Protein AF-A0AAX1NDR9-F1 (afdb_monomer_lite)

Secondary structure (DSSP, 8-state):
-----------S-----------------TT-----PPPTT--SS-HHHHHHT----TT-EEEPPTT-EEEEEE----TTSSS-SEEEEE-SS-EEEEEEE-S--TTTS-TTEEEEEE-TT-EEEEETTEEEEEEEEEETTEEEEEPEEGGGHHHHEEEEEE-SSPP-EE--HHHHHHTGGGTTTSEEEEEEEEE-SPTT-BSSBTTTTB-EEEEEE-SS-SSPEEEEE-TTSTTTTSBPPPSEEEEEEEEEEETTEEEEE-S-HHHHEEEEE-------TTEEEEE-STTSPSEE---TT-EEEEEESS---EEE-SSS-EEEE--TT---SSEEEEEEPPPB--SSEEEEEEEEEES--TT----EEEEEESS-SS-GGGS--EE-GGGS--PPPS-SSS-SS--EEEEEE-GGG-SSBEEEEEEEE-SSS--EEEEEEEEEEE-STT-STTGGGTT--HHHHHHHHHHHTTTT-----TTTHHHHHHHHTBTTSSSSBB--TTT----SS-TTSPTT-STT----BTTTSB-SS--SSTTS-EEEEESS-GGGTTT-TTGGG-GGGEEEEEHHHHHHHTTPPB--EEEEEEE-TTS-EEEEEPGGGT--SEEEE--GGGHHHHHHHHHHHHHHTHHHHGGGGGSTTGGGTB-S-SSS-B-HHHHHHHHHHHHHSPPPHHHHHHHHHHHHHHS---HHHH-THHHHHHHTTT--

Organism: NCBI:txid367791

Structure (mmCIF, N/CA/C/O backbone):
data_AF-A0AAX1NDR9-F1
#
_entry.id   AF-A0AAX1NDR9-F1
#
loop_
_atom_site.group_PDB
_atom_site.id
_atom_site.type_symbol
_atom_site.label_atom_id
_atom_site.label_alt_id
_atom_site.label_comp_id
_atom_site.label_asym_id
_atom_site.label_entity_id
_atom_site.label_seq_id
_atom_site.pdbx_PDB_ins_code
_atom_site.Cartn_x
_atom_site.Cartn_y
_atom_site.Cartn_z
_atom_site.occupancy
_atom_site.B_iso_or_equiv
_atom_site.auth_seq_id
_atom_site.auth_comp_id
_atom_site.auth_asym_id
_atom_site.auth_atom_id
_atom_site.pdbx_PDB_model_num
ATOM 1 N N . MET A 1 1 ? -51.347 -20.684 -70.972 1.00 34.78 1 MET A N 1
ATOM 2 C CA . MET A 1 1 ? -51.207 -21.618 -72.110 1.00 34.78 1 MET A CA 1
ATOM 3 C C . MET A 1 1 ? -50.048 -22.560 -71.776 1.00 34.78 1 MET A C 1
ATOM 5 O O . MET A 1 1 ? -48.955 -22.047 -71.638 1.00 34.78 1 MET A O 1
ATOM 9 N N . LYS A 1 2 ? -50.337 -23.860 -71.563 1.00 32.19 2 LYS A N 1
ATOM 10 C CA . LYS A 1 2 ? -49.448 -25.059 -71.518 1.00 32.19 2 LYS A CA 1
ATOM 11 C C . LYS A 1 2 ? -48.186 -25.015 -70.618 1.00 32.19 2 LYS A C 1
ATOM 13 O O . LYS A 1 2 ? -47.282 -24.242 -70.865 1.00 32.19 2 LYS A O 1
ATOM 18 N N . GLN A 1 3 ? -48.139 -25.717 -69.481 1.00 36.94 3 GLN A N 1
ATOM 19 C CA . GLN A 1 3 ? -47.973 -27.172 -69.256 1.00 36.94 3 GLN A CA 1
ATOM 20 C C . GLN A 1 3 ? -46.513 -27.707 -69.302 1.00 36.94 3 GLN A C 1
ATOM 22 O O . GLN A 1 3 ? -45.921 -27.795 -70.366 1.00 36.94 3 GLN A O 1
ATOM 27 N N . PHE A 1 4 ? -46.087 -28.206 -68.128 1.00 36.78 4 PHE A N 1
ATOM 28 C CA . PHE A 1 4 ? -45.399 -29.483 -67.828 1.00 36.78 4 PHE A CA 1
ATOM 29 C C . PHE A 1 4 ? -43.860 -29.667 -67.920 1.00 36.78 4 PHE A C 1
ATOM 31 O O . PHE A 1 4 ? -43.278 -29.741 -68.991 1.00 36.78 4 PHE A O 1
ATOM 38 N N . PHE A 1 5 ? -43.290 -29.926 -66.727 1.00 34.31 5 PHE A N 1
ATOM 39 C CA . PHE A 1 5 ? -42.432 -31.061 -66.314 1.00 34.31 5 PHE A CA 1
ATOM 40 C C . PHE A 1 5 ? -41.148 -31.419 -67.085 1.00 34.31 5 PHE A C 1
ATOM 42 O O . PHE A 1 5 ? -41.205 -32.036 -68.143 1.00 34.31 5 PHE A O 1
ATOM 49 N N . THR A 1 6 ? -40.001 -31.292 -66.400 1.00 36.34 6 THR A N 1
ATOM 50 C CA . THR A 1 6 ? -38.973 -32.358 -66.231 1.00 36.34 6 THR A CA 1
ATOM 51 C C . THR A 1 6 ? -37.985 -31.928 -65.124 1.00 36.34 6 THR A C 1
ATOM 53 O O . THR A 1 6 ? -37.325 -30.911 -65.250 1.00 36.34 6 THR A O 1
ATOM 56 N N . ASN A 1 7 ? -38.111 -32.405 -63.882 1.00 34.38 7 ASN A N 1
ATOM 57 C CA . ASN A 1 7 ? -37.522 -33.611 -63.275 1.00 34.38 7 ASN A CA 1
ATOM 58 C C . ASN A 1 7 ? -35.978 -33.604 -63.131 1.00 34.38 7 ASN A C 1
ATOM 60 O O . ASN A 1 7 ? -35.260 -33.929 -64.066 1.00 34.38 7 ASN A O 1
ATOM 64 N N . ARG A 1 8 ? -35.538 -33.287 -61.901 1.00 42.88 8 ARG A N 1
ATOM 65 C CA . ARG A 1 8 ? -34.501 -33.962 -61.094 1.00 42.88 8 ARG A CA 1
ATOM 66 C C . ARG A 1 8 ? -33.219 -34.411 -61.809 1.00 42.88 8 ARG A C 1
ATOM 68 O O . ARG A 1 8 ? -33.201 -35.484 -62.393 1.00 42.88 8 ARG A O 1
ATOM 75 N N . ILE A 1 9 ? -32.144 -33.647 -61.606 1.00 40.09 9 ILE A N 1
ATOM 76 C CA . ILE A 1 9 ? -30.789 -34.029 -61.140 1.00 40.09 9 ILE A CA 1
ATOM 77 C C . ILE A 1 9 ? -30.003 -32.700 -61.025 1.00 40.09 9 ILE A C 1
ATOM 79 O O . ILE A 1 9 ? -30.251 -31.796 -61.813 1.00 40.09 9 ILE A O 1
ATOM 83 N N . LEU A 1 10 ? -29.096 -32.583 -60.045 1.00 35.44 10 LEU A N 1
ATOM 84 C CA . LEU A 1 10 ? -28.314 -31.392 -59.636 1.00 35.44 10 LEU A CA 1
ATOM 85 C C . LEU A 1 10 ? -28.937 -30.480 -58.556 1.00 35.44 10 LEU A C 1
ATOM 87 O O . LEU A 1 10 ? -29.034 -29.268 -58.701 1.00 35.44 10 LEU A O 1
ATOM 91 N N . ILE A 1 11 ? -29.257 -31.072 -57.401 1.00 44.84 11 ILE A N 1
ATOM 92 C CA . ILE A 1 11 ? -29.084 -30.415 -56.093 1.00 44.84 11 ILE A CA 1
ATOM 93 C C . ILE A 1 11 ? -27.940 -31.158 -55.406 1.00 44.84 11 ILE A C 1
ATOM 95 O O . ILE A 1 11 ? -28.186 -32.157 -54.737 1.00 44.84 11 ILE A O 1
ATOM 99 N N . SER A 1 12 ? -26.697 -30.767 -55.703 1.00 41.09 12 SER A N 1
ATOM 100 C CA . SER A 1 12 ? -25.455 -31.056 -54.950 1.00 41.09 12 SER A CA 1
ATOM 101 C C . SER A 1 12 ? -24.238 -30.705 -55.816 1.00 41.09 12 SER A C 1
ATOM 103 O O . SER A 1 12 ? -23.607 -31.597 -56.358 1.00 41.09 12 SER A O 1
ATOM 105 N N . LEU A 1 13 ? -23.967 -29.407 -56.013 1.00 38.69 13 LEU A N 1
ATOM 106 C CA . LEU A 1 13 ? -22.651 -28.820 -56.355 1.00 38.69 13 LEU A CA 1
ATOM 107 C C . LEU A 1 13 ? -22.847 -27.353 -56.765 1.00 38.69 13 LEU A C 1
ATOM 109 O O . LEU A 1 13 ? -22.784 -26.996 -57.935 1.00 38.69 13 LEU A O 1
ATOM 113 N N . LEU A 1 14 ? -23.139 -26.491 -55.790 1.00 36.59 14 LEU A N 1
ATOM 114 C CA . LEU A 1 14 ? -23.007 -25.042 -55.966 1.00 36.59 14 LEU A CA 1
ATOM 115 C C . LEU A 1 14 ? -22.682 -24.398 -54.614 1.00 36.59 14 LEU A C 1
ATOM 117 O O . LEU A 1 14 ? -23.468 -23.658 -54.039 1.00 36.59 14 LEU A O 1
ATOM 121 N N . PHE A 1 15 ? -21.521 -24.765 -54.075 1.00 46.00 15 PHE A N 1
ATOM 122 C CA . PHE A 1 15 ? -20.875 -24.058 -52.971 1.00 46.00 15 PHE A CA 1
ATOM 123 C C . PHE A 1 15 ? -19.365 -24.261 -53.094 1.00 46.00 15 PHE A C 1
ATOM 125 O O . PHE A 1 15 ? -18.805 -25.170 -52.491 1.00 46.00 15 PHE A O 1
ATOM 132 N N . SER A 1 16 ? -18.735 -23.511 -54.002 1.00 42.19 16 SER A N 1
ATOM 133 C CA . SER A 1 16 ? -17.285 -23.234 -54.036 1.00 42.19 16 SER A CA 1
ATOM 134 C C . SER A 1 16 ? -16.921 -22.513 -55.336 1.00 42.19 16 SER A C 1
ATOM 136 O O . SER A 1 16 ? -16.371 -23.084 -56.270 1.00 42.19 16 SER A O 1
ATOM 138 N N . VAL A 1 17 ? -17.220 -21.217 -55.393 1.00 36.81 17 VAL A N 1
ATOM 139 C CA . VAL A 1 17 ? -16.404 -20.280 -56.174 1.00 36.81 17 VAL A CA 1
ATOM 140 C C . VAL A 1 17 ? -16.005 -19.187 -55.196 1.00 36.81 17 VAL A C 1
ATOM 142 O O . VAL A 1 17 ? -16.714 -18.205 -55.008 1.00 36.81 17 VAL A O 1
ATOM 145 N N . VAL A 1 18 ? -14.899 -19.434 -54.494 1.00 39.66 18 VAL A N 1
ATOM 146 C CA . VAL A 1 18 ? -14.188 -18.411 -53.729 1.00 39.66 18 VAL A CA 1
ATOM 147 C C . VAL A 1 18 ? -13.542 -17.499 -54.765 1.00 39.66 18 VAL A C 1
ATOM 149 O O . VAL A 1 18 ? -12.563 -17.868 -55.413 1.00 39.66 18 VAL A O 1
ATOM 152 N N . LEU A 1 19 ? -14.143 -16.331 -54.980 1.00 40.06 19 LEU A N 1
ATOM 153 C CA . LEU A 1 19 ? -13.480 -15.230 -55.661 1.00 40.06 19 LEU A CA 1
ATOM 154 C C . LEU A 1 19 ? -12.413 -14.694 -54.704 1.00 40.06 19 LEU A C 1
ATOM 156 O O . LEU A 1 19 ? -12.731 -14.024 -53.726 1.00 40.06 19 LEU A O 1
ATOM 160 N N . PHE A 1 20 ? -11.149 -15.002 -54.994 1.00 44.84 20 PHE A N 1
ATOM 161 C CA . PHE A 1 20 ? -10.002 -14.250 -54.494 1.00 44.84 20 PHE A CA 1
ATOM 162 C C . PHE A 1 20 ? -10.043 -12.850 -55.117 1.00 44.84 20 PHE A C 1
ATOM 164 O O . PHE A 1 20 ? -9.439 -12.590 -56.156 1.00 44.84 20 PHE A O 1
ATOM 171 N N . GLY A 1 21 ? -10.815 -11.959 -54.503 1.00 32.66 21 GLY A N 1
ATOM 172 C CA . GLY A 1 21 ? -10.586 -10.528 -54.598 1.00 32.66 21 GLY A CA 1
ATOM 173 C C . GLY A 1 21 ? -9.722 -10.134 -53.412 1.00 32.66 21 GLY A C 1
ATOM 174 O O . GLY A 1 21 ? -10.192 -10.203 -52.280 1.00 32.66 21 GLY A O 1
ATOM 175 N N . CYS A 1 22 ? -8.470 -9.747 -53.657 1.00 40.56 22 CYS A N 1
ATOM 176 C CA . CYS A 1 22 ? -7.707 -8.956 -52.698 1.00 40.56 22 CYS A CA 1
ATOM 177 C C . CYS A 1 22 ? -8.477 -7.653 -52.474 1.00 40.56 22 CYS A C 1
ATOM 179 O O . CYS A 1 22 ? -8.361 -6.714 -53.260 1.00 40.56 22 CYS A O 1
ATOM 181 N N . VAL A 1 23 ? -9.314 -7.622 -51.440 1.00 35.16 23 VAL A N 1
ATOM 182 C CA . VAL A 1 23 ? -9.701 -6.362 -50.823 1.00 35.16 23 VAL A CA 1
ATOM 183 C C . VAL A 1 23 ? -8.457 -5.910 -50.082 1.00 35.16 23 VAL A C 1
ATOM 185 O O . VAL A 1 23 ? -8.029 -6.549 -49.127 1.00 35.16 23 VAL A O 1
ATOM 188 N N . ASP A 1 24 ? -7.832 -4.866 -50.608 1.00 32.75 24 ASP A N 1
ATOM 189 C CA . ASP A 1 24 ? -6.830 -4.088 -49.902 1.00 32.75 24 ASP A CA 1
ATOM 190 C C . ASP A 1 24 ? -7.501 -3.542 -48.632 1.00 32.75 24 ASP A C 1
ATOM 192 O O . ASP A 1 24 ? -8.308 -2.616 -48.689 1.00 32.75 24 ASP A O 1
ATOM 196 N N . THR A 1 25 ? -7.278 -4.203 -47.494 1.00 33.03 25 THR A N 1
ATOM 197 C CA . THR A 1 25 ? -7.835 -3.809 -46.192 1.00 33.03 25 THR A CA 1
ATOM 198 C C . THR A 1 25 ? -7.077 -2.639 -45.575 1.00 33.03 25 THR A C 1
ATOM 200 O O . THR A 1 25 ? -7.371 -2.257 -44.446 1.00 33.03 25 THR A O 1
ATOM 203 N N . LYS A 1 26 ? -6.143 -2.018 -46.305 1.00 37.31 26 LYS A N 1
ATOM 204 C CA . LYS A 1 26 ? -5.599 -0.711 -45.940 1.00 37.31 26 LYS A CA 1
ATOM 205 C C . LYS A 1 26 ? -6.579 0.374 -46.365 1.00 37.31 26 LYS A C 1
ATOM 207 O O . LYS A 1 26 ? -6.348 1.153 -47.288 1.00 37.31 26 LYS A O 1
ATOM 212 N N . TYR A 1 27 ? -7.702 0.418 -45.653 1.00 35.88 27 TYR A N 1
ATOM 213 C CA . TYR A 1 27 ? -8.381 1.683 -45.451 1.00 35.88 27 TYR A CA 1
ATOM 214 C C . TYR A 1 27 ? -7.345 2.599 -44.791 1.00 35.88 27 TYR A C 1
ATOM 216 O O . TYR A 1 27 ? -6.865 2.302 -43.700 1.00 35.88 27 TYR A O 1
ATOM 224 N N . ASN A 1 28 ? -6.911 3.631 -45.516 1.00 40.34 28 ASN A N 1
ATOM 225 C CA . ASN A 1 28 ? -6.083 4.699 -44.974 1.00 40.34 28 ASN A CA 1
ATOM 226 C C . ASN A 1 28 ? -6.909 5.413 -43.903 1.00 40.34 28 ASN A C 1
ATOM 228 O O . ASN A 1 28 ? -7.638 6.357 -44.209 1.00 40.34 28 ASN A O 1
ATOM 232 N N . ASP A 1 29 ? -6.820 4.912 -42.678 1.00 39.44 29 ASP A N 1
ATOM 233 C CA . ASP A 1 29 ? -7.210 5.633 -41.486 1.00 39.44 29 ASP A CA 1
ATOM 234 C C . ASP A 1 29 ? -6.097 6.649 -41.172 1.00 39.44 29 ASP A C 1
ATOM 236 O O . ASP A 1 29 ? -4.955 6.243 -40.930 1.00 39.44 29 ASP A O 1
ATOM 240 N N . PRO A 1 30 ? -6.362 7.963 -41.253 1.00 41.16 30 PRO A N 1
ATOM 241 C CA . PRO A 1 30 ? -5.381 8.987 -40.913 1.00 41.16 30 PRO A CA 1
ATOM 242 C C . PRO A 1 30 ? -5.018 9.025 -39.413 1.00 41.16 30 PRO A C 1
ATOM 244 O O . PRO A 1 30 ? -4.167 9.836 -39.048 1.00 41.16 30 PRO A O 1
ATOM 247 N N . GLU A 1 31 ? -5.614 8.177 -38.561 1.00 46.66 31 GLU A N 1
ATOM 248 C CA . GLU A 1 31 ? -5.390 8.152 -37.104 1.00 46.66 31 GLU A CA 1
ATOM 249 C C . GLU A 1 31 ? -4.435 7.061 -36.587 1.00 46.66 31 GLU A C 1
ATOM 251 O O . GLU A 1 31 ? -4.139 7.049 -35.393 1.00 46.66 31 GLU A O 1
ATOM 256 N N . ASN A 1 32 ? -3.849 6.211 -37.441 1.00 42.44 32 ASN A N 1
ATOM 257 C CA . ASN A 1 32 ? -2.750 5.326 -37.017 1.00 42.44 32 ASN A CA 1
ATOM 258 C C . ASN A 1 32 ? -1.442 6.124 -36.841 1.00 42.44 32 ASN A C 1
ATOM 260 O O . ASN A 1 32 ? -0.494 5.980 -37.617 1.00 42.44 32 ASN A O 1
ATOM 264 N N . LYS A 1 33 ? -1.383 6.991 -35.822 1.00 50.78 33 LYS A N 1
ATOM 265 C CA . LYS A 1 33 ? -0.102 7.398 -35.239 1.00 50.78 33 LYS A CA 1
ATOM 266 C C . LYS A 1 33 ? 0.536 6.132 -34.672 1.00 50.78 33 LYS A C 1
ATOM 268 O O . LYS A 1 33 ? -0.071 5.475 -33.832 1.00 50.78 33 LYS A O 1
ATOM 273 N N . GLU A 1 34 ? 1.728 5.780 -35.147 1.00 53.72 34 GLU A N 1
ATOM 274 C CA . GLU A 1 34 ? 2.566 4.813 -34.438 1.00 53.72 34 GLU A CA 1
ATOM 275 C C . GLU A 1 34 ? 2.744 5.332 -33.007 1.00 53.72 34 GLU A C 1
ATOM 277 O O . GLU A 1 34 ? 3.169 6.470 -32.798 1.00 53.72 34 GLU A O 1
ATOM 282 N N . ILE A 1 35 ? 2.285 4.539 -32.042 1.00 65.19 35 ILE A N 1
ATOM 283 C CA . ILE A 1 35 ? 2.409 4.848 -30.625 1.00 65.19 35 ILE A CA 1
ATOM 284 C C . ILE A 1 35 ? 3.824 4.424 -30.228 1.00 65.19 35 ILE A C 1
ATOM 286 O O . ILE A 1 35 ? 4.135 3.237 -30.249 1.00 65.19 35 ILE A O 1
ATOM 290 N N . SER A 1 36 ? 4.667 5.398 -29.906 1.00 74.06 36 SER A N 1
ATOM 291 C CA . SER A 1 36 ? 6.056 5.202 -29.474 1.00 74.06 36 SER A CA 1
ATOM 292 C C . SER A 1 36 ? 6.205 5.664 -28.028 1.00 74.06 36 SER A C 1
ATOM 294 O O . SER A 1 36 ? 5.455 6.558 -27.633 1.00 74.06 36 SER A O 1
ATOM 296 N N . PRO A 1 37 ? 7.146 5.113 -27.244 1.00 82.94 37 PRO A N 1
ATOM 297 C CA . PRO A 1 37 ? 7.370 5.577 -25.878 1.00 82.94 37 PRO A CA 1
ATOM 298 C C . PRO A 1 37 ? 7.799 7.048 -25.881 1.00 82.94 37 PRO A C 1
ATOM 300 O O . PRO A 1 37 ? 8.458 7.516 -26.819 1.00 82.94 37 PRO A O 1
ATOM 303 N N . ILE A 1 38 ? 7.411 7.794 -24.848 1.00 85.00 38 ILE A N 1
ATOM 304 C CA . ILE A 1 38 ? 7.937 9.139 -24.634 1.00 85.00 38 ILE A CA 1
ATOM 305 C C . ILE A 1 38 ? 9.405 8.987 -24.209 1.00 85.00 38 ILE A C 1
ATOM 307 O O . ILE A 1 38 ? 9.689 8.233 -23.283 1.00 85.00 38 ILE A O 1
ATOM 311 N N . PRO A 1 39 ? 10.359 9.679 -24.862 1.00 82.56 39 PRO A N 1
ATOM 312 C CA . PRO A 1 39 ? 11.773 9.519 -24.543 1.00 82.56 39 PRO A CA 1
ATOM 313 C C . PRO A 1 39 ? 12.082 9.792 -23.070 1.00 82.56 39 PRO A C 1
ATOM 315 O O . PRO A 1 39 ? 11.602 10.779 -22.498 1.00 82.56 39 PRO A O 1
ATOM 318 N N . GLU A 1 40 ? 12.944 8.968 -22.484 1.00 77.56 40 GLU A N 1
ATOM 319 C CA . GLU A 1 40 ? 13.434 9.171 -21.125 1.00 77.56 40 GLU A CA 1
ATOM 320 C C . GLU A 1 40 ? 14.077 10.565 -20.975 1.00 77.56 40 GLU A C 1
ATOM 322 O O . GLU A 1 40 ? 14.709 11.096 -21.894 1.00 77.56 40 GLU A O 1
ATOM 327 N N . GLY A 1 41 ? 13.861 11.211 -19.827 1.00 80.94 41 GLY A N 1
ATOM 328 C CA . GLY A 1 41 ? 14.298 12.590 -19.587 1.00 80.94 41 GLY A CA 1
ATOM 329 C C . GLY A 1 41 ? 13.424 13.673 -20.238 1.00 80.94 41 GLY A C 1
ATOM 330 O O . GLY A 1 41 ? 13.756 14.854 -20.136 1.00 80.94 41 GLY A O 1
ATOM 331 N N . THR A 1 42 ? 12.301 13.313 -20.877 1.00 89.44 42 THR A N 1
ATOM 332 C CA . THR A 1 42 ? 11.303 14.296 -21.348 1.00 89.44 42 THR A CA 1
ATOM 333 C C . THR A 1 42 ? 10.646 15.044 -20.186 1.00 89.44 42 THR A C 1
ATOM 335 O O . THR A 1 42 ? 10.388 16.243 -20.297 1.00 89.44 42 THR A O 1
ATOM 338 N N . ALA A 1 43 ? 10.375 14.360 -19.070 1.00 92.75 43 ALA A N 1
ATOM 339 C CA . ALA A 1 43 ? 9.894 15.010 -17.857 1.00 92.75 43 ALA A CA 1
ATOM 340 C C . ALA A 1 43 ? 10.994 15.912 -17.278 1.00 92.75 43 ALA A C 1
ATOM 342 O O . ALA A 1 43 ? 12.116 15.475 -17.036 1.00 92.75 43 ALA A O 1
ATOM 343 N N . THR A 1 44 ? 10.667 17.178 -17.036 1.00 96.25 44 THR A N 1
ATOM 344 C CA . THR A 1 44 ? 11.596 18.163 -16.459 1.00 96.25 44 THR A CA 1
ATOM 345 C C . THR A 1 44 ? 11.321 18.427 -14.980 1.00 96.25 44 THR A C 1
ATOM 347 O O . THR A 1 44 ? 12.081 19.141 -14.329 1.00 96.25 44 THR A O 1
ATOM 350 N N . ILE A 1 45 ? 10.189 17.935 -14.479 1.00 93.75 45 ILE A N 1
ATOM 351 C CA . ILE A 1 45 ? 9.731 18.038 -13.097 1.00 93.75 45 ILE A CA 1
ATOM 352 C C . ILE A 1 45 ? 8.892 16.797 -12.790 1.00 93.75 45 ILE A C 1
ATOM 354 O O . ILE A 1 45 ? 8.135 16.341 -13.649 1.00 93.75 45 ILE A O 1
ATOM 358 N N . SER A 1 46 ? 9.016 16.246 -11.586 1.00 93.12 46 SER A N 1
ATOM 359 C CA . SER A 1 46 ? 8.148 15.146 -11.156 1.00 93.12 46 SER A CA 1
ATOM 360 C C . SER A 1 46 ? 6.742 15.640 -10.800 1.00 93.12 46 SER A C 1
ATOM 362 O O . SER A 1 46 ? 6.528 16.819 -10.495 1.00 93.12 46 SER A O 1
ATOM 364 N N . ILE A 1 47 ? 5.749 14.751 -10.797 1.00 95.50 47 ILE A N 1
ATOM 365 C CA . ILE A 1 47 ? 4.374 15.110 -10.431 1.00 95.50 47 ILE A CA 1
ATOM 366 C C . ILE A 1 47 ? 4.292 15.579 -8.971 1.00 95.50 47 ILE A C 1
ATOM 368 O O . ILE A 1 47 ? 3.551 16.523 -8.675 1.00 95.50 47 ILE A O 1
ATOM 372 N N . ALA A 1 48 ? 5.052 14.972 -8.055 1.00 87.88 48 ALA A N 1
ATOM 373 C CA . ALA A 1 48 ? 5.104 15.414 -6.663 1.00 87.88 48 ALA A CA 1
ATOM 374 C C . ALA A 1 48 ? 5.678 16.832 -6.529 1.00 87.88 48 ALA A C 1
ATOM 376 O O . ALA A 1 48 ? 5.079 17.673 -5.853 1.00 87.88 48 ALA A O 1
ATOM 377 N N . GLU A 1 49 ? 6.793 17.124 -7.207 1.00 92.81 49 GLU A N 1
ATOM 378 C CA . GLU A 1 49 ? 7.395 18.462 -7.215 1.00 92.81 49 GLU A CA 1
ATOM 379 C C . GLU A 1 49 ? 6.464 19.496 -7.848 1.00 92.81 49 GLU A C 1
ATOM 381 O O . GLU A 1 49 ? 6.301 20.585 -7.295 1.00 92.81 49 GLU A O 1
ATOM 386 N N . LEU A 1 50 ? 5.802 19.149 -8.960 1.00 96.19 50 LEU A N 1
ATOM 387 C CA . LEU A 1 50 ? 4.822 20.021 -9.601 1.00 96.19 50 LEU A CA 1
ATOM 388 C C . LEU A 1 50 ? 3.689 20.352 -8.625 1.00 96.19 50 LEU A C 1
ATOM 390 O O . LEU A 1 50 ? 3.397 21.526 -8.405 1.00 96.19 50 LEU A O 1
ATOM 394 N N . LYS A 1 51 ? 3.078 19.344 -7.991 1.00 93.69 51 LYS A N 1
ATOM 395 C CA . LYS A 1 51 ? 2.007 19.556 -7.003 1.00 93.69 51 LYS A CA 1
ATOM 396 C C . LYS A 1 51 ? 2.464 20.417 -5.830 1.00 93.69 51 LYS A C 1
ATOM 398 O O . LYS A 1 51 ? 1.706 21.282 -5.395 1.00 93.69 51 LYS A O 1
ATOM 403 N N . ALA A 1 52 ? 3.694 20.225 -5.356 1.00 91.31 52 ALA A N 1
ATOM 404 C CA . ALA A 1 52 ? 4.257 20.975 -4.236 1.00 91.31 52 ALA A CA 1
ATOM 405 C C . ALA A 1 52 ? 4.422 22.481 -4.518 1.00 91.31 52 ALA A C 1
ATOM 407 O O . ALA A 1 52 ? 4.496 23.270 -3.573 1.00 91.31 52 ALA A O 1
ATOM 408 N N . LEU A 1 53 ? 4.427 22.912 -5.788 1.00 93.00 53 LEU A N 1
ATOM 409 C CA . LEU A 1 53 ? 4.421 24.339 -6.133 1.00 93.00 53 LEU A CA 1
ATOM 410 C C . LEU A 1 53 ? 3.156 25.047 -5.626 1.00 93.00 53 LEU A C 1
ATOM 412 O O . LEU A 1 53 ? 3.203 26.233 -5.286 1.00 93.00 53 LEU A O 1
ATOM 416 N N . HIS A 1 54 ? 2.025 24.339 -5.560 1.00 91.44 54 HIS A N 1
ATOM 417 C CA . HIS A 1 54 ? 0.759 24.903 -5.116 1.00 91.44 54 HIS A CA 1
ATOM 418 C C . HIS A 1 54 ? 0.555 24.692 -3.613 1.00 91.44 54 HIS A C 1
ATOM 420 O O . HIS A 1 54 ? 0.170 23.623 -3.154 1.00 91.44 54 HIS A O 1
ATOM 426 N N . SER A 1 55 ? 0.767 25.759 -2.844 1.00 80.25 55 SER A N 1
ATOM 427 C CA . SER A 1 55 ? 0.427 25.837 -1.412 1.00 80.25 55 SER A CA 1
ATOM 428 C C . SER A 1 55 ? -0.877 26.608 -1.146 1.00 80.25 55 SER A C 1
ATOM 430 O O . SER A 1 55 ? -1.240 26.853 0.009 1.00 80.25 55 SER A O 1
ATOM 432 N N . GLY A 1 56 ? -1.565 27.024 -2.216 1.00 68.50 56 GLY A N 1
ATOM 433 C CA . GLY A 1 56 ? -2.816 27.775 -2.168 1.00 68.50 56 GLY A CA 1
ATOM 434 C C . GLY A 1 56 ? -3.999 26.922 -1.702 1.00 68.50 56 GLY A C 1
ATOM 435 O O . GLY A 1 56 ? -3.974 25.696 -1.754 1.00 68.50 56 GLY A O 1
ATOM 436 N N . ARG A 1 57 ? -5.053 27.586 -1.219 1.00 74.50 57 ARG A N 1
ATOM 437 C CA . ARG A 1 57 ? -6.347 26.948 -0.912 1.00 74.50 57 ARG A CA 1
ATOM 438 C C . ARG A 1 57 ? -7.272 27.062 -2.124 1.00 74.50 57 ARG A C 1
ATOM 440 O O . ARG A 1 57 ? -6.940 27.729 -3.101 1.00 74.50 57 ARG A O 1
ATOM 447 N N . ASP A 1 58 ? -8.455 26.463 -2.040 1.00 78.94 58 ASP A N 1
ATOM 448 C CA . ASP A 1 58 ? -9.531 26.697 -3.004 1.00 78.94 58 ASP A CA 1
ATOM 449 C C . ASP A 1 58 ? -9.663 28.188 -3.347 1.00 78.94 58 ASP A C 1
ATOM 451 O O . ASP A 1 58 ? -9.629 29.051 -2.460 1.00 78.94 58 ASP A O 1
ATOM 455 N N . ASN A 1 59 ? -9.902 28.465 -4.629 1.00 85.19 59 ASN A N 1
ATOM 456 C CA . ASN A 1 59 ? -9.991 29.809 -5.205 1.00 85.19 59 ASN A CA 1
ATOM 457 C C . ASN A 1 59 ? -8.647 30.551 -5.383 1.00 85.19 59 ASN A C 1
ATOM 459 O O . ASN A 1 59 ? -8.632 31.773 -5.543 1.00 85.19 59 ASN A O 1
ATOM 463 N N . ASP A 1 60 ? -7.530 29.825 -5.364 1.00 89.56 60 ASP A N 1
ATOM 464 C CA . ASP A 1 60 ? -6.205 30.327 -5.725 1.00 89.56 60 ASP A CA 1
ATOM 465 C C . ASP A 1 60 ? -5.609 29.516 -6.885 1.00 89.56 60 ASP A C 1
ATOM 467 O O . ASP A 1 60 ? -5.989 28.366 -7.128 1.00 89.56 60 ASP A O 1
ATOM 471 N N . THR A 1 61 ? -4.661 30.119 -7.602 1.00 93.62 61 THR A N 1
ATOM 472 C CA . THR A 1 61 ? -3.911 29.455 -8.669 1.00 93.62 61 THR A CA 1
ATOM 473 C C . THR A 1 61 ? -2.429 29.776 -8.599 1.00 93.62 61 THR A C 1
ATOM 475 O O . THR A 1 61 ? -2.048 30.932 -8.423 1.00 93.62 61 THR A O 1
ATOM 478 N N . THR A 1 62 ? -1.592 28.777 -8.852 1.00 95.81 62 THR A N 1
ATOM 479 C CA . THR A 1 62 ? -0.139 28.928 -8.943 1.00 95.81 62 THR A CA 1
ATOM 480 C C . THR A 1 62 ? 0.317 28.788 -10.390 1.00 95.81 62 THR A C 1
ATOM 482 O O . THR A 1 62 ? -0.024 27.819 -11.069 1.00 95.81 62 THR A O 1
ATOM 485 N N . SER A 1 63 ? 1.097 29.764 -10.857 1.00 94.06 63 SER A N 1
ATOM 486 C CA . SER A 1 63 ? 1.792 29.691 -12.143 1.00 94.06 63 SER A CA 1
ATOM 487 C C . SER A 1 63 ? 2.897 28.642 -12.106 1.00 94.06 63 SER A C 1
ATOM 489 O O . SER A 1 63 ? 3.626 28.538 -11.121 1.00 94.06 63 SER A O 1
ATOM 491 N N . ILE A 1 64 ? 3.032 27.902 -13.199 1.00 96.56 64 ILE A N 1
ATOM 492 C CA . ILE A 1 64 ? 4.027 26.843 -13.352 1.00 96.56 64 ILE A CA 1
ATOM 493 C C . ILE A 1 64 ? 5.256 27.421 -14.081 1.00 96.56 64 ILE A C 1
ATOM 495 O O . ILE A 1 64 ? 5.075 28.268 -14.960 1.00 96.56 64 ILE A O 1
ATOM 499 N N . PRO A 1 65 ? 6.494 27.033 -13.718 1.00 93.75 65 PRO A N 1
ATOM 500 C CA . PRO A 1 65 ? 7.695 27.464 -14.429 1.00 93.75 65 PRO A CA 1
ATOM 501 C C . PRO A 1 65 ? 7.670 27.091 -15.917 1.00 93.75 65 PRO A C 1
ATOM 503 O O . PRO A 1 65 ? 7.227 26.001 -16.275 1.00 93.75 65 PRO A O 1
ATOM 506 N N . ASP A 1 66 ? 8.198 27.971 -16.767 1.00 91.81 66 ASP A N 1
ATOM 507 C CA . ASP A 1 66 ? 8.295 27.727 -18.211 1.00 91.81 66 ASP A CA 1
ATOM 508 C C . ASP A 1 66 ? 9.135 26.477 -18.526 1.00 91.81 66 ASP A C 1
ATOM 510 O O . ASP A 1 66 ? 10.169 26.228 -17.897 1.00 91.81 66 ASP A O 1
ATOM 514 N N . ASN A 1 67 ? 8.746 25.757 -19.578 1.00 92.19 67 ASN A N 1
ATOM 515 C CA . ASN A 1 67 ? 9.296 24.477 -20.029 1.00 92.19 67 ASN A CA 1
ATOM 516 C C . ASN A 1 67 ? 9.111 23.331 -19.026 1.00 92.19 67 ASN A C 1
ATOM 518 O O . ASN A 1 67 ? 9.838 22.342 -19.101 1.00 92.19 67 ASN A O 1
ATOM 522 N N . SER A 1 68 ? 8.164 23.451 -18.090 1.00 97.00 68 SER A N 1
ATOM 523 C CA . SER A 1 68 ? 7.823 22.340 -17.202 1.00 97.00 68 SER A CA 1
ATOM 524 C C . SER A 1 68 ? 7.050 21.279 -17.976 1.00 97.00 68 SER A C 1
ATOM 526 O O . SER A 1 68 ? 5.989 21.564 -18.531 1.00 97.00 68 SER A O 1
ATOM 528 N N . ILE A 1 69 ? 7.557 20.052 -17.978 1.00 98.00 69 ILE A N 1
ATOM 529 C CA . ILE A 1 69 ? 6.897 18.888 -18.563 1.00 98.00 69 ILE A CA 1
ATOM 530 C C . ILE A 1 69 ? 6.816 17.803 -17.495 1.00 98.00 69 ILE A C 1
ATOM 532 O O . ILE A 1 69 ? 7.830 17.471 -16.882 1.00 98.00 69 ILE A O 1
ATOM 536 N N . ILE A 1 70 ? 5.621 17.252 -17.293 1.00 98.19 70 ILE A N 1
ATOM 537 C CA . ILE A 1 70 ? 5.427 16.006 -16.540 1.00 98.19 70 ILE A CA 1
ATOM 538 C C . ILE A 1 70 ? 5.143 14.870 -17.517 1.00 98.19 70 ILE A C 1
ATOM 540 O O . ILE A 1 70 ? 4.539 15.091 -18.566 1.00 98.19 70 ILE A O 1
ATOM 544 N N . VAL A 1 71 ? 5.543 13.657 -17.158 1.00 96.75 71 VAL A N 1
ATOM 545 C CA . VAL A 1 71 ? 5.173 12.429 -17.864 1.00 96.75 71 VAL A CA 1
ATOM 546 C C . VAL A 1 71 ? 4.633 11.461 -16.824 1.00 96.75 71 VAL A C 1
ATOM 548 O O . VAL A 1 71 ? 5.208 11.329 -15.746 1.00 96.75 71 VAL A O 1
ATOM 551 N N . GLY A 1 72 ? 3.501 10.830 -17.109 1.00 94.69 72 GLY A N 1
ATOM 552 C CA . GLY A 1 72 ? 2.884 9.885 -16.190 1.00 94.69 72 GLY A CA 1
ATOM 553 C C . GLY A 1 72 ? 1.970 8.906 -16.905 1.00 94.69 72 GLY A C 1
ATOM 554 O O . GLY A 1 72 ? 1.566 9.121 -18.046 1.00 94.69 72 GLY A O 1
ATOM 555 N N . GLN A 1 73 ? 1.630 7.832 -16.206 1.00 95.06 73 GLN A N 1
ATOM 556 C CA . GLN A 1 73 ? 0.711 6.816 -16.687 1.00 95.06 73 GLN A CA 1
ATOM 557 C C . GLN A 1 73 ? -0.733 7.211 -16.371 1.00 95.06 73 GLN A C 1
ATOM 559 O O . GLN A 1 73 ? -1.031 7.678 -15.270 1.00 95.06 73 GLN A O 1
ATOM 564 N N . VAL A 1 74 ? -1.639 7.003 -17.321 1.00 98.00 74 VAL A N 1
ATOM 565 C CA . VAL A 1 74 ? -3.081 7.179 -17.145 1.00 98.00 74 VAL A CA 1
ATOM 566 C C . VAL A 1 74 ? -3.616 6.106 -16.202 1.00 98.00 74 VAL A C 1
ATOM 568 O O . VAL A 1 74 ? -3.528 4.914 -16.489 1.00 98.00 74 VAL A O 1
ATOM 571 N N . ILE A 1 75 ? -4.214 6.535 -15.091 1.00 97.06 75 ILE A N 1
ATOM 572 C CA . ILE A 1 75 ? -4.803 5.640 -14.077 1.00 97.06 75 ILE A CA 1
ATOM 573 C C . ILE A 1 75 ? -6.336 5.728 -13.999 1.00 97.06 75 ILE A C 1
ATOM 575 O O . ILE A 1 75 ? -6.960 4.963 -13.257 1.00 97.06 75 ILE A O 1
ATOM 579 N N . SER A 1 76 ? -6.938 6.651 -14.754 1.00 97.00 76 SER A N 1
ATOM 580 C CA . SER A 1 76 ? -8.387 6.850 -14.866 1.00 97.00 76 SER A CA 1
ATOM 581 C C . SER A 1 76 ? -8.939 6.363 -16.197 1.00 97.00 76 SER A C 1
ATOM 583 O O . SER A 1 76 ? -8.292 6.542 -17.226 1.00 97.00 76 SER A O 1
ATOM 585 N N . ASP A 1 77 ? -10.176 5.885 -16.180 1.00 95.12 77 ASP A N 1
ATOM 586 C CA . ASP A 1 77 ? -10.954 5.539 -17.365 1.00 95.12 77 ASP A CA 1
ATOM 587 C C . ASP A 1 77 ? -12.365 6.136 -17.245 1.00 95.12 77 ASP A C 1
ATOM 589 O O . ASP A 1 77 ? -13.037 5.970 -16.224 1.00 95.12 77 ASP A O 1
ATOM 593 N N . ASP A 1 78 ? -12.787 6.885 -18.267 1.00 94.62 78 ASP A N 1
ATOM 594 C CA . ASP A 1 78 ? -14.107 7.516 -18.324 1.00 94.62 78 ASP A CA 1
ATOM 595 C C . ASP A 1 78 ? -15.118 6.753 -19.193 1.00 94.62 78 ASP A C 1
ATOM 597 O O . ASP A 1 78 ? -16.250 7.222 -19.335 1.00 94.62 78 ASP A O 1
ATOM 601 N N . GLU A 1 79 ? -14.757 5.579 -19.734 1.00 94.94 79 GLU A N 1
ATOM 602 C CA . GLU A 1 79 ? -15.682 4.705 -20.473 1.00 94.94 79 GLU A CA 1
ATOM 603 C C . GLU A 1 79 ? -16.953 4.375 -19.667 1.00 94.94 79 GLU A C 1
ATOM 605 O O . GLU A 1 79 ? -18.047 4.579 -20.206 1.00 94.94 79 GLU A O 1
ATOM 610 N N . PRO A 1 80 ? -16.866 3.994 -18.375 1.00 95.00 80 PRO A N 1
ATOM 611 C CA . PRO A 1 80 ? -18.045 3.673 -17.562 1.00 95.00 80 PRO A CA 1
ATOM 612 C C . PRO A 1 80 ? -18.813 4.913 -17.078 1.00 95.00 80 PRO A C 1
ATOM 614 O O . PRO A 1 80 ? -19.880 4.800 -16.481 1.00 95.00 80 PRO A O 1
ATOM 617 N N . GLY A 1 81 ? -18.276 6.124 -17.283 1.00 94.38 81 GLY A N 1
ATOM 618 C CA . GLY A 1 81 ? -18.932 7.390 -16.927 1.00 94.38 81 GLY A CA 1
ATOM 619 C C . GLY A 1 81 ? -18.872 7.792 -15.446 1.00 94.38 81 GLY A C 1
ATOM 620 O O . GLY A 1 81 ? -19.539 8.755 -15.049 1.00 94.38 81 GLY A O 1
ATOM 621 N N . ASN A 1 82 ? -18.091 7.091 -14.614 1.00 96.50 82 ASN A N 1
ATOM 622 C CA . ASN A 1 82 ? -17.909 7.468 -13.208 1.00 96.50 82 ASN A CA 1
ATOM 623 C C . ASN A 1 82 ? -17.010 8.703 -13.043 1.00 96.50 82 ASN A C 1
ATOM 625 O O . ASN A 1 82 ? -17.328 9.625 -12.290 1.00 96.50 82 ASN A O 1
ATOM 629 N N . ILE A 1 83 ? -15.915 8.727 -13.802 1.00 95.44 83 ILE A N 1
ATOM 630 C CA . ILE A 1 83 ? -15.004 9.862 -13.951 1.00 95.44 83 ILE A CA 1
ATOM 631 C C . ILE A 1 83 ? -15.438 10.631 -15.200 1.00 95.44 83 ILE A C 1
ATOM 633 O O . ILE A 1 83 ? -15.792 10.028 -16.205 1.00 95.44 83 ILE A O 1
ATOM 637 N N . TYR A 1 84 ? -15.467 11.966 -15.157 1.00 93.00 84 TYR A N 1
ATOM 638 C CA . TYR A 1 84 ? -15.976 12.762 -16.278 1.00 93.00 84 TYR A CA 1
ATOM 639 C C . TYR A 1 84 ? -15.180 14.044 -16.477 1.00 93.00 84 TYR A C 1
ATOM 641 O O . TYR A 1 84 ? -15.173 14.922 -15.608 1.00 93.00 84 TYR A O 1
ATOM 649 N N . LYS A 1 85 ? -14.597 14.211 -17.676 1.00 94.50 85 LYS A N 1
ATOM 650 C CA . LYS A 1 85 ? -13.799 15.401 -18.042 1.00 94.50 85 LYS A CA 1
ATOM 651 C C . LYS A 1 85 ? -12.580 15.616 -17.134 1.00 94.50 85 LYS A C 1
ATOM 653 O O . LYS A 1 85 ? -12.122 16.745 -16.913 1.00 94.50 85 LYS A O 1
ATOM 658 N N . GLU A 1 86 ? -12.084 14.511 -16.604 1.00 95.81 86 GLU A N 1
ATOM 659 C CA . GLU A 1 86 ? -11.023 14.410 -15.618 1.00 95.81 86 GLU A CA 1
ATOM 660 C C . GLU A 1 86 ? -10.101 13.275 -16.051 1.00 95.81 86 GLU A C 1
ATOM 662 O O . GLU A 1 86 ? -10.572 12.187 -16.367 1.00 95.81 86 GLU A O 1
ATOM 667 N N . LEU A 1 87 ? -8.802 13.559 -16.113 1.00 98.00 87 LEU A N 1
ATOM 668 C CA . LEU A 1 87 ? -7.762 12.589 -16.436 1.00 98.00 87 LEU A CA 1
ATOM 669 C C . LEU A 1 87 ? -6.781 12.551 -15.271 1.00 98.00 87 LEU A C 1
ATOM 671 O O . LEU A 1 87 ? -6.186 13.576 -14.941 1.00 98.00 87 LEU A O 1
ATOM 675 N N . TYR A 1 88 ? -6.615 11.391 -14.653 1.00 98.31 88 TYR A N 1
ATOM 676 C CA . TYR A 1 88 ? -5.618 11.191 -13.612 1.00 98.31 88 TYR A CA 1
ATOM 677 C C . TYR A 1 88 ? -4.359 10.574 -14.213 1.00 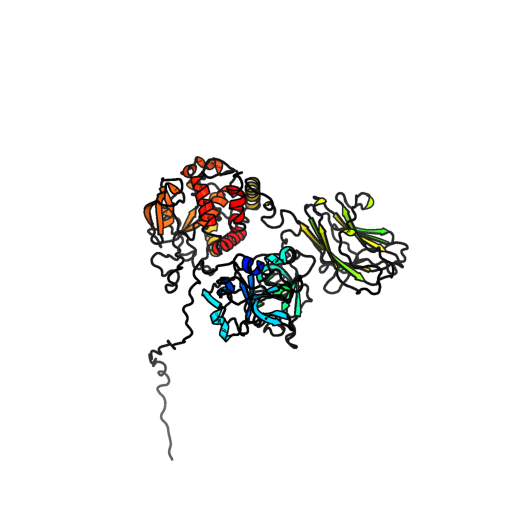98.31 88 TYR A C 1
ATOM 679 O O . TYR A 1 88 ? -4.426 9.521 -14.852 1.00 98.31 88 TYR A O 1
ATOM 687 N N . LEU A 1 89 ? -3.222 11.231 -13.976 1.00 98.00 89 LEU A N 1
ATOM 688 C CA . LEU A 1 89 ? -1.894 10.731 -14.322 1.00 98.00 89 LEU A CA 1
ATOM 689 C C . LEU A 1 89 ? -1.086 10.450 -13.061 1.00 98.00 89 LEU A C 1
ATOM 691 O O . LEU A 1 89 ? -1.174 11.208 -12.092 1.00 98.00 89 LEU A O 1
ATOM 695 N N . GLN A 1 90 ? -0.259 9.410 -13.100 1.00 93.88 90 GLN A N 1
ATOM 696 C CA . GLN A 1 90 ? 0.632 9.039 -12.006 1.00 93.88 90 GLN A CA 1
ATOM 697 C C . GLN A 1 90 ? 2.039 8.686 -12.498 1.00 93.88 90 GLN A C 1
ATOM 699 O O . GLN A 1 90 ? 2.215 7.896 -13.426 1.00 93.88 90 GLN A O 1
ATOM 704 N N . ASP A 1 91 ? 3.043 9.208 -11.800 1.00 87.00 91 ASP A N 1
ATOM 705 C CA . ASP A 1 91 ? 4.440 8.795 -11.895 1.00 87.00 91 ASP A CA 1
ATOM 706 C C . ASP A 1 91 ? 4.875 8.065 -10.600 1.00 87.00 91 ASP A C 1
ATOM 708 O O . ASP A 1 91 ? 4.061 7.719 -9.726 1.00 87.00 91 ASP A O 1
ATOM 712 N N . GLU A 1 92 ? 6.168 7.787 -10.472 1.00 79.62 92 GLU A N 1
ATOM 713 C CA . GLU A 1 92 ? 6.749 7.139 -9.287 1.00 79.62 92 GLU A CA 1
ATOM 714 C C . GLU A 1 92 ? 6.649 8.007 -8.026 1.00 79.62 92 GLU A C 1
ATOM 716 O O . GLU A 1 92 ? 6.569 7.493 -6.909 1.00 79.62 92 GLU A O 1
ATOM 721 N N . THR A 1 93 ? 6.562 9.324 -8.191 1.00 78.56 93 THR A N 1
ATOM 722 C CA . THR A 1 93 ? 6.600 10.307 -7.106 1.00 78.56 93 THR A CA 1
ATOM 723 C C . THR A 1 93 ? 5.208 10.695 -6.608 1.00 78.56 93 THR A C 1
ATOM 725 O O . THR A 1 93 ? 5.020 10.945 -5.418 1.00 78.56 93 THR A O 1
ATOM 728 N N . GLY A 1 94 ? 4.204 10.733 -7.487 1.00 82.00 94 GLY A N 1
ATOM 729 C CA . GLY A 1 94 ? 2.881 11.249 -7.163 1.00 82.00 94 GLY A CA 1
ATOM 730 C C . GLY A 1 94 ? 1.876 11.109 -8.300 1.00 82.00 94 GLY A C 1
ATOM 731 O O . GLY A 1 94 ? 2.169 10.586 -9.369 1.00 82.00 94 GLY A O 1
ATOM 732 N N . GLY A 1 95 ? 0.655 11.582 -8.061 1.00 94.81 95 GLY A N 1
ATOM 733 C CA . GLY A 1 95 ? -0.398 11.600 -9.072 1.00 94.81 95 GLY A CA 1
ATOM 734 C C . GLY A 1 95 ? -1.191 12.898 -9.055 1.00 94.81 95 GLY A C 1
ATOM 735 O O . GLY A 1 95 ? -1.307 13.549 -8.010 1.00 94.81 95 GLY A O 1
ATOM 736 N N . ILE A 1 96 ? -1.690 13.306 -10.220 1.00 97.69 96 ILE A N 1
ATOM 737 C CA . ILE A 1 96 ? -2.312 14.612 -10.455 1.00 97.69 96 ILE A CA 1
ATOM 738 C C . ILE A 1 96 ? -3.560 14.488 -11.325 1.00 97.69 96 ILE A C 1
ATOM 740 O O . ILE A 1 96 ? -3.603 13.724 -12.288 1.00 97.69 96 ILE A O 1
ATOM 744 N N . LEU A 1 97 ? -4.573 15.283 -10.983 1.00 97.81 97 LEU A N 1
ATOM 745 C CA . LEU A 1 97 ? -5.786 15.440 -11.772 1.00 97.81 97 LEU A CA 1
ATOM 746 C C . LEU A 1 97 ? -5.594 16.522 -12.841 1.00 97.81 97 LEU A C 1
ATOM 748 O O . LEU A 1 97 ? -5.231 17.655 -12.525 1.00 97.81 97 LEU A O 1
ATOM 752 N N . ILE A 1 98 ? -5.933 16.209 -14.087 1.00 98.06 98 ILE A N 1
ATOM 753 C CA . ILE A 1 98 ? -5.950 17.137 -15.217 1.00 98.06 98 ILE A CA 1
ATOM 754 C C . ILE A 1 98 ? -7.390 17.364 -15.667 1.00 98.06 98 ILE A C 1
ATOM 756 O O . ILE A 1 98 ? -8.171 16.433 -15.870 1.00 98.06 98 ILE A O 1
ATOM 760 N N . ARG A 1 99 ? -7.750 18.634 -15.839 1.00 96.75 99 ARG A N 1
ATOM 761 C CA . ARG A 1 99 ? -9.108 19.065 -16.181 1.00 96.75 99 ARG A CA 1
ATOM 762 C C . ARG A 1 99 ? -9.219 19.268 -17.692 1.00 96.75 99 ARG A C 1
ATOM 764 O O . ARG A 1 99 ? -8.583 20.170 -18.232 1.00 96.75 99 ARG A O 1
ATOM 771 N N . LEU A 1 100 ? -10.068 18.497 -18.374 1.00 96.62 100 LEU A N 1
ATOM 772 C CA . LEU A 1 100 ? -10.173 18.489 -19.844 1.00 96.62 100 LEU A CA 1
ATOM 773 C C . LEU A 1 100 ? -11.627 18.687 -20.297 1.00 96.62 100 LEU A C 1
ATOM 775 O O . LEU A 1 100 ? -12.533 18.043 -19.787 1.00 96.62 100 LEU A O 1
ATOM 779 N N . ASP A 1 101 ? -11.898 19.568 -21.261 1.00 95.25 101 ASP A N 1
ATOM 780 C CA . ASP A 1 101 ? -13.258 19.816 -21.771 1.00 95.25 101 ASP A CA 1
ATOM 781 C C . ASP A 1 101 ? -13.569 18.942 -22.994 1.00 95.25 101 ASP A C 1
ATOM 783 O O . ASP A 1 101 ? -13.978 19.424 -24.052 1.00 95.25 101 ASP A O 1
ATOM 787 N N . LYS A 1 102 ? -13.346 17.634 -22.842 1.00 92.25 102 LYS A N 1
ATOM 788 C CA . LYS A 1 102 ? -13.615 16.593 -23.840 1.00 92.25 102 LYS A CA 1
ATOM 789 C C . LYS A 1 102 ? -14.195 15.366 -23.136 1.00 92.25 102 LYS A C 1
ATOM 791 O O . LYS A 1 102 ? -13.793 15.062 -22.022 1.00 92.25 102 LYS A O 1
ATOM 796 N N . ALA A 1 103 ? -15.161 14.713 -23.773 1.00 89.06 103 ALA A N 1
ATOM 797 C CA . ALA A 1 103 ? -15.705 13.429 -23.345 1.00 89.06 103 ALA A CA 1
ATOM 798 C C . ALA A 1 103 ? -16.206 12.659 -24.587 1.00 89.06 103 ALA A C 1
ATOM 800 O O . ALA A 1 103 ? -16.836 13.291 -25.446 1.00 89.06 103 ALA A O 1
ATOM 801 N N . PRO A 1 104 ? -15.952 11.343 -24.697 1.00 91.44 104 PRO A N 1
ATOM 802 C CA . PRO A 1 104 ? -15.113 10.547 -23.795 1.00 91.44 104 PRO A CA 1
ATOM 803 C C . PRO A 1 104 ? -13.606 10.802 -23.990 1.00 91.44 104 PRO A C 1
ATOM 805 O O . PRO A 1 104 ? -13.156 11.132 -25.093 1.00 91.44 104 PRO A O 1
ATOM 808 N N . LEU A 1 105 ? -12.829 10.642 -22.923 1.00 94.69 105 LEU A N 1
ATOM 809 C CA . LEU A 1 105 ? -11.371 10.746 -22.888 1.00 94.69 105 LEU A CA 1
ATOM 810 C C . LEU A 1 105 ? -10.683 9.410 -23.180 1.00 94.69 105 LEU A C 1
ATOM 812 O O . LEU A 1 105 ? -9.636 9.443 -23.826 1.00 94.69 105 LEU A O 1
ATOM 816 N N . TYR A 1 106 ? -11.278 8.267 -22.816 1.00 92.75 106 TYR A N 1
ATOM 817 C CA . TYR A 1 106 ? -10.700 6.923 -22.998 1.00 92.75 106 TYR A CA 1
ATOM 818 C C . TYR A 1 106 ? -10.350 6.607 -24.462 1.00 92.75 106 TYR A C 1
ATOM 820 O O . TYR A 1 106 ? -9.437 5.844 -24.768 1.00 92.75 106 TYR A O 1
ATOM 828 N N . THR A 1 107 ? -11.047 7.256 -25.399 1.00 90.94 107 THR A N 1
ATOM 829 C CA . THR A 1 107 ? -10.774 7.153 -26.842 1.00 90.94 107 THR A CA 1
ATOM 830 C C . THR A 1 107 ? -9.448 7.792 -27.260 1.00 90.94 107 THR A C 1
ATOM 832 O O . THR A 1 107 ? -8.933 7.487 -28.329 1.00 90.94 107 THR A O 1
ATOM 835 N N . SER A 1 108 ? -8.919 8.714 -26.454 1.00 90.69 108 SER A N 1
ATOM 836 C CA . SER A 1 108 ? -7.675 9.454 -26.712 1.00 90.69 108 SER A CA 1
ATOM 837 C C . SER A 1 108 ? -6.562 9.114 -25.724 1.00 90.69 108 SER A C 1
ATOM 839 O O . SER A 1 108 ? -5.397 9.215 -26.092 1.00 90.69 108 SER A O 1
ATOM 841 N N . TYR A 1 109 ? -6.920 8.729 -24.498 1.00 94.06 109 TYR A N 1
ATOM 842 C CA . TYR A 1 109 ? -5.998 8.355 -23.431 1.00 94.06 109 TYR A CA 1
ATOM 843 C C . TYR A 1 109 ? -6.512 7.078 -22.781 1.00 94.06 109 TYR A C 1
ATOM 845 O O . TYR A 1 109 ? -7.487 7.116 -22.033 1.00 94.06 109 TYR A O 1
ATOM 853 N N . LYS A 1 110 ? -5.894 5.947 -23.105 1.00 92.50 110 LYS A N 1
ATOM 854 C CA . LYS A 1 110 ? -6.306 4.651 -22.562 1.00 92.50 110 LYS A CA 1
ATOM 855 C C . LYS A 1 110 ? -5.756 4.464 -21.156 1.00 92.50 110 LYS A C 1
ATOM 857 O O . LYS A 1 110 ? -4.696 4.991 -20.831 1.00 92.50 110 LYS A O 1
ATOM 862 N N . LEU A 1 111 ? -6.448 3.677 -20.339 1.00 92.44 111 LEU A N 1
ATOM 863 C CA . LEU A 1 111 ? -5.911 3.218 -19.063 1.00 92.44 111 LEU A CA 1
ATOM 864 C C . LEU A 1 111 ? -4.547 2.533 -19.286 1.00 92.44 111 LEU A C 1
ATOM 866 O O . LEU A 1 111 ? -4.398 1.781 -20.247 1.00 92.44 111 LEU A O 1
ATOM 870 N N . GLY A 1 112 ? -3.550 2.854 -18.457 1.00 87.06 112 GLY A N 1
ATOM 871 C CA . GLY A 1 112 ? -2.177 2.359 -18.607 1.00 87.06 112 GLY A CA 1
ATOM 872 C C . GLY A 1 112 ? -1.329 3.098 -19.654 1.00 87.06 112 GLY A C 1
ATOM 873 O O . GLY A 1 112 ? -0.133 2.834 -19.772 1.00 87.06 112 GLY A O 1
ATOM 874 N N . GLN A 1 113 ? -1.902 4.055 -20.394 1.00 93.75 113 GLN A N 1
ATOM 875 C CA . GLN A 1 113 ? -1.177 4.823 -21.405 1.00 93.75 113 GLN A CA 1
ATOM 876 C C . GLN A 1 113 ? -0.255 5.871 -20.790 1.00 93.75 113 GLN A C 1
ATOM 878 O O . GLN A 1 113 ? -0.646 6.618 -19.897 1.00 93.75 113 GLN A O 1
ATOM 883 N N . GLU A 1 114 ? 0.955 5.982 -21.312 1.00 93.88 114 GLU A N 1
ATOM 884 C CA . GLU A 1 114 ? 1.868 7.063 -20.990 1.00 93.88 114 GLU A CA 1
ATOM 885 C C . GLU A 1 114 ? 1.395 8.375 -21.634 1.00 93.88 114 GLU A C 1
ATOM 887 O O . GLU A 1 114 ? 1.028 8.430 -22.812 1.00 93.88 114 GLU A O 1
ATOM 892 N N . VAL A 1 115 ? 1.389 9.459 -20.863 1.00 96.88 115 VAL A N 1
ATOM 893 C CA . VAL A 1 115 ? 0.997 10.788 -21.329 1.00 96.88 115 VAL A CA 1
ATOM 894 C C . VAL A 1 115 ? 1.973 11.824 -20.794 1.00 96.88 115 VAL A C 1
ATOM 896 O O . VAL A 1 115 ? 2.182 11.954 -19.588 1.00 96.88 115 VAL A O 1
ATOM 899 N N . GLY A 1 116 ? 2.542 12.595 -21.715 1.00 97.25 116 GLY A N 1
ATOM 900 C CA . GLY A 1 116 ? 3.324 13.782 -21.424 1.00 97.25 116 GLY A CA 1
ATOM 901 C C . GLY A 1 116 ? 2.442 15.021 -21.445 1.00 97.25 116 GLY A C 1
ATOM 902 O O . GLY A 1 116 ? 1.574 15.166 -22.311 1.00 97.25 116 GLY A O 1
ATOM 903 N N . VAL A 1 117 ? 2.668 15.923 -20.492 1.00 98.31 117 VAL A N 1
ATOM 904 C CA . VAL A 1 117 ? 1.929 17.179 -20.358 1.00 98.31 117 VAL A CA 1
ATOM 90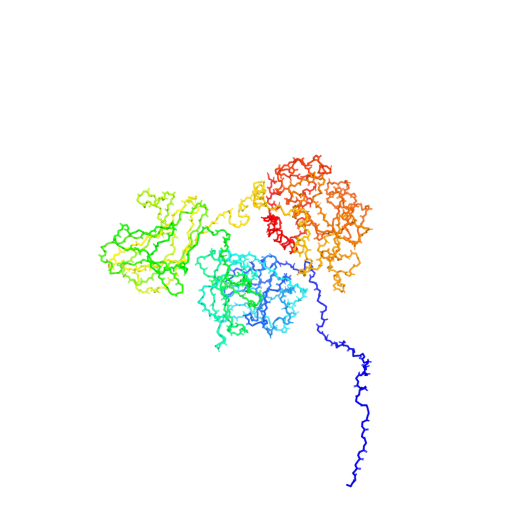5 C C . VAL A 1 117 ? 2.906 18.340 -20.338 1.00 98.31 117 VAL A C 1
ATOM 907 O O . VAL A 1 117 ? 3.705 18.481 -19.416 1.00 98.31 117 VAL A O 1
ATOM 910 N N . ILE A 1 118 ? 2.810 19.193 -21.351 1.00 97.81 118 ILE A N 1
ATOM 911 C CA . ILE A 1 118 ? 3.476 20.488 -21.409 1.00 97.81 118 ILE A CA 1
ATOM 912 C C . ILE A 1 118 ? 2.691 21.431 -20.500 1.00 97.81 118 ILE A C 1
ATOM 914 O O . ILE A 1 118 ? 1.546 21.779 -20.787 1.00 97.81 118 ILE A O 1
ATOM 918 N N . CYS A 1 119 ? 3.293 21.839 -19.388 1.00 97.44 119 CYS A N 1
ATOM 919 C CA . CYS A 1 119 ? 2.619 22.635 -18.366 1.00 97.44 119 CYS A CA 1
ATOM 920 C C . CYS A 1 119 ? 2.676 24.148 -18.624 1.00 97.44 119 CYS A C 1
ATOM 922 O O . CYS A 1 119 ? 2.123 24.926 -17.844 1.00 97.44 119 CYS A O 1
ATOM 924 N N . ASP A 1 120 ? 3.321 24.582 -19.708 1.00 92.44 120 ASP A N 1
ATOM 925 C CA . ASP A 1 120 ? 3.426 25.990 -20.085 1.00 92.44 120 ASP A CA 1
ATOM 926 C C . ASP A 1 120 ? 2.048 26.643 -20.172 1.00 92.44 120 ASP A C 1
ATOM 928 O O . ASP A 1 120 ? 1.146 26.133 -20.822 1.00 92.44 120 ASP A O 1
ATOM 932 N N . GLN A 1 121 ? 1.874 27.807 -19.545 1.00 91.50 121 GLN A N 1
ATOM 933 C CA . GLN A 1 121 ? 0.597 28.542 -19.502 1.00 91.50 121 GLN A CA 1
ATOM 934 C C . GLN A 1 121 ? -0.564 27.810 -18.804 1.00 91.50 121 GLN A C 1
ATOM 936 O O . GLN A 1 121 ? -1.646 28.392 -18.683 1.00 91.50 121 GLN A O 1
ATOM 941 N N . LEU A 1 122 ? -0.360 26.586 -18.315 1.00 97.19 122 LEU A N 1
ATOM 942 C CA . LEU A 1 122 ? -1.264 25.953 -17.368 1.00 97.19 122 LEU A CA 1
ATOM 943 C C . LEU A 1 122 ? -1.009 26.511 -15.962 1.00 97.19 122 LEU A C 1
ATOM 945 O O . LEU A 1 122 ? 0.010 27.143 -15.668 1.00 97.19 122 LEU A O 1
ATOM 949 N N . VAL A 1 123 ? -1.979 26.300 -15.084 1.00 97.31 123 VAL A N 1
ATOM 950 C CA . VAL A 1 123 ? -1.904 26.659 -13.671 1.00 97.31 123 VAL A CA 1
ATOM 951 C C . VAL A 1 123 ? -2.330 25.484 -12.817 1.00 97.31 123 VAL A C 1
ATOM 953 O O . VAL A 1 123 ? -3.186 24.683 -13.202 1.00 97.31 123 VAL A O 1
ATOM 956 N N . LEU A 1 124 ? -1.757 25.428 -11.624 1.00 97.31 124 LEU A N 1
ATOM 957 C CA . LEU A 1 124 ? -2.258 24.586 -10.552 1.00 97.31 124 LEU A CA 1
ATOM 958 C C . LEU A 1 124 ? -3.330 25.351 -9.791 1.00 97.31 124 LEU A C 1
ATOM 960 O O . LEU A 1 124 ? -3.170 26.541 -9.527 1.00 97.31 124 LEU A O 1
ATOM 964 N N . GLY A 1 125 ? -4.403 24.673 -9.417 1.00 95.19 125 GLY A N 1
ATOM 965 C CA . GLY A 1 125 ? -5.390 25.172 -8.467 1.00 95.19 125 GLY A CA 1
ATOM 966 C C . GLY A 1 125 ? -5.903 24.032 -7.599 1.00 95.19 125 GLY A C 1
ATOM 967 O O . GLY A 1 125 ? -5.516 22.884 -7.798 1.00 95.19 125 GLY A O 1
ATOM 968 N N . SER A 1 126 ? -6.813 24.338 -6.680 1.00 92.19 126 SER A N 1
ATOM 969 C CA . SER A 1 126 ? -7.420 23.337 -5.796 1.00 92.19 126 SER A CA 1
ATOM 970 C C . SER A 1 126 ? -8.943 23.395 -5.823 1.00 92.19 126 SER A C 1
ATOM 972 O O . SER A 1 126 ? -9.532 24.467 -6.000 1.00 92.19 126 SER A O 1
ATOM 974 N N . TYR A 1 127 ? -9.578 22.237 -5.648 1.00 89.94 127 TYR A N 1
ATOM 975 C CA . TYR A 1 127 ? -11.004 22.126 -5.349 1.00 89.94 127 TYR A CA 1
ATOM 976 C C . TYR A 1 127 ? -11.212 21.126 -4.214 1.00 89.94 127 TYR A C 1
ATOM 978 O O . TYR A 1 127 ? -10.839 19.961 -4.343 1.00 89.94 127 TYR A O 1
ATOM 986 N N . GLY A 1 128 ? -11.774 21.577 -3.091 1.00 87.12 128 GLY A N 1
ATOM 987 C CA . GLY A 1 128 ? -11.874 20.769 -1.880 1.00 87.12 128 GLY A CA 1
ATOM 988 C C . GLY A 1 128 ? -10.509 20.293 -1.373 1.00 87.12 128 GLY A C 1
ATOM 989 O O . GLY A 1 128 ? -10.438 19.239 -0.752 1.00 87.12 128 GLY A O 1
ATOM 990 N N . GLY A 1 129 ? -9.427 21.024 -1.663 1.00 86.94 129 GLY A N 1
ATOM 991 C CA . GLY A 1 129 ? -8.052 20.602 -1.360 1.00 86.94 129 GLY A CA 1
ATOM 992 C C . GLY A 1 129 ? -7.420 19.615 -2.353 1.00 86.94 129 GLY A C 1
ATOM 993 O O . GLY A 1 129 ? -6.240 19.305 -2.208 1.00 86.94 129 GLY A O 1
ATOM 994 N N . ASN A 1 130 ? -8.144 19.142 -3.376 1.00 91.75 130 ASN A N 1
ATOM 995 C CA . ASN A 1 130 ? -7.557 18.315 -4.431 1.00 91.75 130 ASN A CA 1
ATOM 996 C C . ASN A 1 130 ? -6.845 19.202 -5.465 1.00 91.75 130 ASN A C 1
ATOM 998 O O . ASN A 1 130 ? -7.496 19.987 -6.162 1.00 91.75 130 ASN A O 1
ATOM 1002 N N . VAL A 1 131 ? -5.517 19.080 -5.550 1.00 94.19 131 VAL A N 1
ATOM 1003 C CA . VAL A 1 131 ? -4.683 19.840 -6.492 1.00 94.19 131 VAL A CA 1
ATOM 1004 C C . VAL A 1 131 ? -4.909 19.334 -7.914 1.00 94.19 131 VAL A C 1
ATOM 1006 O O . VAL A 1 131 ? -4.801 18.141 -8.195 1.00 94.19 131 VAL A O 1
ATOM 1009 N N . GLN A 1 132 ? -5.192 20.263 -8.820 1.00 95.12 132 GLN A N 1
ATOM 1010 C CA . GLN A 1 132 ? -5.570 19.988 -10.199 1.00 95.12 132 GLN A CA 1
ATOM 1011 C C . GLN A 1 132 ? -4.850 20.921 -11.176 1.00 95.12 132 GLN A C 1
ATOM 1013 O O . GLN A 1 132 ? -4.637 22.104 -10.896 1.00 95.12 132 GLN A O 1
ATOM 1018 N N . LEU A 1 133 ? -4.512 20.376 -12.341 1.00 97.62 133 LEU A N 1
ATOM 1019 C CA . LEU A 1 133 ? -3.859 21.058 -13.450 1.00 97.62 133 LEU A CA 1
ATOM 1020 C C . LEU A 1 133 ? -4.887 21.454 -14.515 1.00 97.62 133 LEU A C 1
ATOM 1022 O O . LEU A 1 133 ? -5.757 20.664 -14.898 1.00 97.62 133 LEU A O 1
ATOM 1026 N N . GLY A 1 134 ? -4.783 22.683 -15.016 1.00 97.12 134 GLY A N 1
ATOM 1027 C CA . GLY A 1 134 ? -5.692 23.186 -16.038 1.00 97.12 134 GLY A CA 1
ATOM 1028 C C . GLY A 1 134 ? -5.312 24.562 -16.568 1.00 97.12 134 GLY A C 1
ATOM 1029 O O . GLY A 1 134 ? -4.274 25.115 -16.218 1.00 97.12 134 GLY A O 1
ATOM 1030 N N . ILE A 1 135 ? -6.161 25.141 -17.416 1.00 96.50 135 ILE A N 1
ATOM 1031 C CA . ILE A 1 135 ? -5.945 26.505 -17.921 1.00 96.50 135 ILE A CA 1
ATOM 1032 C C . ILE A 1 135 ? -6.338 27.554 -16.870 1.00 96.50 135 ILE A C 1
ATOM 1034 O O . ILE A 1 135 ? -7.262 27.315 -16.090 1.00 96.50 135 ILE A O 1
ATOM 1038 N N . PRO A 1 136 ? -5.733 28.752 -16.869 1.00 95.75 136 PRO A N 1
ATOM 1039 C CA . PRO A 1 136 ? -6.212 29.865 -16.059 1.00 95.75 136 PRO A CA 1
ATOM 1040 C C . PRO A 1 136 ? -7.695 30.147 -16.321 1.00 95.75 136 PRO A C 1
ATOM 1042 O O . PRO A 1 136 ? -8.110 30.391 -17.457 1.00 95.75 136 PRO A O 1
ATOM 1045 N N . SER A 1 137 ? -8.511 30.117 -15.272 1.00 94.06 137 SER A N 1
ATOM 1046 C CA . SER A 1 137 ? -9.948 30.357 -15.364 1.00 94.06 137 SER A CA 1
ATOM 1047 C C . SER A 1 137 ? -10.485 31.042 -14.109 1.00 94.06 137 SER A C 1
ATOM 1049 O O . SER A 1 137 ? -9.747 31.337 -13.169 1.00 94.06 137 SER A O 1
ATOM 1051 N N . LEU A 1 138 ? -11.790 31.314 -14.109 1.00 91.25 138 LEU A N 1
ATOM 1052 C CA . LEU A 1 138 ? -12.517 31.818 -12.953 1.00 91.25 138 LEU A CA 1
ATOM 1053 C C . LEU A 1 138 ? -13.658 30.860 -12.616 1.00 91.25 138 LEU A C 1
ATOM 1055 O O . LEU A 1 138 ? -14.521 30.597 -13.454 1.00 91.25 138 LEU A O 1
ATOM 1059 N N . TYR A 1 139 ? -13.705 30.403 -11.370 1.00 85.06 139 TYR A N 1
ATOM 1060 C CA . TYR A 1 139 ? -14.845 29.689 -10.809 1.00 85.06 139 TYR A CA 1
ATOM 1061 C C . TYR A 1 139 ? -15.573 30.614 -9.835 1.00 85.06 139 TYR A C 1
ATOM 1063 O O . TYR A 1 139 ? -14.977 31.136 -8.895 1.00 85.06 139 TYR A O 1
ATOM 1071 N N . ASN A 1 140 ? -16.854 30.893 -10.094 1.00 87.19 140 ASN A N 1
ATOM 1072 C CA . ASN A 1 140 ? -17.657 31.847 -9.315 1.00 87.19 140 ASN A CA 1
ATOM 1073 C C . ASN A 1 140 ? -16.984 33.222 -9.097 1.00 87.19 140 ASN A C 1
ATOM 1075 O O . ASN A 1 140 ? -17.188 33.870 -8.075 1.00 87.19 140 ASN A O 1
ATOM 1079 N N . GLY A 1 141 ? -16.200 33.681 -10.078 1.00 88.69 141 GLY A N 1
ATOM 1080 C CA . GLY A 1 141 ? -15.513 34.976 -10.040 1.00 88.69 141 GLY A CA 1
ATOM 1081 C C . GLY A 1 141 ? -14.132 34.967 -9.380 1.00 88.69 141 GLY A C 1
ATOM 1082 O O . GLY A 1 141 ? -13.509 36.025 -9.322 1.00 88.69 141 GLY A O 1
ATOM 1083 N N . THR A 1 142 ? -13.631 33.810 -8.945 1.00 91.06 142 THR A N 1
ATOM 1084 C CA . THR A 1 142 ? -12.330 33.682 -8.270 1.00 91.06 142 THR A CA 1
ATOM 1085 C C . THR A 1 142 ? -11.390 32.766 -9.066 1.00 91.06 142 THR A C 1
ATOM 1087 O O . THR A 1 142 ? -11.899 31.880 -9.758 1.00 91.06 142 THR A O 1
ATOM 1090 N N . PRO A 1 143 ? -10.055 32.968 -9.039 1.00 92.50 143 PRO A N 1
ATOM 1091 C CA . PRO A 1 143 ? -9.112 32.138 -9.792 1.00 92.50 143 PRO A CA 1
ATOM 1092 C C . PRO A 1 143 ? -9.285 30.637 -9.558 1.00 92.50 143 PRO A C 1
ATOM 1094 O O . PRO A 1 143 ? -9.477 30.190 -8.431 1.00 92.50 143 PRO A O 1
ATOM 1097 N N . ALA A 1 144 ? -9.224 29.862 -10.640 1.00 93.38 144 ALA A N 1
ATOM 1098 C CA . ALA A 1 144 ? -9.270 28.406 -10.600 1.00 93.38 144 ALA A CA 1
ATOM 1099 C C . ALA A 1 144 ? -8.548 27.794 -11.808 1.00 93.38 144 ALA A C 1
ATOM 1101 O O . ALA A 1 144 ? -8.484 28.403 -12.880 1.00 93.38 144 ALA A O 1
ATOM 1102 N N . ALA A 1 145 ? -8.076 26.557 -11.654 1.00 95.00 145 ALA A N 1
ATOM 1103 C CA . ALA A 1 145 ? -7.665 25.724 -12.779 1.00 95.00 145 ALA A CA 1
ATOM 1104 C C . ALA A 1 145 ? -8.913 25.247 -13.546 1.00 95.00 145 ALA A C 1
ATOM 1106 O O . ALA A 1 145 ? -9.719 24.450 -13.061 1.00 95.00 145 ALA A O 1
ATOM 1107 N N . GLY A 1 146 ? -9.111 25.801 -14.739 1.00 94.94 146 GLY A N 1
ATOM 1108 C CA . GLY A 1 146 ? -10.195 25.468 -15.654 1.00 94.94 146 GLY A CA 1
ATOM 1109 C C . GLY A 1 146 ? -9.865 24.291 -16.564 1.00 94.94 146 GLY A C 1
ATOM 1110 O O . GLY A 1 146 ? -8.734 23.822 -16.639 1.00 94.94 146 GLY A O 1
ATOM 1111 N N . ARG A 1 147 ? -10.871 23.821 -17.299 1.00 96.19 147 ARG A N 1
ATOM 1112 C CA . ARG A 1 147 ? -10.708 22.703 -18.232 1.00 96.19 147 ARG A CA 1
ATOM 1113 C C . ARG A 1 147 ? -10.003 23.143 -19.512 1.00 96.19 147 ARG A C 1
ATOM 1115 O O . ARG A 1 147 ? -10.425 24.125 -20.120 1.00 96.19 147 ARG A O 1
ATOM 1122 N N . VAL A 1 148 ? -8.993 22.391 -19.943 1.00 96.88 148 VAL A N 1
ATOM 1123 C CA . VAL A 1 148 ? -8.344 22.563 -21.249 1.00 96.88 148 VAL A CA 1
ATOM 1124 C C . VAL A 1 148 ? -9.370 22.248 -22.350 1.00 96.88 148 VAL A C 1
ATOM 1126 O O . VAL A 1 148 ? -9.880 21.128 -22.390 1.00 96.88 148 VAL A O 1
ATOM 1129 N N . PRO A 1 149 ? -9.711 23.195 -23.241 1.00 95.06 149 PRO A N 1
ATOM 1130 C CA . PRO A 1 149 ? -10.650 22.955 -24.332 1.00 95.06 149 PRO A CA 1
ATOM 1131 C C . PRO A 1 149 ? -10.178 21.835 -25.261 1.00 95.06 149 PRO A C 1
ATOM 1133 O O . PRO A 1 149 ? -9.008 21.818 -25.632 1.00 95.06 149 PRO A O 1
ATOM 1136 N N . GLY A 1 150 ? -11.096 20.975 -25.718 1.00 91.88 150 GLY A N 1
ATOM 1137 C CA . GLY A 1 150 ? -10.800 19.864 -26.637 1.00 91.88 150 GLY A CA 1
ATOM 1138 C C . GLY A 1 150 ? -9.831 20.201 -27.786 1.00 91.88 150 GLY A C 1
ATOM 1139 O O . GLY A 1 150 ? -8.825 19.515 -27.938 1.00 91.88 150 GLY A O 1
ATOM 1140 N N . PRO A 1 151 ? -10.058 21.287 -28.553 1.00 91.31 151 PRO A N 1
ATOM 1141 C CA . PRO A 1 151 ? -9.170 21.685 -29.652 1.00 91.31 151 PRO A CA 1
ATOM 1142 C C . PRO A 1 151 ? -7.756 22.129 -29.245 1.00 91.31 151 PRO A C 1
ATOM 1144 O O . PRO A 1 151 ? -6.904 22.291 -30.115 1.00 91.31 151 PRO A O 1
ATOM 1147 N N . LEU A 1 152 ? -7.519 22.402 -27.959 1.00 92.19 152 LEU A N 1
ATOM 1148 C CA . LEU A 1 152 ? -6.217 22.812 -27.427 1.00 92.19 152 LEU A CA 1
ATOM 1149 C C . LEU A 1 152 ? -5.464 21.655 -26.767 1.00 92.19 152 LEU A C 1
ATOM 1151 O O . LEU A 1 152 ? -4.296 21.819 -26.445 1.00 92.19 152 LEU A O 1
ATOM 1155 N N . MET A 1 153 ? -6.097 20.496 -26.571 1.00 93.25 153 MET A N 1
ATOM 1156 C CA . MET A 1 153 ? -5.480 19.377 -25.856 1.00 93.25 153 MET A CA 1
ATOM 1157 C C . MET A 1 153 ? -4.192 18.903 -26.528 1.00 93.25 153 MET A C 1
ATOM 1159 O O . MET A 1 153 ? -3.196 18.761 -25.839 1.00 93.25 153 MET A O 1
ATOM 1163 N N . ASP A 1 154 ? -4.156 18.800 -27.857 1.00 89.81 154 ASP A N 1
ATOM 1164 C CA . ASP A 1 154 ? -2.951 18.385 -28.599 1.00 89.81 154 ASP A CA 1
ATOM 1165 C C . ASP A 1 154 ? -1.780 19.387 -28.501 1.00 89.81 154 ASP A C 1
ATOM 1167 O O . ASP A 1 154 ? -0.672 19.090 -28.941 1.00 89.81 154 ASP A O 1
ATOM 1171 N N . GLN A 1 155 ? -2.010 20.593 -27.963 1.00 93.19 155 GLN A N 1
ATOM 1172 C CA . GLN A 1 155 ? -0.943 21.564 -27.678 1.00 93.19 155 GLN A CA 1
ATOM 1173 C C . GLN A 1 155 ? -0.273 21.304 -26.329 1.00 93.19 155 GLN A C 1
ATOM 1175 O O . GLN A 1 155 ? 0.863 21.723 -26.128 1.00 93.19 155 GLN A O 1
ATOM 1180 N N . TYR A 1 156 ? -0.989 20.652 -25.413 1.00 96.00 156 TYR A N 1
ATOM 1181 C CA . TYR A 1 156 ? -0.550 20.422 -24.042 1.00 96.00 156 TYR A CA 1
ATOM 1182 C C . TYR A 1 156 ? -0.255 18.953 -23.764 1.00 96.00 156 TYR A C 1
ATOM 1184 O O . TYR A 1 156 ? 0.601 18.674 -22.941 1.00 96.00 156 TYR A O 1
ATOM 1192 N N . LEU A 1 157 ? -0.941 18.018 -24.418 1.00 96.31 157 LEU A N 1
ATOM 1193 C CA . LEU A 1 157 ? -0.843 16.591 -24.151 1.00 96.31 157 LEU A CA 1
ATOM 1194 C C . LEU A 1 157 ? -0.338 15.850 -25.384 1.00 96.31 157 LEU A C 1
ATOM 1196 O O . LEU A 1 157 ? -0.823 16.057 -26.498 1.00 96.31 157 LEU A O 1
ATOM 1200 N N . PHE A 1 158 ? 0.590 14.933 -25.156 1.00 94.12 158 PHE A N 1
ATOM 1201 C CA . PHE A 1 158 ? 1.065 13.979 -26.147 1.00 94.12 158 PHE A CA 1
ATOM 1202 C C . PHE A 1 158 ? 1.154 12.594 -25.510 1.00 94.12 158 PHE A C 1
ATOM 1204 O O . PHE A 1 158 ? 1.360 12.461 -24.308 1.00 94.12 158 PHE A O 1
ATOM 1211 N N . THR A 1 159 ? 0.930 11.563 -26.313 1.00 93.19 159 THR A N 1
ATOM 1212 C CA . THR A 1 159 ? 0.789 10.184 -25.841 1.00 93.19 159 THR A CA 1
ATOM 1213 C C . THR A 1 159 ? 2.033 9.371 -26.154 1.00 93.19 159 THR A C 1
ATOM 1215 O O . THR A 1 159 ? 2.563 9.485 -27.262 1.00 93.19 159 THR A O 1
ATOM 1218 N N . GLY A 1 160 ? 2.424 8.527 -25.208 1.00 89.75 160 GLY A N 1
ATOM 1219 C CA . GLY A 1 160 ? 3.402 7.464 -25.365 1.00 89.75 160 GLY A CA 1
ATOM 1220 C C . GLY A 1 160 ? 2.751 6.086 -25.469 1.00 89.75 160 GLY A C 1
ATOM 1221 O O . GLY A 1 160 ? 1.568 5.971 -25.823 1.00 89.75 160 GLY A O 1
ATOM 1222 N N . THR A 1 161 ? 3.531 5.054 -25.144 1.00 85.88 161 THR A N 1
ATOM 1223 C CA . THR A 1 161 ? 3.133 3.637 -25.129 1.00 85.88 161 THR A CA 1
ATOM 1224 C C . THR A 1 161 ? 1.962 3.361 -24.196 1.00 85.88 161 THR A C 1
ATOM 1226 O O . THR A 1 161 ? 1.616 4.156 -23.326 1.00 85.88 161 THR A O 1
ATOM 1229 N N . ILE A 1 162 ? 1.314 2.219 -24.408 1.00 84.56 162 ILE A N 1
ATOM 1230 C CA . ILE A 1 162 ? 0.266 1.709 -23.528 1.00 84.56 162 ILE A CA 1
ATOM 1231 C C . ILE A 1 162 ? 0.823 0.474 -22.838 1.00 84.56 162 ILE A C 1
ATOM 1233 O O . ILE A 1 162 ? 1.266 -0.446 -23.524 1.00 84.56 162 ILE A O 1
ATOM 1237 N N . ASP A 1 163 ? 0.791 0.480 -21.512 1.00 75.44 163 ASP A N 1
ATOM 1238 C CA . ASP A 1 163 ? 1.086 -0.678 -20.676 1.00 75.44 163 ASP A CA 1
ATOM 1239 C C . ASP A 1 163 ? -0.239 -1.323 -20.247 1.00 75.44 163 ASP A C 1
ATOM 1241 O O . ASP A 1 163 ? -1.158 -0.628 -19.807 1.00 75.44 163 ASP A O 1
ATOM 1245 N N . ASP A 1 164 ? -0.352 -2.643 -20.399 1.00 67.50 164 ASP A N 1
ATOM 1246 C CA . ASP A 1 164 ? -1.525 -3.396 -19.937 1.00 67.50 164 ASP A CA 1
ATOM 1247 C C . ASP A 1 164 ? -1.607 -3.400 -18.392 1.00 67.50 164 ASP A C 1
ATOM 1249 O O . ASP A 1 164 ? -2.686 -3.590 -17.821 1.00 67.50 164 ASP A O 1
ATOM 1253 N N . SER A 1 165 ? -0.483 -3.163 -17.705 1.00 67.44 165 SER A N 1
ATOM 1254 C CA . SER A 1 165 ? -0.394 -3.043 -16.254 1.00 67.44 165 SER A CA 1
ATOM 1255 C C . SER A 1 165 ? -0.503 -1.582 -15.801 1.00 67.44 165 SER A C 1
ATOM 1257 O O . SER A 1 165 ? 0.206 -0.686 -16.259 1.00 67.44 165 SER A O 1
ATOM 1259 N N . VAL A 1 166 ? -1.423 -1.318 -14.872 1.00 77.56 166 VAL A N 1
ATOM 1260 C CA . VAL A 1 166 ? -1.633 0.022 -14.308 1.00 77.56 166 VAL A CA 1
ATOM 1261 C C . VAL A 1 166 ? -0.915 0.116 -12.969 1.00 77.56 166 VAL A C 1
ATOM 1263 O O . VAL A 1 166 ? -1.151 -0.704 -12.082 1.00 77.56 166 VAL A O 1
ATOM 1266 N N . ARG A 1 167 ? -0.087 1.147 -12.790 1.00 75.62 167 ARG A N 1
ATOM 1267 C CA . ARG A 1 167 ? 0.634 1.434 -11.546 1.00 75.62 167 ARG A CA 1
ATOM 1268 C C . ARG A 1 167 ? -0.336 1.529 -10.372 1.00 75.62 167 ARG A C 1
ATOM 1270 O O . ARG A 1 167 ? -1.282 2.314 -10.411 1.00 75.62 167 ARG A O 1
ATOM 1277 N N . THR A 1 168 ? -0.064 0.788 -9.300 1.00 78.19 168 THR A N 1
ATOM 1278 C CA . THR A 1 168 ? -0.858 0.801 -8.061 1.00 78.19 168 THR A CA 1
ATOM 1279 C C . THR A 1 168 ? 0.037 0.780 -6.831 1.00 78.19 168 THR A C 1
ATOM 1281 O O . THR A 1 168 ? 1.099 0.166 -6.859 1.00 78.19 168 THR A O 1
ATOM 1284 N N . ILE A 1 169 ? -0.419 1.393 -5.741 1.00 76.00 169 ILE A N 1
ATOM 1285 C CA . ILE A 1 169 ? 0.245 1.355 -4.431 1.00 76.00 169 ILE A CA 1
ATOM 1286 C C . ILE A 1 169 ? -0.609 0.535 -3.475 1.00 76.00 169 ILE A C 1
ATOM 1288 O O . ILE A 1 169 ? -1.772 0.871 -3.257 1.00 76.00 169 ILE A O 1
ATOM 1292 N N . THR A 1 170 ? -0.057 -0.526 -2.897 1.00 75.25 170 THR A N 1
ATOM 1293 C CA . THR A 1 170 ? -0.763 -1.260 -1.842 1.00 75.25 170 THR A CA 1
ATOM 1294 C C . THR A 1 170 ? -0.816 -0.401 -0.583 1.00 75.25 170 THR A C 1
ATOM 1296 O O . THR A 1 170 ? 0.224 0.075 -0.137 1.00 75.25 170 THR A O 1
ATOM 1299 N N . ALA A 1 171 ? -2.012 -0.180 -0.040 1.00 75.38 171 ALA A N 1
ATOM 1300 C CA . ALA A 1 171 ? -2.213 0.606 1.174 1.00 75.38 171 ALA A CA 1
ATOM 1301 C C . ALA A 1 171 ? -3.478 0.161 1.912 1.00 75.38 171 ALA A C 1
ATOM 1303 O O . ALA A 1 171 ? -4.438 -0.309 1.298 1.00 75.38 171 ALA A O 1
ATOM 1304 N N . THR A 1 172 ? -3.477 0.359 3.223 1.00 80.19 172 THR A N 1
ATOM 1305 C CA . THR A 1 172 ? -4.645 0.212 4.096 1.00 80.19 172 THR A CA 1
ATOM 1306 C C . THR A 1 172 ? -5.448 1.511 4.168 1.00 80.19 172 THR A C 1
ATOM 1308 O O . THR A 1 172 ? -4.946 2.603 3.872 1.00 80.19 172 THR A O 1
ATOM 1311 N N . ILE A 1 173 ? -6.705 1.435 4.600 1.00 84.62 173 ILE A N 1
ATOM 1312 C CA . ILE A 1 173 ? -7.556 2.616 4.784 1.00 84.62 173 ILE A CA 1
ATOM 1313 C C . ILE A 1 173 ? -6.975 3.554 5.841 1.00 84.62 173 ILE A C 1
ATOM 1315 O O . ILE A 1 173 ? -6.951 4.769 5.624 1.00 84.62 173 ILE A O 1
ATOM 1319 N N . ASN A 1 174 ? -6.441 3.019 6.940 1.00 79.12 174 ASN A N 1
ATOM 1320 C CA . ASN A 1 174 ? -5.795 3.826 7.969 1.00 79.12 174 ASN A CA 1
ATOM 1321 C C . ASN A 1 174 ? -4.566 4.570 7.430 1.00 79.12 174 ASN A C 1
ATOM 1323 O O . ASN A 1 174 ? -4.405 5.758 7.710 1.00 79.12 174 ASN A O 1
ATOM 1327 N N . GLU A 1 175 ? -3.720 3.936 6.612 1.00 76.44 175 GLU A N 1
ATOM 1328 C CA . GLU A 1 175 ? -2.581 4.615 5.975 1.00 76.44 175 GLU A CA 1
ATOM 1329 C C . GLU A 1 175 ? -3.032 5.729 5.030 1.00 76.44 175 GLU A C 1
ATOM 1331 O O . GLU A 1 175 ? -2.463 6.823 5.057 1.00 76.44 175 GLU A O 1
ATOM 1336 N N . ILE A 1 176 ? -4.074 5.484 4.229 1.00 84.50 176 ILE A N 1
ATOM 1337 C CA . ILE A 1 176 ? -4.636 6.492 3.322 1.00 84.50 176 ILE A CA 1
ATOM 1338 C C . ILE A 1 176 ? -5.193 7.678 4.114 1.00 84.50 176 ILE A C 1
ATOM 1340 O O . ILE A 1 176 ? -4.960 8.827 3.747 1.00 84.50 176 ILE A O 1
ATOM 1344 N N . GLN A 1 177 ? -5.914 7.434 5.207 1.00 84.50 177 GLN A N 1
ATOM 1345 C CA . GLN A 1 177 ? -6.517 8.496 6.016 1.00 84.50 177 GLN A CA 1
ATOM 1346 C C . GLN A 1 177 ? -5.472 9.279 6.829 1.00 84.50 177 GLN A C 1
ATOM 1348 O O . GLN A 1 177 ? -5.560 10.504 6.921 1.00 84.50 177 GLN A O 1
ATOM 1353 N N . THR A 1 178 ? -4.459 8.603 7.378 1.00 77.81 178 THR A N 1
ATOM 1354 C CA . THR A 1 178 ? -3.406 9.227 8.204 1.00 77.81 178 THR A CA 1
ATOM 1355 C C . THR A 1 178 ? -2.343 9.950 7.374 1.00 77.81 178 THR A C 1
ATOM 1357 O O . THR A 1 178 ? -1.827 10.979 7.809 1.00 77.81 178 THR A O 1
ATOM 1360 N N . ASN A 1 179 ? -2.057 9.468 6.159 1.00 79.00 179 ASN A N 1
ATOM 1361 C CA . ASN A 1 179 ? -1.021 10.001 5.267 1.00 79.00 179 ASN A CA 1
ATOM 1362 C C . ASN A 1 179 ? -1.584 10.460 3.909 1.00 79.00 179 ASN A C 1
ATOM 1364 O O . ASN A 1 179 ? -0.919 10.347 2.878 1.00 79.00 179 ASN A O 1
ATOM 1368 N N . LEU A 1 180 ? -2.801 11.013 3.901 1.00 83.94 180 LEU A N 1
ATOM 1369 C CA . LEU A 1 180 ? -3.586 11.323 2.696 1.00 83.94 180 LEU A CA 1
ATOM 1370 C C . LEU A 1 180 ? -2.812 12.043 1.582 1.00 83.94 180 LEU A C 1
ATOM 1372 O O . LEU A 1 180 ? -2.952 11.701 0.407 1.00 83.94 180 LEU A O 1
ATOM 1376 N N . ASN A 1 181 ? -1.953 13.003 1.926 1.00 82.12 181 ASN A N 1
ATOM 1377 C CA . ASN A 1 181 ? -1.178 13.771 0.944 1.00 82.12 181 ASN A CA 1
ATOM 1378 C C . ASN A 1 181 ? -0.271 12.905 0.052 1.00 82.12 181 ASN A C 1
ATOM 1380 O O . ASN A 1 181 ? -0.028 13.282 -1.094 1.00 82.12 181 ASN A O 1
ATOM 1384 N N . ASN A 1 182 ? 0.180 11.746 0.542 1.00 82.25 182 ASN A N 1
ATOM 1385 C CA . ASN A 1 182 ? 1.020 10.815 -0.215 1.00 82.25 182 ASN A CA 1
ATOM 1386 C C . ASN A 1 182 ? 0.224 10.035 -1.272 1.00 82.25 182 ASN A C 1
ATOM 1388 O O . ASN A 1 182 ? 0.805 9.528 -2.233 1.00 82.25 182 ASN A O 1
ATOM 1392 N N . TYR A 1 183 ? -1.100 9.961 -1.110 1.00 90.69 183 TYR A N 1
ATOM 1393 C CA . TYR A 1 183 ? -1.985 9.141 -1.930 1.00 90.69 183 TYR A CA 1
ATOM 1394 C C . TYR A 1 183 ? -2.862 9.953 -2.887 1.00 90.69 183 TYR A C 1
ATOM 1396 O O . TYR A 1 183 ? -3.221 9.431 -3.937 1.00 90.69 183 TYR A O 1
ATOM 1404 N N . ILE A 1 184 ? -3.188 11.221 -2.588 1.00 92.88 184 ILE A N 1
ATOM 1405 C CA . ILE A 1 184 ? -4.053 12.049 -3.455 1.00 92.88 184 ILE A CA 1
ATOM 1406 C C . ILE A 1 184 ? -3.565 12.018 -4.912 1.00 92.88 184 ILE A C 1
ATOM 1408 O O . ILE A 1 184 ? -2.430 12.390 -5.213 1.00 92.88 184 ILE A O 1
ATOM 1412 N N . GLY A 1 185 ? -4.467 11.650 -5.819 1.00 94.81 185 GLY A N 1
ATOM 1413 C CA . GLY A 1 185 ? -4.251 11.556 -7.257 1.00 94.81 185 GLY A CA 1
ATOM 1414 C C . GLY A 1 185 ? -3.571 10.268 -7.715 1.00 94.81 185 GLY A C 1
ATOM 1415 O O . GLY A 1 185 ? -3.311 10.150 -8.906 1.00 94.81 185 GLY A O 1
ATOM 1416 N N . ARG A 1 186 ? -3.272 9.330 -6.810 1.00 94.44 186 ARG A N 1
ATOM 1417 C CA . ARG A 1 186 ? -2.629 8.042 -7.105 1.00 94.44 186 ARG A CA 1
ATOM 1418 C C . ARG A 1 186 ? -3.644 6.906 -7.059 1.00 94.44 186 ARG A C 1
ATOM 1420 O O . ARG A 1 186 ? -4.667 7.005 -6.379 1.00 94.44 186 ARG A O 1
ATOM 1427 N N . ARG A 1 187 ? -3.338 5.817 -7.759 1.00 96.25 187 ARG A N 1
ATOM 1428 C CA . ARG A 1 187 ? -4.107 4.574 -7.723 1.00 96.25 187 ARG A CA 1
ATOM 1429 C C . ARG A 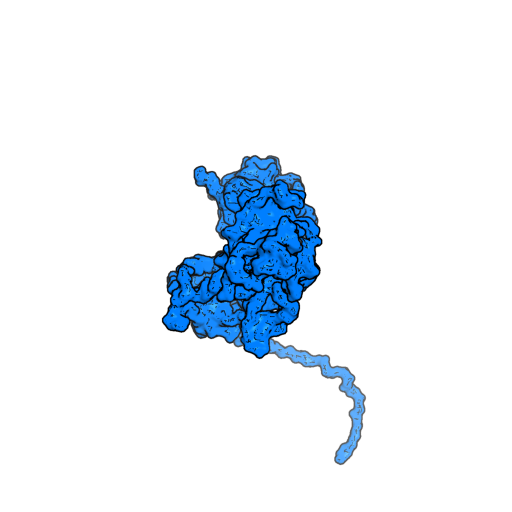1 187 ? -3.583 3.669 -6.610 1.00 96.25 187 ARG A C 1
ATOM 1431 O O . ARG A 1 187 ? -2.379 3.425 -6.519 1.00 96.25 187 ARG A O 1
ATOM 1438 N N . VAL A 1 188 ? -4.482 3.168 -5.775 1.00 89.62 188 VAL A N 1
ATOM 1439 C CA . VAL A 1 188 ? -4.186 2.265 -4.659 1.00 89.62 188 VAL A CA 1
ATOM 1440 C C . VAL A 1 188 ? -4.803 0.890 -4.873 1.00 89.62 188 VAL A C 1
ATOM 1442 O O . VAL A 1 188 ? -5.792 0.769 -5.593 1.00 89.62 188 VAL A O 1
ATOM 1445 N N . LYS A 1 189 ? -4.217 -0.120 -4.229 1.00 86.12 189 LYS A N 1
ATOM 1446 C CA . LYS A 1 189 ? -4.757 -1.468 -4.045 1.00 86.12 189 LYS A CA 1
ATOM 1447 C C . LYS A 1 189 ? -5.001 -1.679 -2.548 1.00 86.12 189 LYS A C 1
ATOM 1449 O O . LYS A 1 189 ? -4.047 -1.706 -1.776 1.00 86.12 189 LYS A O 1
ATOM 1454 N N . ILE A 1 190 ? -6.256 -1.828 -2.147 1.00 84.12 190 ILE A N 1
ATOM 1455 C CA . ILE A 1 190 ? -6.666 -2.072 -0.759 1.00 84.12 190 ILE A CA 1
ATOM 1456 C C . ILE A 1 190 ? -7.122 -3.525 -0.671 1.00 84.12 190 ILE A C 1
ATOM 1458 O O . ILE A 1 190 ? -8.028 -3.933 -1.397 1.00 84.12 190 ILE A O 1
ATOM 1462 N N . ASN A 1 191 ? -6.476 -4.321 0.176 1.00 73.81 191 ASN A N 1
ATOM 1463 C CA . ASN A 1 191 ? -6.831 -5.727 0.367 1.00 73.81 191 ASN A CA 1
ATOM 1464 C C . ASN A 1 191 ? -7.813 -5.879 1.528 1.00 73.81 191 ASN A C 1
ATOM 1466 O O . ASN A 1 191 ? -7.753 -5.109 2.479 1.00 73.81 191 ASN A O 1
ATOM 1470 N N . TYR A 1 192 ? -8.655 -6.910 1.466 1.00 71.62 192 TYR A N 1
ATOM 1471 C CA . TYR A 1 192 ? -9.602 -7.269 2.528 1.00 71.62 192 TYR A CA 1
ATOM 1472 C C . TYR A 1 192 ? -10.515 -6.118 2.942 1.00 71.62 192 TYR A C 1
ATOM 1474 O O . TYR A 1 192 ? -10.807 -5.922 4.117 1.00 71.62 192 TYR A O 1
ATOM 1482 N N . VAL A 1 193 ? -10.980 -5.362 1.956 1.00 84.38 193 VAL A N 1
ATOM 1483 C CA . VAL A 1 193 ? -11.959 -4.303 2.165 1.00 84.38 193 VAL A CA 1
ATOM 1484 C C . VAL A 1 193 ? -13.365 -4.864 1.989 1.00 84.38 193 VAL A C 1
ATOM 1486 O O . VAL A 1 193 ? -13.610 -5.673 1.093 1.00 84.38 193 VAL A O 1
ATOM 1489 N N . ALA A 1 194 ? -14.286 -4.427 2.838 1.00 83.06 194 ALA A N 1
ATOM 1490 C CA . ALA A 1 194 ? -15.703 -4.757 2.788 1.00 83.06 194 ALA A CA 1
ATOM 1491 C C . ALA A 1 194 ? -16.542 -3.479 2.821 1.00 83.06 194 ALA A C 1
ATOM 1493 O O . ALA A 1 194 ? -16.100 -2.440 3.319 1.00 83.06 194 ALA A O 1
ATOM 1494 N N . SER A 1 195 ? -17.754 -3.540 2.271 1.00 87.12 195 SER A N 1
ATOM 1495 C CA . SER A 1 195 ? -18.705 -2.438 2.405 1.00 87.12 195 SER A CA 1
ATOM 1496 C C . SER A 1 195 ? -19.375 -2.468 3.776 1.00 87.12 195 SER A C 1
ATOM 1498 O O . SER A 1 195 ? -19.772 -3.529 4.249 1.00 87.12 195 SER A O 1
ATOM 1500 N N . THR A 1 196 ? -19.538 -1.295 4.383 1.00 82.56 196 THR A N 1
ATOM 1501 C CA . THR A 1 196 ? -20.317 -1.096 5.618 1.00 82.56 196 THR A CA 1
ATOM 1502 C C . THR A 1 196 ? -21.738 -0.600 5.333 1.00 82.56 196 THR A C 1
ATOM 1504 O O . THR A 1 196 ? -22.548 -0.414 6.244 1.00 82.56 196 THR A O 1
ATOM 1507 N N . ASP A 1 197 ? -22.075 -0.391 4.057 1.00 80.06 197 ASP A N 1
ATOM 1508 C CA . ASP A 1 197 ? -23.440 -0.105 3.640 1.00 80.06 197 ASP A CA 1
ATOM 1509 C C . ASP A 1 197 ? -24.343 -1.334 3.824 1.00 80.06 197 ASP A C 1
ATOM 1511 O O . ASP A 1 197 ? -23.912 -2.485 3.880 1.00 80.06 197 ASP A O 1
ATOM 1515 N N . ARG A 1 198 ? -25.657 -1.096 3.880 1.00 76.44 198 ARG A N 1
ATOM 1516 C CA . ARG A 1 198 ? -26.634 -2.184 3.975 1.00 76.44 198 ARG A CA 1
ATOM 1517 C C . ARG A 1 198 ? -26.525 -3.113 2.747 1.00 76.44 198 ARG A C 1
ATOM 1519 O O . ARG A 1 198 ? -26.531 -2.594 1.628 1.00 76.44 198 ARG A O 1
ATOM 1526 N N . PRO A 1 199 ? -26.588 -4.448 2.921 1.00 77.19 199 PRO A N 1
ATOM 1527 C CA . PRO A 1 199 ? -26.710 -5.403 1.818 1.00 77.19 199 PRO A CA 1
ATOM 1528 C C . PRO A 1 199 ? -27.783 -5.017 0.787 1.00 77.19 199 PRO A C 1
ATOM 1530 O O . PRO A 1 199 ? -28.886 -4.586 1.155 1.00 77.19 199 PRO A O 1
ATOM 1533 N N . GLY A 1 200 ? -27.451 -5.160 -0.499 1.00 79.31 200 GLY A N 1
ATOM 1534 C CA . GLY A 1 200 ? -28.285 -4.739 -1.634 1.00 79.31 200 GLY A CA 1
ATOM 1535 C C . GLY A 1 200 ? -28.251 -3.234 -1.950 1.00 79.31 200 GLY A C 1
ATOM 1536 O O . GLY A 1 200 ? -29.082 -2.745 -2.717 1.00 79.31 200 GLY A O 1
ATOM 1537 N N . THR A 1 201 ? -27.331 -2.468 -1.353 1.00 90.69 201 THR A N 1
ATOM 1538 C CA . THR A 1 201 ? -27.105 -1.062 -1.732 1.00 90.69 201 THR A CA 1
ATOM 1539 C C . THR A 1 201 ? -26.398 -0.993 -3.089 1.00 90.69 201 THR A C 1
ATOM 1541 O O . THR A 1 201 ? -25.406 -1.678 -3.313 1.00 90.69 201 THR A O 1
ATOM 1544 N N . THR A 1 202 ? -26.895 -0.154 -4.002 1.00 96.44 202 THR A N 1
ATOM 1545 C CA . THR A 1 202 ? -26.317 0.029 -5.347 1.00 96.44 202 THR A CA 1
ATOM 1546 C C . THR A 1 202 ? -25.174 1.036 -5.360 1.00 96.44 202 THR A C 1
ATOM 1548 O O . THR A 1 202 ? -25.144 1.893 -4.487 1.00 96.44 202 THR A O 1
ATOM 1551 N N . TYR A 1 203 ? -24.271 1.041 -6.343 1.00 97.50 203 TYR A N 1
ATOM 1552 C CA . TYR A 1 203 ? -23.140 1.990 -6.392 1.00 97.50 203 TYR A CA 1
ATOM 1553 C C . TYR A 1 203 ? -23.552 3.472 -6.378 1.00 97.50 203 TYR A C 1
ATOM 1555 O O . TYR A 1 203 ? -22.907 4.287 -5.715 1.00 97.50 203 TYR A O 1
ATOM 1563 N N . ALA A 1 204 ? -24.642 3.825 -7.059 1.00 97.62 204 ALA A N 1
ATOM 1564 C CA . ALA A 1 204 ? -25.234 5.160 -7.063 1.00 97.62 204 ALA A CA 1
ATOM 1565 C C . ALA A 1 204 ? -26.755 5.098 -7.312 1.00 97.62 204 ALA A C 1
ATOM 1567 O O . ALA A 1 204 ? -27.373 4.039 -7.217 1.00 97.62 204 ALA A O 1
ATOM 1568 N N . ASP A 1 205 ? -27.395 6.241 -7.571 1.00 95.75 205 ASP A N 1
ATOM 1569 C CA . ASP A 1 205 ? -28.804 6.283 -7.973 1.00 95.75 205 ASP A CA 1
ATOM 1570 C C . ASP A 1 205 ? -28.897 6.463 -9.491 1.00 95.75 205 ASP A C 1
ATOM 1572 O O . ASP A 1 205 ? -28.865 7.587 -9.999 1.00 95.75 205 ASP A O 1
ATOM 1576 N N . ALA A 1 206 ? -29.021 5.341 -10.200 1.00 95.81 206 ALA A N 1
ATOM 1577 C CA . ALA A 1 206 ? -29.162 5.310 -11.655 1.00 95.81 206 ALA A CA 1
ATOM 1578 C C . ALA A 1 206 ? -30.506 5.866 -12.158 1.00 95.81 206 ALA A C 1
ATOM 1580 O O . ALA A 1 206 ? -30.625 6.233 -13.322 1.00 95.81 206 ALA A O 1
ATOM 1581 N N . VAL A 1 207 ? -31.544 5.913 -11.313 1.00 95.31 207 VAL A N 1
ATOM 1582 C CA . VAL A 1 207 ? -32.889 6.348 -11.731 1.00 95.31 207 VAL A CA 1
ATOM 1583 C C . VAL A 1 207 ? -32.971 7.865 -11.780 1.00 95.31 207 VAL A C 1
ATOM 1585 O O . VAL A 1 207 ? -33.549 8.426 -12.710 1.00 95.31 207 VAL A O 1
ATOM 1588 N N . ASN A 1 208 ? -32.415 8.525 -10.765 1.00 95.75 208 ASN A N 1
ATOM 1589 C CA . ASN A 1 208 ? -32.394 9.984 -10.680 1.00 95.75 208 ASN A CA 1
ATOM 1590 C C . ASN A 1 208 ? -31.063 10.586 -11.154 1.00 95.75 208 ASN A C 1
ATOM 1592 O O . ASN A 1 208 ? -30.894 11.802 -11.066 1.00 95.75 208 ASN A O 1
ATOM 1596 N N . GLU A 1 209 ? -30.128 9.748 -11.613 1.00 95.62 209 GLU A N 1
ATOM 1597 C CA . GLU A 1 209 ? -28.781 10.125 -12.059 1.00 95.62 209 GLU A CA 1
ATOM 1598 C C . GLU A 1 209 ? -28.033 10.946 -10.991 1.00 95.62 209 GLU A C 1
ATOM 1600 O O . GLU A 1 209 ? -27.351 11.936 -11.276 1.00 95.62 209 GLU A O 1
ATOM 1605 N N . THR A 1 210 ? -28.182 10.555 -9.718 1.00 96.69 210 THR A N 1
ATOM 1606 C CA . THR A 1 210 ? -27.553 11.265 -8.595 1.00 96.69 210 THR A CA 1
ATOM 1607 C C . THR A 1 210 ? -26.311 10.547 -8.092 1.00 96.69 210 THR A C 1
ATOM 1609 O O . THR A 1 210 ? -26.316 9.344 -7.837 1.00 96.69 210 THR A O 1
ATOM 1612 N N . THR A 1 211 ? -25.228 11.312 -7.938 1.00 97.12 211 THR A N 1
ATOM 1613 C CA . THR A 1 211 ? -23.992 10.849 -7.304 1.00 97.12 211 THR A CA 1
ATOM 1614 C C . THR A 1 211 ? -24.251 10.482 -5.850 1.00 97.12 211 THR A C 1
ATOM 1616 O O . THR A 1 211 ? -24.863 11.260 -5.115 1.00 97.12 211 THR A O 1
ATOM 1619 N N . GLN A 1 212 ? -23.722 9.341 -5.425 1.00 97.25 212 GLN A N 1
ATOM 1620 C CA . GLN A 1 212 ? -23.850 8.851 -4.060 1.00 97.25 212 GLN A CA 1
ATOM 1621 C C . GLN A 1 212 ? -22.483 8.539 -3.449 1.00 97.25 212 GLN A C 1
ATOM 1623 O O . GLN A 1 212 ? -21.500 8.308 -4.154 1.00 97.25 212 GLN A O 1
ATOM 1628 N N . ASN A 1 213 ? -22.441 8.554 -2.119 1.00 97.44 213 ASN A N 1
ATOM 1629 C CA . ASN A 1 213 ? -21.301 8.086 -1.342 1.00 97.44 213 ASN A CA 1
ATOM 1630 C C . ASN A 1 213 ? -21.582 6.661 -0.860 1.00 97.44 213 ASN A C 1
ATOM 1632 O O . ASN A 1 213 ? -22.716 6.361 -0.477 1.00 97.44 213 ASN A O 1
ATOM 1636 N N . ARG A 1 214 ? -20.547 5.829 -0.867 1.00 96.62 214 ARG A N 1
ATOM 1637 C CA . ARG A 1 214 ? -20.526 4.468 -0.338 1.00 96.62 214 ARG A CA 1
ATOM 1638 C C . ARG A 1 214 ? -19.395 4.305 0.643 1.00 96.62 214 ARG A C 1
ATOM 1640 O O . ARG A 1 214 ? -18.398 5.020 0.544 1.00 96.62 214 ARG A O 1
ATOM 1647 N N . TYR A 1 215 ? -19.583 3.401 1.582 1.00 94.25 215 TYR A N 1
ATOM 1648 C CA . TYR A 1 215 ? -18.736 3.294 2.755 1.00 94.25 215 TYR A CA 1
ATOM 1649 C C . TYR A 1 215 ? -18.073 1.924 2.783 1.00 94.25 215 TYR A C 1
ATOM 1651 O O . TYR A 1 215 ? -18.712 0.894 2.548 1.00 94.25 215 TYR A O 1
ATOM 1659 N N . PHE A 1 216 ? -16.759 1.949 2.985 1.00 93.00 216 PHE A N 1
ATOM 1660 C CA . PHE A 1 216 ? -15.905 0.776 2.958 1.00 93.00 216 PHE A CA 1
ATOM 1661 C C . PHE A 1 216 ? -14.898 0.817 4.099 1.00 93.00 216 PHE A C 1
ATOM 1663 O O . PHE A 1 216 ? -14.404 1.889 4.458 1.00 93.00 216 PHE A O 1
ATOM 1670 N N . ASN A 1 217 ? -14.564 -0.357 4.621 1.00 85.88 217 ASN A N 1
ATOM 1671 C CA . ASN A 1 217 ? -13.587 -0.531 5.682 1.00 85.88 217 ASN A CA 1
ATOM 1672 C C . ASN A 1 217 ? -12.788 -1.822 5.466 1.00 85.88 217 ASN A C 1
ATOM 1674 O O . ASN A 1 217 ? -13.322 -2.814 4.977 1.00 85.88 217 ASN A O 1
ATOM 1678 N N . ASP A 1 218 ? -11.510 -1.801 5.818 1.00 81.00 218 ASP A N 1
ATOM 1679 C CA . ASP A 1 218 ? -10.584 -2.933 5.747 1.00 81.00 218 ASP A CA 1
ATOM 1680 C C . ASP A 1 218 ? -10.170 -3.402 7.148 1.00 81.00 218 ASP A C 1
ATOM 1682 O O . ASP A 1 218 ? -9.211 -4.147 7.287 1.00 81.00 218 ASP A O 1
ATOM 1686 N N . GLY A 1 219 ? -10.855 -2.914 8.188 1.00 73.38 219 GLY A N 1
ATOM 1687 C CA . GLY A 1 219 ? -10.597 -3.185 9.600 1.00 73.38 219 GLY A CA 1
ATOM 1688 C C . GLY A 1 219 ? -9.410 -2.426 10.198 1.00 73.38 219 GLY A C 1
ATOM 1689 O O . GLY A 1 219 ? -9.200 -2.500 11.407 1.00 73.38 219 GLY A O 1
ATOM 1690 N N . THR A 1 220 ? -8.642 -1.659 9.412 1.00 70.12 220 THR A N 1
ATOM 1691 C CA . THR A 1 220 ? -7.493 -0.894 9.941 1.00 70.12 220 THR A CA 1
ATOM 1692 C C . THR A 1 220 ? -7.866 0.436 10.577 1.00 70.12 220 THR A C 1
ATOM 1694 O O . THR A 1 220 ? -7.062 1.006 11.320 1.00 70.12 220 THR A O 1
ATOM 1697 N N . SER A 1 221 ? -9.064 0.943 10.289 1.00 75.94 221 SER A N 1
ATOM 1698 C CA . SER A 1 221 ? -9.554 2.238 10.752 1.00 75.94 221 SER A CA 1
ATOM 1699 C C . SER A 1 221 ? -10.908 2.093 11.427 1.00 75.94 221 SER A C 1
ATOM 1701 O O . SER A 1 221 ? -11.769 1.344 10.967 1.00 75.94 221 SER A O 1
ATOM 1703 N N . SER A 1 222 ? -11.147 2.872 12.484 1.00 72.06 222 SER A N 1
ATOM 1704 C CA . SER A 1 222 ? -12.488 2.957 13.080 1.00 72.06 222 SER A CA 1
ATOM 1705 C C . SER A 1 222 ? -13.504 3.653 12.165 1.00 72.06 222 SER A C 1
ATOM 1707 O O . SER A 1 222 ? -14.711 3.551 12.399 1.00 72.06 222 SER A O 1
ATOM 1709 N N . SER A 1 223 ? -13.027 4.358 11.133 1.00 81.75 223 SER A N 1
ATOM 1710 C CA . SER A 1 223 ? -13.826 5.162 10.211 1.00 81.75 223 SER A CA 1
ATOM 1711 C C . SER A 1 223 ? -13.803 4.605 8.795 1.00 81.75 223 SER A C 1
ATOM 1713 O O . SER A 1 223 ? -12.757 4.215 8.274 1.00 81.75 223 SER A O 1
ATOM 1715 N N . ASP A 1 224 ? -14.958 4.637 8.144 1.00 87.38 224 ASP A N 1
ATOM 1716 C CA . ASP A 1 224 ? -15.069 4.184 6.765 1.00 87.38 224 ASP A CA 1
ATOM 1717 C C . ASP A 1 224 ? -14.432 5.187 5.809 1.00 87.38 224 ASP A C 1
ATOM 1719 O O . ASP A 1 224 ? -14.566 6.409 5.956 1.00 87.38 224 ASP A O 1
ATOM 1723 N N . ILE A 1 225 ? -13.797 4.671 4.762 1.00 95.12 225 ILE A N 1
ATOM 1724 C CA . ILE A 1 225 ? -13.418 5.494 3.624 1.00 95.12 225 ILE A CA 1
ATOM 1725 C C . ILE A 1 225 ? -14.605 5.642 2.675 1.00 95.12 225 ILE A C 1
ATOM 1727 O O . ILE A 1 225 ? -15.337 4.694 2.385 1.00 95.12 225 ILE A O 1
ATOM 1731 N N . VAL A 1 226 ? -14.800 6.862 2.176 1.00 97.50 226 VAL A N 1
ATOM 1732 C CA . VAL A 1 226 ? -15.879 7.158 1.234 1.00 97.50 226 VAL A CA 1
ATOM 1733 C C . VAL A 1 226 ? -15.437 6.815 -0.181 1.00 97.50 226 VAL A C 1
ATOM 1735 O O . VAL A 1 226 ? -14.509 7.429 -0.700 1.00 97.50 226 VAL A O 1
ATOM 1738 N N . MET A 1 227 ? -16.167 5.932 -0.852 1.00 98.06 227 MET A N 1
ATOM 1739 C CA . MET A 1 227 ? -16.156 5.807 -2.307 1.00 98.06 227 MET A CA 1
ATOM 1740 C C . MET A 1 227 ? -17.271 6.666 -2.905 1.00 98.06 227 MET A C 1
ATOM 1742 O O . MET A 1 227 ? -18.427 6.579 -2.490 1.00 98.06 227 MET A O 1
ATOM 1746 N N . ARG A 1 228 ? -16.947 7.512 -3.882 1.00 97.38 228 ARG A N 1
ATOM 1747 C CA . ARG A 1 228 ? -17.911 8.424 -4.503 1.00 97.38 228 ARG A CA 1
ATOM 1748 C C . ARG A 1 228 ? -18.187 8.006 -5.940 1.00 97.38 228 ARG A C 1
ATOM 1750 O O . ARG A 1 228 ? -17.289 8.056 -6.770 1.00 97.38 228 ARG A O 1
ATOM 1757 N N . ASN A 1 229 ? -19.443 7.670 -6.239 1.00 97.50 229 ASN A N 1
ATOM 1758 C CA . ASN A 1 229 ? -19.839 7.180 -7.560 1.00 97.50 229 ASN A CA 1
ATOM 1759 C C . ASN A 1 229 ? -20.942 8.027 -8.195 1.00 97.50 229 ASN A C 1
ATOM 1761 O O . ASN A 1 229 ? -21.920 8.409 -7.546 1.00 97.50 229 ASN A O 1
ATOM 1765 N N . SER A 1 230 ? -20.778 8.330 -9.478 1.00 97.19 230 SER A N 1
ATOM 1766 C CA . SER A 1 230 ? -21.706 9.081 -10.315 1.00 97.19 230 SER A CA 1
ATOM 1767 C C . SER A 1 230 ? -22.973 8.280 -10.597 1.00 97.19 230 SER A C 1
ATOM 1769 O O . SER A 1 230 ? -22.903 7.129 -11.018 1.00 97.19 230 SER A O 1
ATOM 1771 N N . GLY A 1 231 ? -24.140 8.919 -10.470 1.00 96.88 231 GLY A N 1
ATOM 1772 C CA . GLY A 1 231 ? -25.406 8.326 -10.915 1.00 96.88 231 GLY A CA 1
ATOM 1773 C C . GLY A 1 231 ? -25.539 8.220 -12.439 1.00 96.88 231 GLY A C 1
ATOM 1774 O O . GLY A 1 231 ? -26.466 7.575 -12.909 1.00 96.88 231 GLY A O 1
ATOM 1775 N N . TYR A 1 232 ? -24.623 8.836 -13.198 1.00 95.81 232 TYR A N 1
ATOM 1776 C CA . TYR A 1 232 ? -24.533 8.707 -14.657 1.00 95.81 232 TYR A CA 1
ATOM 1777 C C . TYR A 1 232 ? -23.645 7.539 -15.109 1.00 95.81 232 TYR A C 1
ATOM 1779 O O . TYR A 1 232 ? -23.534 7.319 -16.314 1.00 95.81 232 TYR A O 1
ATOM 1787 N N . SER A 1 233 ? -22.984 6.837 -14.181 1.00 97.06 233 SER A N 1
ATOM 1788 C CA . SER A 1 233 ? -22.177 5.669 -14.539 1.00 97.06 233 SER A CA 1
ATOM 1789 C C . SER A 1 233 ? -23.060 4.516 -15.017 1.00 97.06 233 SER A C 1
ATOM 1791 O O . SER A 1 233 ? -24.192 4.359 -14.551 1.00 97.06 233 SER A O 1
ATOM 1793 N N . ASP A 1 234 ? -22.560 3.705 -15.944 1.00 97.00 234 ASP A N 1
ATOM 1794 C CA . ASP A 1 234 ? -23.293 2.544 -16.464 1.00 97.00 234 ASP A CA 1
ATOM 1795 C C . ASP A 1 234 ? -23.551 1.471 -15.389 1.00 97.00 234 ASP A C 1
ATOM 1797 O O . ASP A 1 234 ? -24.586 0.803 -15.427 1.00 97.00 234 ASP A O 1
ATOM 1801 N N . PHE A 1 235 ? -22.682 1.401 -14.380 1.00 97.44 235 PHE A N 1
ATOM 1802 C CA . PHE A 1 235 ? -22.800 0.532 -13.210 1.00 97.44 235 PHE A CA 1
ATOM 1803 C C . PHE A 1 235 ? -23.544 1.166 -12.021 1.00 97.44 235 PHE A C 1
ATOM 1805 O O . PHE A 1 235 ? -23.663 0.546 -10.964 1.00 97.44 235 PHE A O 1
ATOM 1812 N N . ALA A 1 236 ? -24.082 2.388 -12.144 1.00 97.88 236 ALA A N 1
ATOM 1813 C CA . ALA A 1 236 ? -24.724 3.096 -11.029 1.00 97.88 236 ALA A CA 1
ATOM 1814 C C . ALA A 1 236 ? -25.816 2.266 -10.324 1.00 97.88 236 ALA A C 1
ATOM 1816 O O . ALA A 1 236 ? -25.996 2.376 -9.112 1.00 97.88 236 ALA A O 1
ATOM 1817 N N . GLY A 1 237 ? -26.557 1.452 -11.080 1.00 96.88 237 GLY A N 1
ATOM 1818 C CA . GLY A 1 237 ? -27.650 0.619 -10.575 1.00 96.88 237 GLY A CA 1
ATOM 1819 C C . GLY A 1 237 ? -27.235 -0.779 -10.116 1.00 96.88 237 GLY A C 1
ATOM 1820 O O . GLY A 1 237 ? -28.106 -1.536 -9.693 1.00 96.88 237 GLY A O 1
ATOM 1821 N N . GLU A 1 238 ? -25.956 -1.137 -10.225 1.00 97.44 238 GLU A N 1
ATOM 1822 C CA . GLU A 1 238 ? -25.435 -2.432 -9.784 1.00 97.44 238 GLU A CA 1
ATOM 1823 C C . GLU A 1 238 ? -25.273 -2.456 -8.264 1.00 97.44 238 GLU A C 1
ATOM 1825 O O . GLU A 1 238 ? -24.957 -1.432 -7.655 1.00 97.44 238 GLU A O 1
ATOM 1830 N N . GLU A 1 239 ? -25.519 -3.613 -7.650 1.00 94.44 239 GLU A N 1
ATOM 1831 C CA . GLU A 1 239 ? -25.329 -3.826 -6.213 1.00 94.44 239 GLU A CA 1
ATOM 1832 C C . GLU A 1 239 ? -23.837 -3.896 -5.872 1.00 94.44 239 GLU A C 1
ATOM 1834 O O . GLU A 1 239 ? -23.039 -4.462 -6.620 1.00 94.44 239 GLU A O 1
ATOM 1839 N N . ILE A 1 240 ? -23.465 -3.313 -4.734 1.00 93.94 240 ILE A N 1
ATOM 1840 C CA . ILE A 1 240 ? -22.107 -3.405 -4.199 1.00 93.94 240 ILE A CA 1
ATOM 1841 C C . ILE A 1 240 ? -21.854 -4.854 -3.771 1.00 93.94 240 ILE A C 1
ATOM 1843 O O . ILE A 1 240 ? -22.725 -5.446 -3.127 1.00 93.94 240 ILE A O 1
ATOM 1847 N N . PRO A 1 241 ? -20.690 -5.435 -4.110 1.00 84.69 241 PRO A N 1
ATOM 1848 C CA . PRO A 1 241 ? -20.374 -6.798 -3.725 1.00 84.69 241 PRO A CA 1
ATOM 1849 C C . PRO A 1 241 ? -20.300 -6.944 -2.200 1.00 84.69 241 PRO A C 1
ATOM 1851 O O . PRO A 1 241 ? -19.777 -6.078 -1.498 1.00 84.69 241 PRO A O 1
ATOM 1854 N N . GLU A 1 242 ? -20.831 -8.058 -1.701 1.00 78.88 242 GLU A N 1
ATOM 1855 C CA . GLU A 1 242 ? -20.817 -8.416 -0.281 1.00 78.88 242 GLU A CA 1
ATOM 1856 C C . GLU A 1 242 ? -19.523 -9.159 0.097 1.00 78.88 242 GLU A C 1
ATOM 1858 O O . GLU A 1 242 ? -18.851 -9.749 -0.753 1.00 78.88 242 GLU A O 1
ATOM 1863 N N . GLY A 1 243 ? -19.196 -9.158 1.391 1.00 69.38 243 GLY A N 1
ATOM 1864 C CA . GLY A 1 243 ? -18.001 -9.811 1.923 1.00 69.38 243 GLY A CA 1
ATOM 1865 C C . GLY A 1 243 ? -16.722 -8.993 1.737 1.00 69.38 243 GLY A C 1
ATOM 1866 O O . GLY A 1 243 ? -16.760 -7.783 1.503 1.00 69.38 243 GLY A O 1
ATOM 1867 N N . TYR A 1 244 ? -15.582 -9.667 1.872 1.00 73.31 244 TYR A N 1
ATOM 1868 C CA . TYR A 1 244 ? -14.257 -9.060 1.761 1.00 73.31 244 TYR A CA 1
ATOM 1869 C C . TYR A 1 244 ? -13.672 -9.304 0.376 1.00 73.31 244 TYR A C 1
ATOM 1871 O O . TYR A 1 244 ? -13.788 -10.411 -0.147 1.00 73.31 244 TYR A O 1
ATOM 1879 N N . GLY A 1 245 ? -12.990 -8.304 -0.178 1.00 71.81 245 GLY A N 1
ATOM 1880 C CA . GLY A 1 245 ? -12.275 -8.420 -1.447 1.00 71.81 245 GLY A CA 1
ATOM 1881 C C . GLY A 1 245 ? -11.116 -7.436 -1.574 1.00 71.81 245 GLY A C 1
ATOM 1882 O O . GLY A 1 245 ? -10.685 -6.816 -0.599 1.00 71.81 245 GLY A O 1
ATOM 1883 N N . THR A 1 246 ? -10.597 -7.297 -2.789 1.00 79.69 246 THR A N 1
ATOM 1884 C CA . THR A 1 246 ? -9.559 -6.327 -3.140 1.00 79.69 246 THR A CA 1
ATOM 1885 C C . THR A 1 246 ? -10.166 -5.194 -3.957 1.00 79.69 246 THR A C 1
ATOM 1887 O O . THR A 1 246 ? -10.833 -5.422 -4.966 1.00 79.69 246 THR A O 1
ATOM 1890 N N . MET A 1 247 ? -9.885 -3.959 -3.549 1.00 93.00 247 MET A N 1
ATOM 1891 C CA . MET A 1 247 ? -10.305 -2.751 -4.250 1.00 93.00 247 MET A CA 1
ATOM 1892 C C . MET A 1 247 ? -9.119 -2.053 -4.907 1.00 93.00 247 MET A C 1
ATOM 1894 O O . MET A 1 247 ? -8.107 -1.792 -4.257 1.00 93.00 247 MET A O 1
ATOM 1898 N N . TYR A 1 248 ? -9.280 -1.667 -6.168 1.00 93.94 248 TYR A N 1
ATOM 1899 C CA . TYR A 1 248 ? -8.405 -0.729 -6.856 1.00 93.94 248 TYR A CA 1
ATOM 1900 C C . TYR A 1 248 ? -9.115 0.610 -6.998 1.00 93.94 248 TYR A C 1
ATOM 1902 O O . TYR A 1 248 ? -10.200 0.680 -7.558 1.00 93.94 248 TYR A O 1
ATOM 1910 N N . ALA A 1 249 ? -8.526 1.694 -6.508 1.00 98.12 249 ALA A N 1
ATOM 1911 C CA . ALA A 1 249 ? -9.192 2.992 -6.544 1.00 98.12 249 ALA A CA 1
ATOM 1912 C C . ALA A 1 249 ? -8.208 4.139 -6.728 1.00 98.12 249 ALA A C 1
ATOM 1914 O O . ALA A 1 249 ? -7.049 4.052 -6.337 1.00 98.12 249 ALA A O 1
ATOM 1915 N N . ILE A 1 250 ? -8.675 5.242 -7.298 1.00 98.44 250 ILE A N 1
ATOM 1916 C CA . ILE A 1 250 ? -7.953 6.510 -7.334 1.00 98.44 250 ILE A CA 1
ATOM 1917 C C . ILE A 1 250 ? -8.303 7.286 -6.070 1.00 98.44 250 ILE A C 1
ATOM 1919 O O . ILE A 1 250 ? -9.477 7.556 -5.801 1.00 98.44 250 ILE A O 1
ATOM 1923 N N . VAL A 1 251 ? -7.287 7.673 -5.303 1.00 98.06 251 VAL A N 1
ATOM 1924 C CA . VAL A 1 251 ? -7.476 8.467 -4.088 1.00 98.06 251 VAL A CA 1
ATOM 1925 C C . VAL A 1 251 ? -7.637 9.941 -4.450 1.00 98.06 251 VAL A C 1
ATOM 1927 O O . VAL A 1 251 ? -6.907 10.504 -5.263 1.00 98.06 251 VAL A O 1
ATOM 1930 N N . SER A 1 252 ? -8.586 10.606 -3.812 1.00 95.88 252 SER A N 1
ATOM 1931 C CA . SER A 1 252 ? -8.845 12.038 -3.901 1.00 95.88 252 SER A CA 1
ATOM 1932 C C . SER A 1 252 ? -9.113 12.603 -2.504 1.00 95.88 252 SER A C 1
ATOM 1934 O O . SER A 1 252 ? -9.062 11.894 -1.498 1.00 95.88 252 SER A O 1
ATOM 1936 N N . THR A 1 253 ? -9.392 13.900 -2.428 1.00 94.00 253 THR A N 1
ATOM 1937 C CA . THR A 1 253 ? -9.781 14.563 -1.188 1.00 94.00 253 THR A CA 1
ATOM 1938 C C . THR A 1 253 ? -10.905 15.558 -1.430 1.00 94.00 253 THR A C 1
ATOM 1940 O O . THR A 1 253 ? -10.985 16.181 -2.491 1.00 94.00 253 THR A O 1
ATOM 1943 N N . PHE A 1 254 ? -11.763 15.722 -0.427 1.00 91.75 254 PHE A N 1
ATOM 1944 C CA . PHE A 1 254 ? -12.747 16.792 -0.388 1.00 91.75 254 PHE A CA 1
ATOM 1945 C C . PHE A 1 254 ? -12.803 17.401 1.010 1.00 91.75 254 PHE A C 1
ATOM 1947 O O . PHE A 1 254 ? -13.199 16.755 1.977 1.00 91.75 254 PHE A O 1
ATOM 1954 N N . ASN A 1 255 ? -12.394 18.665 1.110 1.00 89.25 255 ASN A N 1
ATOM 1955 C CA . ASN A 1 255 ? -12.263 19.425 2.353 1.00 89.25 255 ASN A CA 1
ATOM 1956 C C . ASN A 1 255 ? -11.406 18.717 3.419 1.00 89.25 255 ASN A C 1
ATOM 1958 O O . ASN A 1 255 ? -11.673 18.848 4.611 1.00 89.25 255 ASN A O 1
ATOM 1962 N N . GLY A 1 256 ? -10.371 17.989 2.987 1.00 85.50 256 GLY A N 1
ATOM 1963 C CA . GLY A 1 256 ? -9.437 17.277 3.864 1.00 85.50 256 GLY A CA 1
ATOM 1964 C C . GLY A 1 256 ? -9.827 15.834 4.189 1.00 85.50 256 GLY A C 1
ATOM 1965 O O . GLY A 1 256 ? -9.006 15.113 4.743 1.00 85.50 256 GLY A O 1
ATOM 1966 N N . SER A 1 257 ? -11.025 15.380 3.814 1.00 90.06 257 SER A N 1
ATOM 1967 C CA . SER A 1 257 ? -11.423 13.974 3.953 1.00 90.06 257 SER A CA 1
ATOM 1968 C C . SER A 1 257 ? -11.003 13.168 2.727 1.00 90.06 257 SER A C 1
ATOM 1970 O O . SER A 1 257 ? -11.144 13.648 1.599 1.00 90.06 257 SER A O 1
ATOM 1972 N N . ALA A 1 258 ? -10.497 11.952 2.937 1.00 94.25 258 ALA A N 1
ATOM 1973 C CA . ALA A 1 258 ? -10.151 11.027 1.861 1.00 94.25 258 ALA A CA 1
ATOM 1974 C C . ALA A 1 258 ? -11.406 10.572 1.099 1.00 94.25 258 ALA A C 1
ATOM 1976 O O . ALA A 1 258 ? -12.457 10.336 1.699 1.00 94.25 258 ALA A O 1
ATOM 1977 N N . GLN A 1 259 ? -11.292 10.450 -0.223 1.00 96.25 259 GLN A N 1
ATOM 1978 C CA . GLN A 1 259 ? -12.329 9.883 -1.085 1.00 96.25 259 GLN A CA 1
ATOM 1979 C C . GLN A 1 259 ? -11.709 8.946 -2.116 1.00 96.25 259 GLN A C 1
ATOM 1981 O O . GLN A 1 259 ? -10.602 9.195 -2.586 1.00 96.25 259 GLN A O 1
ATOM 1986 N N . LEU A 1 260 ? -12.439 7.904 -2.495 1.00 98.25 260 LEU A N 1
ATOM 1987 C CA . LEU A 1 260 ? -12.054 6.940 -3.516 1.00 98.25 260 LEU A CA 1
ATOM 1988 C C . LEU A 1 260 ? -12.949 7.073 -4.749 1.00 98.25 260 LEU A C 1
ATOM 1990 O O . LEU A 1 260 ? -14.165 7.244 -4.628 1.00 98.25 260 LEU A O 1
ATOM 1994 N N . TYR A 1 261 ? -12.341 6.936 -5.923 1.00 97.75 261 TYR A N 1
ATOM 1995 C CA . TYR A 1 261 ? -13.028 6.769 -7.200 1.00 97.75 261 TYR A CA 1
ATOM 1996 C C . TYR A 1 261 ? -12.580 5.463 -7.845 1.00 97.75 261 TYR A C 1
ATOM 1998 O O . TYR A 1 261 ? -11.383 5.213 -7.965 1.00 97.75 261 TYR A O 1
ATOM 2006 N N . ILE A 1 262 ? -13.537 4.657 -8.288 1.00 97.94 262 ILE A N 1
ATOM 2007 C CA . ILE A 1 262 ? -13.270 3.517 -9.167 1.00 97.94 262 ILE A CA 1
ATOM 2008 C C . ILE A 1 262 ? -13.513 3.929 -10.618 1.00 97.94 262 ILE A C 1
ATOM 2010 O O . ILE A 1 262 ? -14.361 4.779 -10.898 1.00 97.94 262 ILE A O 1
ATOM 2014 N N . ASN A 1 263 ? -12.786 3.316 -11.537 1.00 97.00 263 ASN A N 1
ATOM 2015 C CA . ASN A 1 263 ? -13.082 3.368 -12.959 1.00 97.00 263 ASN A CA 1
ATOM 2016 C C . ASN A 1 263 ? -14.286 2.472 -13.255 1.00 97.00 263 ASN A C 1
ATOM 2018 O O . ASN A 1 263 ? -15.303 2.956 -13.743 1.00 97.00 263 ASN A O 1
ATOM 2022 N N . ASN A 1 264 ? -14.174 1.183 -12.913 1.00 93.38 264 ASN A N 1
ATOM 2023 C CA . ASN A 1 264 ? -15.147 0.146 -13.255 1.00 93.38 264 ASN A CA 1
ATOM 2024 C C . ASN A 1 264 ? -15.173 -0.961 -12.182 1.00 93.38 264 ASN A C 1
ATOM 2026 O O . ASN A 1 264 ? -14.126 -1.562 -11.940 1.00 93.38 264 ASN A O 1
ATOM 2030 N N . PRO A 1 265 ? -16.330 -1.312 -11.590 1.00 93.94 265 PRO A N 1
ATOM 2031 C CA . PRO A 1 265 ? -16.436 -2.413 -10.631 1.00 93.94 265 PRO A CA 1
ATOM 2032 C C . PRO A 1 265 ? -15.832 -3.737 -11.115 1.00 93.94 265 PRO A C 1
ATOM 2034 O O . PRO A 1 265 ? -15.217 -4.442 -10.325 1.00 93.94 265 PRO A O 1
ATOM 2037 N N . VAL A 1 266 ? -15.943 -4.060 -12.408 1.00 88.56 266 VAL A N 1
ATOM 2038 C CA . VAL A 1 266 ? -15.454 -5.331 -12.973 1.00 88.56 266 VAL A CA 1
ATOM 2039 C C . VAL A 1 266 ? -13.942 -5.494 -12.814 1.00 88.56 266 VAL A C 1
ATOM 2041 O O . VAL A 1 266 ? -13.467 -6.605 -12.586 1.00 88.56 266 VAL A O 1
ATOM 2044 N N . THR A 1 267 ? -13.180 -4.409 -12.947 1.00 85.56 267 THR A N 1
ATOM 2045 C CA . THR A 1 267 ? -11.714 -4.428 -12.821 1.00 85.56 267 THR A CA 1
ATOM 2046 C C . THR A 1 267 ? -11.239 -3.985 -11.447 1.00 85.56 267 THR A C 1
ATOM 2048 O O . THR A 1 267 ? -10.139 -4.341 -11.031 1.00 85.56 267 THR A O 1
ATOM 2051 N N . ASP A 1 268 ? -12.054 -3.192 -10.755 1.00 95.19 268 ASP A N 1
ATOM 2052 C CA . ASP A 1 268 ? -11.632 -2.469 -9.565 1.00 95.19 268 ASP A CA 1
ATOM 2053 C C . ASP A 1 268 ? -12.151 -3.086 -8.268 1.00 95.19 268 ASP A C 1
ATOM 2055 O O . ASP A 1 268 ? -11.643 -2.743 -7.208 1.00 95.19 268 ASP A O 1
ATOM 2059 N N . MET A 1 269 ? -13.128 -3.993 -8.328 1.00 90.38 269 MET A N 1
ATOM 2060 C CA . MET A 1 269 ? -13.739 -4.639 -7.163 1.00 90.38 269 MET A CA 1
ATOM 2061 C C . MET A 1 269 ? -13.643 -6.158 -7.315 1.00 90.38 269 MET A C 1
ATOM 2063 O O . MET A 1 269 ? -14.575 -6.826 -7.760 1.00 90.38 269 MET A O 1
ATOM 2067 N N . VAL A 1 270 ? -12.477 -6.704 -6.979 1.00 82.00 270 VAL A N 1
ATOM 2068 C CA . VAL A 1 270 ? -12.072 -8.074 -7.322 1.00 82.00 270 VAL A CA 1
ATOM 2069 C C . VAL A 1 270 ? -12.103 -8.991 -6.105 1.00 82.00 270 VAL A C 1
ATOM 2071 O O . VAL A 1 270 ? -11.855 -8.562 -4.982 1.00 82.00 270 VAL A O 1
ATOM 2074 N N . ASP A 1 271 ? -12.394 -10.271 -6.340 1.00 75.31 271 ASP A N 1
ATOM 2075 C CA . ASP A 1 271 ? -12.327 -11.345 -5.339 1.00 75.31 271 ASP A CA 1
ATOM 2076 C C . ASP A 1 271 ? -13.201 -11.146 -4.085 1.00 75.31 271 ASP A C 1
ATOM 2078 O O . ASP A 1 271 ? -12.882 -11.658 -3.016 1.00 75.31 271 ASP A O 1
ATOM 2082 N N . PHE A 1 272 ? -14.328 -10.439 -4.214 1.00 77.38 272 PHE A N 1
ATOM 2083 C CA . PHE A 1 272 ? -15.286 -10.280 -3.120 1.00 77.38 272 PHE A CA 1
ATOM 2084 C C . PHE A 1 272 ? -16.049 -11.575 -2.818 1.00 77.38 272 PHE A C 1
ATOM 2086 O O . PHE A 1 272 ? -16.626 -12.201 -3.716 1.00 77.38 272 PHE A O 1
ATOM 2093 N N . GLY A 1 273 ? -16.089 -11.953 -1.542 1.00 66.69 273 GLY A N 1
ATOM 2094 C CA . GLY A 1 273 ? -16.929 -13.038 -1.048 1.00 66.69 273 GLY A CA 1
ATOM 2095 C C . GLY A 1 273 ? -16.747 -13.326 0.441 1.00 66.69 273 GLY A C 1
ATOM 2096 O O . GLY A 1 273 ? -16.064 -12.601 1.166 1.00 66.69 273 GLY A O 1
ATOM 2097 N N . ASP A 1 274 ? -17.360 -14.422 0.889 1.00 54.34 274 ASP A N 1
ATOM 2098 C CA . ASP A 1 274 ? -17.242 -14.921 2.261 1.00 54.34 274 ASP A CA 1
ATOM 2099 C C . ASP A 1 274 ? -15.849 -15.534 2.478 1.00 54.34 274 ASP A C 1
ATOM 2101 O O . ASP A 1 274 ? -15.624 -16.728 2.258 1.00 54.34 274 ASP A O 1
ATOM 2105 N N . VAL A 1 275 ? -14.891 -14.706 2.885 1.00 47.38 275 VAL A N 1
ATOM 2106 C CA . VAL A 1 275 ? -13.557 -15.141 3.312 1.00 47.38 275 VAL A CA 1
ATOM 2107 C C . VAL A 1 275 ? -13.465 -14.965 4.827 1.00 47.38 275 VAL A C 1
ATOM 2109 O O . VAL A 1 275 ? -13.908 -13.946 5.352 1.00 47.38 275 VAL A O 1
ATOM 2112 N N . GLU A 1 276 ? -12.898 -15.944 5.547 1.00 44.75 276 GLU A N 1
ATOM 2113 C CA . GLU A 1 276 ? -12.470 -15.720 6.937 1.00 44.75 276 GLU A CA 1
ATOM 2114 C C . GLU A 1 276 ? -11.540 -14.505 6.946 1.00 44.75 276 GLU A C 1
ATOM 2116 O O . GLU A 1 276 ? -10.549 -14.524 6.216 1.00 44.75 276 GLU A O 1
ATOM 2121 N N . THR A 1 277 ? -11.856 -13.471 7.737 1.00 45.62 277 THR A N 1
ATOM 2122 C CA . THR A 1 277 ? -11.015 -12.277 7.912 1.00 45.62 277 THR A CA 1
ATOM 2123 C C . THR A 1 277 ? -9.574 -12.714 8.169 1.00 45.62 277 THR A C 1
ATOM 2125 O O . THR A 1 277 ? -9.285 -13.225 9.259 1.00 45.62 277 THR A O 1
ATOM 2128 N N . PRO A 1 278 ? -8.657 -12.571 7.201 1.00 43.28 278 PRO A N 1
ATOM 2129 C CA . PRO A 1 278 ? -7.263 -12.832 7.481 1.00 43.28 278 PRO A CA 1
ATOM 2130 C C . PRO A 1 278 ? -6.759 -11.738 8.428 1.00 43.28 278 PRO A C 1
ATOM 2132 O O . PRO A 1 278 ? -7.321 -10.641 8.444 1.00 43.28 278 PRO A O 1
ATOM 2135 N N . PRO A 1 279 ? -5.722 -12.010 9.235 1.00 47.19 279 PRO A N 1
ATOM 2136 C CA . PRO A 1 279 ? -5.132 -10.995 10.094 1.00 47.19 279 PRO A CA 1
ATOM 2137 C C . PRO A 1 279 ? -4.723 -9.799 9.235 1.00 47.19 279 PRO A C 1
ATOM 2139 O O . PRO A 1 279 ? -3.859 -9.924 8.364 1.00 47.19 279 PRO A O 1
ATOM 2142 N N . ILE A 1 280 ? -5.377 -8.662 9.451 1.00 52.56 280 ILE A N 1
ATOM 2143 C CA . ILE A 1 280 ? -4.992 -7.412 8.815 1.00 52.56 280 ILE A CA 1
ATOM 2144 C C . ILE A 1 280 ? -3.712 -6.961 9.515 1.00 52.56 280 ILE A C 1
ATOM 2146 O O . ILE A 1 280 ? -3.675 -6.828 10.739 1.00 52.56 280 ILE A O 1
ATOM 2150 N N . GLU A 1 281 ? -2.636 -6.814 8.748 1.00 49.50 281 GLU A N 1
ATOM 2151 C CA . GLU A 1 281 ? -1.304 -6.541 9.280 1.00 49.50 281 GLU A CA 1
ATOM 2152 C C . GLU A 1 281 ? -1.317 -5.280 10.162 1.00 49.50 281 GLU A C 1
ATOM 2154 O O . GLU A 1 281 ? -1.718 -4.202 9.731 1.00 49.50 281 GLU A O 1
ATOM 2159 N N . GLY A 1 282 ? -0.919 -5.425 11.430 1.00 62.56 282 GLY A N 1
ATOM 2160 C CA . GLY A 1 282 ? -0.920 -4.336 12.411 1.00 62.56 282 GLY A CA 1
ATOM 2161 C C . GLY A 1 282 ? -2.222 -4.142 13.199 1.00 62.56 282 GLY A C 1
ATOM 2162 O O . GLY A 1 282 ? -2.197 -3.381 14.164 1.00 62.56 282 GLY A O 1
ATOM 2163 N N . VAL A 1 283 ? -3.326 -4.830 12.882 1.00 72.94 283 VAL A N 1
ATOM 2164 C CA . VAL A 1 283 ? -4.542 -4.854 13.720 1.00 72.94 283 VAL A CA 1
ATOM 2165 C C . VAL A 1 283 ? -4.430 -5.990 14.734 1.00 72.94 283 VAL A C 1
ATOM 2167 O O . VAL A 1 283 ? -4.427 -7.165 14.377 1.00 72.94 283 VAL A O 1
ATOM 2170 N N . VAL A 1 284 ? -4.343 -5.643 16.017 1.00 80.75 284 VAL A N 1
ATOM 2171 C CA . VAL A 1 284 ? -4.129 -6.613 17.109 1.00 80.75 284 VAL A CA 1
ATOM 2172 C C . VAL A 1 284 ? -5.420 -6.967 17.840 1.00 80.75 284 VAL A C 1
ATOM 2174 O O . VAL A 1 284 ? -5.491 -7.963 18.559 1.00 80.75 284 VAL A O 1
ATOM 2177 N N . PHE A 1 285 ? -6.450 -6.141 17.667 1.00 85.69 285 PHE A N 1
ATOM 2178 C CA . PHE A 1 285 ? -7.793 -6.372 18.175 1.00 85.69 285 PHE A CA 1
ATOM 2179 C C . PHE A 1 285 ? -8.797 -5.560 17.354 1.00 85.69 285 PHE A C 1
ATOM 2181 O O . PHE A 1 285 ? -8.550 -4.387 17.082 1.00 85.69 285 PHE A O 1
ATOM 2188 N N . GLN A 1 286 ? -9.940 -6.155 17.013 1.00 84.06 286 GLN A N 1
ATOM 2189 C CA . GLN A 1 286 ? -11.050 -5.446 16.381 1.00 84.06 286 GLN A CA 1
ATOM 2190 C C . GLN A 1 286 ? -12.405 -5.976 16.863 1.00 84.06 286 GLN A C 1
ATOM 2192 O O . GLN A 1 286 ? -12.554 -7.177 17.093 1.00 84.06 286 GLN A O 1
ATOM 2197 N N . GLU A 1 287 ? -13.385 -5.087 17.002 1.00 85.62 287 GLU A N 1
ATOM 2198 C CA . GLU A 1 287 ? -14.782 -5.415 17.290 1.00 85.62 287 GLU A CA 1
ATOM 2199 C C . GLU A 1 287 ? -15.713 -4.320 16.744 1.00 85.62 287 GLU A C 1
ATOM 2201 O O . GLU A 1 287 ? -15.631 -3.164 17.164 1.00 85.62 287 GLU A O 1
ATOM 2206 N N . ASN A 1 288 ? -16.626 -4.705 15.851 1.00 80.50 288 ASN A N 1
ATOM 2207 C CA . ASN A 1 288 ? -17.693 -3.869 15.283 1.00 80.50 288 ASN A CA 1
ATOM 2208 C C . ASN A 1 288 ? -19.104 -4.346 15.685 1.00 80.50 288 ASN A C 1
ATOM 2210 O O . ASN A 1 288 ? -20.095 -3.830 15.196 1.00 80.50 288 ASN A O 1
ATOM 2214 N N . PHE A 1 289 ? -19.222 -5.371 16.537 1.00 84.56 289 PHE A N 1
ATOM 2215 C CA . PHE A 1 289 ? -20.474 -5.912 17.076 1.00 84.56 289 PHE A CA 1
ATOM 2216 C C . PHE A 1 289 ? -21.484 -6.505 16.076 1.00 84.56 289 PHE A C 1
ATOM 2218 O O . PHE A 1 289 ? -22.451 -7.131 16.520 1.00 84.56 289 PHE A O 1
ATOM 2225 N N . ASP A 1 290 ? -21.282 -6.389 14.766 1.00 75.75 290 ASP A N 1
ATOM 2226 C CA . ASP A 1 290 ? -22.242 -6.815 13.736 1.00 75.75 290 ASP A CA 1
ATOM 2227 C C . ASP A 1 290 ? -22.565 -8.315 13.793 1.00 75.75 290 ASP A C 1
ATOM 2229 O O . ASP A 1 290 ? -23.735 -8.721 13.707 1.00 75.75 290 ASP A O 1
ATOM 2233 N N . ASP A 1 291 ? -21.551 -9.131 14.078 1.00 76.12 291 ASP A N 1
ATOM 2234 C CA . ASP A 1 291 ? -21.663 -10.587 14.219 1.00 76.12 291 ASP A CA 1
ATOM 2235 C C . ASP A 1 291 ? -22.132 -11.039 15.615 1.00 76.12 291 ASP A C 1
ATOM 2237 O O . ASP A 1 291 ? -22.232 -12.236 15.898 1.00 76.12 291 ASP A O 1
ATOM 2241 N N . ARG A 1 292 ? -22.431 -10.099 16.522 1.00 84.06 292 ARG A N 1
ATOM 2242 C CA . ARG A 1 292 ? -22.842 -10.396 17.903 1.00 84.06 292 ARG A CA 1
ATOM 2243 C C . ARG A 1 292 ? -24.360 -10.449 18.039 1.00 84.06 292 ARG A C 1
ATOM 2245 O O . ARG A 1 292 ? -25.087 -9.675 17.418 1.00 84.06 292 ARG A O 1
ATOM 2252 N N . ASP A 1 293 ? -24.865 -11.346 18.878 1.00 89.25 293 ASP A N 1
ATOM 2253 C CA . ASP A 1 293 ? -26.290 -11.371 19.221 1.00 89.25 293 ASP A CA 1
ATOM 2254 C C . ASP A 1 293 ? -26.672 -10.145 20.068 1.00 89.25 293 ASP A C 1
ATOM 2256 O O . ASP A 1 293 ? -25.894 -9.689 20.906 1.00 89.25 293 ASP A O 1
ATOM 2260 N N . GLU A 1 294 ? -27.888 -9.619 19.878 1.00 93.75 294 GLU A N 1
ATOM 2261 C CA . GLU A 1 294 ? -28.421 -8.559 20.742 1.00 93.75 294 GLU A CA 1
ATOM 2262 C C . GLU A 1 294 ? -28.584 -9.063 22.187 1.00 93.75 294 GLU A C 1
ATOM 2264 O O . GLU A 1 294 ? -29.110 -10.154 22.426 1.00 93.75 294 GLU A O 1
ATOM 2269 N N . GLY A 1 295 ? -28.203 -8.243 23.170 1.00 96.00 295 GLY A N 1
ATOM 2270 C CA . GLY A 1 295 ? -28.290 -8.606 24.589 1.00 96.00 295 GLY A CA 1
ATOM 2271 C C . GLY A 1 295 ? -27.090 -8.156 25.417 1.00 96.00 295 GLY A C 1
ATOM 2272 O O . GLY A 1 295 ? -26.224 -7.439 24.928 1.00 96.00 295 GLY A O 1
ATOM 2273 N N . GLU A 1 296 ? -27.057 -8.537 26.699 1.00 97.25 296 GLU A N 1
ATOM 2274 C CA . GLU A 1 296 ? -25.910 -8.253 27.578 1.00 97.25 296 GLU A CA 1
ATOM 2275 C C . GLU A 1 296 ? -24.609 -8.784 26.956 1.00 97.25 296 GLU A C 1
ATOM 2277 O O . GLU A 1 296 ? -24.565 -9.924 26.499 1.00 97.25 296 GLU A O 1
ATOM 2282 N N . ILE A 1 297 ? -23.549 -7.969 26.964 1.00 97.00 297 ILE A N 1
ATOM 2283 C CA . ILE A 1 297 ? -22.230 -8.402 26.485 1.00 97.00 297 ILE A CA 1
ATOM 2284 C C . ILE A 1 297 ? -21.684 -9.467 27.443 1.00 97.00 297 ILE A C 1
ATOM 2286 O O . ILE A 1 297 ? -21.452 -9.178 28.619 1.00 97.00 297 ILE A O 1
ATOM 2290 N N . ASP A 1 298 ? -21.477 -10.674 26.919 1.00 95.06 298 ASP A N 1
ATOM 2291 C CA . ASP A 1 298 ? -20.899 -11.838 27.606 1.00 95.06 298 ASP A CA 1
ATOM 2292 C C . ASP A 1 298 ? -19.942 -12.573 26.652 1.00 95.06 298 ASP A C 1
ATOM 2294 O O . ASP A 1 298 ? -20.124 -13.738 26.297 1.00 95.06 298 ASP A O 1
ATOM 2298 N N . PHE A 1 299 ? -18.967 -11.831 26.122 1.00 92.00 299 PHE A N 1
ATOM 2299 C CA . PHE A 1 299 ? -17.988 -12.360 25.175 1.00 92.00 299 PHE A CA 1
ATOM 2300 C C . PHE A 1 299 ? -16.816 -13.004 25.908 1.00 92.00 299 PHE A C 1
ATOM 2302 O O . PHE A 1 299 ? -16.419 -12.577 26.995 1.00 92.00 299 PHE A O 1
ATOM 2309 N N . GLU A 1 300 ? -16.218 -14.018 25.286 1.00 88.88 300 GLU A N 1
ATOM 2310 C CA . GLU A 1 300 ? -15.043 -14.678 25.844 1.00 88.88 300 GLU A CA 1
ATOM 2311 C C . GLU A 1 300 ? -13.905 -13.666 26.057 1.00 88.88 300 GLU A C 1
ATOM 2313 O O . GLU A 1 300 ? -13.558 -12.907 25.155 1.00 88.88 300 GLU A O 1
ATOM 2318 N N . ASN A 1 301 ? -13.315 -13.668 27.256 1.00 89.06 301 ASN A N 1
ATOM 2319 C CA . ASN A 1 301 ? -12.226 -12.776 27.680 1.00 89.06 301 ASN A CA 1
ATOM 2320 C C . ASN A 1 301 ? -12.573 -11.279 27.789 1.00 89.06 301 ASN A C 1
ATOM 2322 O O . ASN A 1 301 ? -11.670 -10.474 28.013 1.00 89.06 301 ASN A O 1
ATOM 2326 N N . TRP A 1 302 ? -13.849 -10.901 27.701 1.00 96.25 302 TRP A N 1
ATOM 2327 C CA . TRP A 1 302 ? -14.309 -9.548 28.022 1.00 96.25 302 TRP A CA 1
ATOM 2328 C C . TRP A 1 302 ? -14.800 -9.454 29.472 1.00 96.25 302 TRP A C 1
ATOM 2330 O O . TRP A 1 302 ? -15.225 -10.438 30.079 1.00 96.25 302 TRP A O 1
ATOM 2340 N N . GLY A 1 303 ? -14.775 -8.246 30.034 1.00 96.06 303 GLY A N 1
ATOM 2341 C CA . GLY A 1 303 ? -15.441 -7.915 31.294 1.00 96.06 303 GLY A CA 1
ATOM 2342 C C . GLY A 1 303 ? -16.679 -7.048 31.064 1.00 96.06 303 GLY A C 1
ATOM 2343 O O . GLY A 1 303 ? -16.646 -6.125 30.258 1.00 96.06 303 GLY A O 1
ATOM 2344 N N . ASN A 1 304 ? -17.759 -7.309 31.802 1.00 97.44 304 ASN A N 1
ATOM 2345 C CA . ASN A 1 304 ? -18.969 -6.480 31.812 1.00 97.44 304 ASN A CA 1
ATOM 2346 C C . ASN A 1 304 ? -19.541 -6.405 33.241 1.00 97.44 304 ASN A C 1
ATOM 2348 O O . ASN A 1 304 ? -20.275 -7.301 33.672 1.00 97.44 304 ASN A O 1
ATOM 2352 N N . SER A 1 305 ? -19.149 -5.379 34.007 1.00 96.38 305 SER A N 1
ATOM 2353 C CA . SER A 1 305 ? -19.412 -5.294 35.456 1.00 96.38 305 SER A CA 1
ATOM 2354 C C . SER A 1 305 ? -20.150 -4.011 35.866 1.00 96.38 305 SER A C 1
ATOM 2356 O O . SER A 1 305 ? -19.653 -2.918 35.591 1.00 96.38 305 SER A O 1
ATOM 2358 N N . PRO A 1 306 ? -21.293 -4.105 36.575 1.00 96.06 306 PRO A N 1
ATOM 2359 C CA . PRO A 1 306 ? -21.932 -2.973 37.241 1.00 96.06 306 PRO A CA 1
ATOM 2360 C C . PRO A 1 306 ? -21.289 -2.728 38.621 1.00 96.06 306 PRO A C 1
ATOM 2362 O O . PRO A 1 306 ? -21.770 -3.235 39.635 1.00 96.06 306 PRO A O 1
ATOM 2365 N N . GLU A 1 307 ? -20.207 -1.949 38.688 1.00 96.06 307 GLU A N 1
ATOM 2366 C CA . GLU A 1 307 ? -19.530 -1.621 39.959 1.00 96.06 307 GLU A CA 1
ATOM 2367 C C . GLU A 1 307 ? -20.422 -0.793 40.901 1.00 96.06 307 GLU A C 1
ATOM 2369 O O . GLU A 1 307 ? -20.315 -0.892 42.128 1.00 96.06 307 GLU A O 1
ATOM 2374 N N . GLN A 1 308 ? -21.347 -0.010 40.337 1.00 95.75 308 GLN A N 1
ATOM 2375 C CA . GLN A 1 308 ? -22.441 0.629 41.068 1.00 95.75 308 GLN A CA 1
ATOM 2376 C C . GLN A 1 308 ? -23.750 0.505 40.287 1.00 95.75 308 GLN A C 1
ATOM 2378 O O . GLN A 1 308 ? -23.773 0.674 39.068 1.00 95.75 308 GLN A O 1
ATOM 2383 N N . GLY A 1 309 ? -24.853 0.266 40.998 1.00 95.94 309 GLY A N 1
ATOM 2384 C CA . GLY A 1 309 ? -26.170 0.102 40.386 1.00 95.94 309 GLY A CA 1
ATOM 2385 C C . GLY A 1 309 ? -26.352 -1.275 39.744 1.00 95.94 309 GLY A C 1
ATOM 2386 O O . GLY A 1 309 ? -25.859 -2.280 40.257 1.00 95.94 309 GLY A O 1
ATOM 2387 N N . THR A 1 310 ? -27.114 -1.324 38.654 1.00 96.44 310 THR A N 1
ATOM 2388 C CA . THR A 1 310 ? -27.520 -2.568 37.980 1.00 96.44 310 THR A CA 1
ATOM 2389 C C . THR A 1 310 ? -27.269 -2.567 36.470 1.00 96.44 310 THR A C 1
ATOM 2391 O O . THR A 1 310 ? -27.392 -3.610 35.831 1.00 96.44 310 THR A O 1
ATOM 2394 N N . VAL A 1 311 ? -26.899 -1.420 35.894 1.00 97.56 311 VAL A N 1
ATOM 2395 C CA . VAL A 1 311 ? -26.697 -1.239 34.448 1.00 97.56 311 VAL A CA 1
ATOM 2396 C C . VAL A 1 311 ? -25.467 -1.998 33.952 1.00 97.56 311 VAL A C 1
ATOM 2398 O O . VAL A 1 311 ? -24.372 -1.837 34.486 1.00 97.56 311 VAL A O 1
ATOM 2401 N N . LYS A 1 312 ? -25.630 -2.752 32.867 1.00 97.44 312 LYS A N 1
ATOM 2402 C CA . LYS A 1 312 ? -24.552 -3.401 32.111 1.00 97.44 312 LYS A CA 1
ATOM 2403 C C . LYS A 1 312 ? -24.544 -2.946 30.660 1.00 97.44 312 LYS A C 1
ATOM 2405 O O . LYS A 1 312 ? -25.569 -2.492 30.147 1.00 97.44 312 LYS A O 1
ATOM 2410 N N . TRP A 1 313 ? -23.403 -3.121 30.005 1.00 98.44 313 TRP A N 1
ATOM 2411 C CA . TRP A 1 313 ? -23.286 -2.915 28.569 1.00 98.44 313 TRP A CA 1
ATOM 2412 C C . TRP A 1 313 ? -23.983 -4.038 27.799 1.00 98.44 313 TRP A C 1
ATOM 2414 O O . TRP A 1 313 ? -23.970 -5.202 28.215 1.00 98.44 313 TRP A O 1
ATOM 2424 N N . LYS A 1 314 ? -24.600 -3.684 26.676 1.00 97.88 314 LYS A N 1
ATOM 2425 C CA . LYS A 1 314 ? -25.326 -4.613 25.808 1.00 97.88 314 LYS A CA 1
ATOM 2426 C C . LYS A 1 314 ? -25.092 -4.286 24.336 1.00 97.88 314 LYS A C 1
ATOM 2428 O O . LYS A 1 314 ? -24.857 -3.125 24.014 1.00 97.88 314 LYS A O 1
ATOM 2433 N N . VAL A 1 315 ? -25.201 -5.288 23.474 1.00 96.88 315 VAL A N 1
ATOM 2434 C CA . VAL A 1 315 ? -25.281 -5.117 22.021 1.00 96.88 315 VAL A CA 1
ATOM 2435 C C . VAL A 1 315 ? -26.713 -4.758 21.635 1.00 96.88 315 VAL A C 1
ATOM 2437 O O . VAL A 1 315 ? -27.662 -5.395 22.105 1.00 96.88 315 VAL A O 1
ATOM 2440 N N . GLU A 1 316 ? -26.873 -3.748 20.786 1.00 94.06 316 GLU A N 1
ATOM 2441 C CA . GLU A 1 316 ? -28.158 -3.315 20.227 1.00 94.06 316 GLU A CA 1
ATOM 2442 C C . GLU A 1 316 ? -27.975 -2.914 18.753 1.00 94.06 316 GLU A C 1
ATOM 2444 O O . GLU A 1 316 ? -26.945 -2.338 18.407 1.00 94.06 316 GLU A O 1
ATOM 2449 N N . GLY A 1 317 ? -28.956 -3.198 17.885 1.00 84.12 317 GLY A N 1
ATOM 2450 C CA . GLY A 1 317 ? -28.973 -2.696 16.505 1.00 84.12 317 GLY A CA 1
ATOM 2451 C C . GLY A 1 317 ? -29.514 -3.691 15.472 1.00 84.12 317 GLY A C 1
ATOM 2452 O O . GLY A 1 317 ? -29.488 -4.905 15.654 1.00 84.12 317 GLY A O 1
ATOM 2453 N N . THR A 1 318 ? -29.992 -3.173 14.335 1.00 69.88 318 THR A N 1
ATOM 2454 C CA . THR A 1 318 ? -30.470 -3.984 13.199 1.00 69.88 318 THR A CA 1
ATOM 2455 C C . THR A 1 318 ? -29.618 -3.723 11.958 1.00 69.88 318 THR A C 1
ATOM 2457 O O . THR A 1 318 ? -29.732 -2.650 11.363 1.00 69.88 318 THR A O 1
ATOM 2460 N N . GLY A 1 319 ? -28.811 -4.698 11.536 1.00 66.00 319 GLY A N 1
ATOM 2461 C CA . GLY A 1 319 ? -27.752 -4.476 10.545 1.00 66.00 319 GLY A CA 1
ATOM 2462 C C . GLY A 1 319 ? -26.470 -4.093 11.274 1.00 66.00 319 GLY A C 1
ATOM 2463 O O . GLY A 1 319 ? -25.905 -4.972 11.910 1.00 66.00 319 GLY A O 1
ATOM 2464 N N . ASN A 1 320 ? -26.112 -2.803 11.249 1.00 69.25 320 ASN A N 1
ATOM 2465 C CA . ASN A 1 320 ? -24.985 -2.242 12.005 1.00 69.25 320 ASN A CA 1
ATOM 2466 C C . ASN A 1 320 ? -25.299 -2.217 13.511 1.00 69.25 320 ASN A C 1
ATOM 2468 O O . ASN A 1 320 ? -26.167 -1.443 13.945 1.00 69.25 320 ASN A O 1
ATOM 2472 N N . LYS A 1 321 ? -24.643 -3.071 14.292 1.00 85.06 321 LYS A N 1
ATOM 2473 C CA . LYS A 1 321 ? -24.822 -3.178 15.749 1.00 85.06 321 LYS A CA 1
ATOM 2474 C C . LYS A 1 321 ? -23.732 -2.408 16.481 1.00 85.06 321 LYS A C 1
ATOM 2476 O O . LYS A 1 321 ? -22.729 -2.038 15.909 1.00 85.06 321 LYS A O 1
ATOM 2481 N N . TYR A 1 322 ? -23.955 -2.145 17.763 1.00 91.75 322 TYR A N 1
ATOM 2482 C CA . TYR A 1 322 ? -23.007 -1.419 18.608 1.00 91.75 322 TYR A CA 1
ATOM 2483 C C . TYR A 1 322 ? -23.168 -1.822 20.076 1.00 91.75 322 TYR A C 1
ATOM 2485 O O . TYR A 1 322 ? -24.228 -2.302 20.498 1.00 91.75 322 TYR A O 1
ATOM 2493 N N . ALA A 1 323 ? -22.138 -1.582 20.887 1.00 97.31 323 ALA A N 1
ATOM 2494 C CA . ALA A 1 323 ? -22.236 -1.673 22.339 1.00 97.31 323 ALA A CA 1
ATOM 2495 C C . ALA A 1 323 ? -22.877 -0.407 22.913 1.00 97.31 323 ALA A C 1
ATOM 2497 O O . ALA A 1 323 ? -22.557 0.705 22.505 1.00 97.31 323 ALA A O 1
ATOM 2498 N N . MET A 1 324 ? -23.753 -0.537 23.907 1.00 97.06 324 MET A N 1
ATOM 2499 C CA . MET A 1 324 ? -24.385 0.619 24.540 1.00 97.06 324 MET A CA 1
ATOM 2500 C C . MET A 1 324 ? -24.608 0.451 26.044 1.00 97.06 324 MET A C 1
ATOM 2502 O O . MET A 1 324 ? -24.829 -0.660 26.536 1.00 97.06 324 MET A O 1
ATOM 2506 N N . ALA A 1 325 ? -24.634 1.578 26.763 1.00 97.62 325 ALA A N 1
ATOM 2507 C CA . ALA A 1 325 ? -25.059 1.668 28.163 1.00 97.62 325 ALA A CA 1
ATOM 2508 C C . ALA A 1 325 ? -26.053 2.827 28.394 1.00 97.62 325 ALA A C 1
ATOM 2510 O O . ALA A 1 325 ? -25.952 3.898 27.791 1.00 97.62 325 ALA A O 1
ATOM 2511 N N . ASN A 1 326 ? -27.071 2.586 29.232 1.00 95.19 326 ASN A N 1
ATOM 2512 C CA . ASN A 1 326 ? -28.123 3.551 29.570 1.00 95.19 326 ASN A CA 1
ATOM 2513 C C . ASN A 1 326 ? -28.774 3.186 30.922 1.00 95.19 326 ASN A C 1
ATOM 2515 O O . ASN A 1 326 ? -29.224 2.055 31.100 1.00 95.19 326 ASN A O 1
ATOM 2519 N N . ALA A 1 327 ? -28.863 4.145 31.850 1.00 96.44 327 ALA A N 1
ATOM 2520 C CA . ALA A 1 327 ? -29.502 3.984 33.164 1.00 96.44 327 ALA A CA 1
ATOM 2521 C C . ALA A 1 327 ? -31.000 4.356 33.223 1.00 96.44 327 ALA A C 1
ATOM 2523 O O . ALA A 1 327 ? -31.596 4.404 34.299 1.00 96.44 327 ALA A O 1
ATOM 2524 N N . TYR A 1 328 ? -31.641 4.636 32.093 1.00 94.69 328 TYR A N 1
ATOM 2525 C CA . TYR A 1 328 ? -33.042 5.033 32.027 1.00 94.69 328 TYR A CA 1
ATOM 2526 C C . TYR A 1 328 ? -33.933 3.944 32.622 1.00 94.69 328 TYR A C 1
ATOM 2528 O O . TYR A 1 328 ? -33.896 2.792 32.199 1.00 94.69 328 TYR A O 1
ATOM 2536 N N . GLN A 1 329 ? -34.751 4.327 33.606 1.00 93.12 329 GLN A N 1
ATOM 2537 C CA . GLN A 1 329 ? -35.646 3.422 34.336 1.00 93.12 329 GLN A CA 1
ATOM 2538 C C . GLN A 1 329 ? -34.945 2.274 35.086 1.00 93.12 329 GLN A C 1
ATOM 2540 O O . GLN A 1 329 ? -35.621 1.333 35.502 1.00 93.12 329 GLN A O 1
ATOM 2545 N N . SER A 1 330 ? -33.632 2.349 35.328 1.00 94.56 330 SER A N 1
ATOM 2546 C CA . SER A 1 330 ? -32.930 1.336 36.130 1.00 94.56 330 SER A CA 1
ATOM 2547 C C . SER A 1 330 ? -33.365 1.342 37.601 1.00 94.56 330 SER A C 1
ATOM 2549 O O . SER A 1 330 ? -33.257 0.336 38.295 1.00 94.56 330 SER A O 1
ATOM 2551 N N . GLY A 1 331 ? -33.866 2.480 38.097 1.00 95.44 331 GLY A N 1
ATOM 2552 C CA . GLY A 1 331 ? -34.087 2.704 39.527 1.00 95.44 331 GLY A CA 1
ATOM 2553 C C . GLY A 1 331 ? -32.798 2.951 40.321 1.00 95.44 331 GLY A C 1
ATOM 2554 O O . GLY A 1 331 ? -32.870 3.171 41.532 1.00 95.44 331 GLY A O 1
ATOM 2555 N N . ASP A 1 332 ? -31.638 2.966 39.659 1.00 96.06 332 ASP A N 1
ATOM 2556 C CA . ASP A 1 332 ? -30.345 3.192 40.294 1.00 96.06 332 ASP A CA 1
ATOM 2557 C C . ASP A 1 332 ? -30.205 4.646 40.768 1.00 96.06 332 ASP A C 1
ATOM 2559 O O . ASP A 1 332 ? -30.483 5.600 40.033 1.00 96.06 332 ASP A O 1
ATOM 2563 N N . ALA A 1 333 ? -29.713 4.824 41.996 1.00 95.88 333 ALA A N 1
ATOM 2564 C CA . ALA A 1 333 ? -29.323 6.142 42.497 1.00 95.88 333 ALA A CA 1
ATOM 2565 C C . ALA A 1 333 ? -28.052 6.657 41.799 1.00 95.88 333 ALA A C 1
ATOM 2567 O O . ALA A 1 333 ? -27.952 7.845 41.498 1.00 95.88 333 ALA A O 1
ATOM 2568 N N . THR A 1 334 ? -27.116 5.747 41.528 1.00 96.81 334 THR A N 1
ATOM 2569 C CA . THR A 1 334 ? -25.902 5.933 40.729 1.00 96.81 334 THR A CA 1
ATOM 2570 C C . THR A 1 334 ? -25.627 4.642 39.964 1.00 96.81 334 THR A C 1
ATOM 2572 O O . THR A 1 334 ? -25.875 3.551 40.483 1.00 96.81 334 THR A O 1
ATOM 2575 N N . SER A 1 335 ? -25.116 4.770 38.746 1.00 97.38 335 SER A N 1
ATOM 2576 C CA . SER A 1 335 ? -24.714 3.663 37.885 1.00 97.38 335 SER A CA 1
ATOM 2577 C C . SER A 1 335 ? -23.269 3.880 37.447 1.00 97.38 335 SER A C 1
ATOM 2579 O O . SER A 1 335 ? -22.936 4.947 36.934 1.00 97.38 335 SER A O 1
ATOM 2581 N N . GLU A 1 336 ? -22.430 2.868 37.648 1.00 98.00 336 GLU A N 1
ATOM 2582 C CA . GLU A 1 336 ? -21.055 2.800 37.152 1.00 98.00 336 GLU A CA 1
ATOM 2583 C C . GLU A 1 336 ? -20.870 1.425 36.512 1.00 98.00 336 GLU A C 1
ATOM 2585 O O . GLU A 1 336 ? -20.897 0.412 37.210 1.00 98.00 336 GLU A O 1
ATOM 2590 N N . SER A 1 337 ? -20.736 1.386 35.187 1.00 98.00 337 SER A N 1
ATOM 2591 C CA . SER A 1 337 ? -20.740 0.140 34.416 1.00 98.00 337 SER A CA 1
ATOM 2592 C C . SER A 1 337 ? -19.514 0.029 33.525 1.00 98.00 337 SER A C 1
ATOM 2594 O O . SER A 1 337 ? -19.270 0.897 32.689 1.00 98.00 337 SER A O 1
ATOM 2596 N N . TRP A 1 338 ? -18.749 -1.042 33.690 1.00 98.38 338 TRP A N 1
ATOM 2597 C CA . TRP A 1 338 ? -17.464 -1.262 33.040 1.00 98.38 338 TRP A CA 1
ATOM 2598 C C . TRP A 1 338 ? -17.588 -2.306 31.935 1.00 98.38 338 TRP A C 1
ATOM 2600 O O . TRP A 1 338 ? -17.874 -3.463 32.233 1.00 98.38 338 TRP A O 1
ATOM 2610 N N . MET A 1 339 ? -17.304 -1.916 30.693 1.00 98.44 339 MET A N 1
ATOM 2611 C CA . MET A 1 339 ? -17.004 -2.825 29.586 1.00 98.44 339 MET A CA 1
ATOM 2612 C C . MET A 1 339 ? -15.491 -2.878 29.405 1.00 98.44 339 MET A C 1
ATOM 2614 O O . MET A 1 339 ? -14.868 -1.853 29.145 1.00 98.44 339 MET A O 1
ATOM 2618 N N . ILE A 1 340 ? -14.896 -4.051 29.580 1.00 98.44 340 ILE A N 1
ATOM 2619 C CA . ILE A 1 340 ? -13.447 -4.259 29.597 1.00 98.44 340 ILE A CA 1
ATOM 2620 C C . ILE A 1 340 ? -13.086 -5.178 28.437 1.00 98.44 340 ILE A C 1
ATOM 2622 O O . ILE A 1 340 ? -13.621 -6.282 28.340 1.00 98.44 340 ILE A O 1
ATOM 2626 N N . LEU A 1 341 ? -12.192 -4.717 27.570 1.00 97.56 341 LEU A N 1
ATOM 2627 C CA . LEU A 1 341 ? -11.695 -5.497 26.440 1.00 97.56 341 LEU A CA 1
ATOM 2628 C C . LEU A 1 341 ? -10.722 -6.592 26.919 1.00 97.56 341 LEU A C 1
ATOM 2630 O O . LEU A 1 341 ? -10.163 -6.472 28.016 1.00 97.56 341 LEU A O 1
ATOM 2634 N N . PRO A 1 342 ? -10.456 -7.627 26.104 1.00 96.19 342 PRO A N 1
ATOM 2635 C CA . PRO A 1 342 ? -9.373 -8.567 26.360 1.00 96.19 342 PRO A CA 1
ATOM 2636 C C . PRO A 1 342 ? -8.028 -7.852 26.532 1.00 96.19 342 PRO A C 1
ATOM 2638 O O . PRO A 1 342 ? -7.776 -6.810 25.926 1.00 96.19 342 PRO A O 1
ATOM 2641 N N . THR A 1 343 ? -7.145 -8.421 27.353 1.00 94.69 343 THR A N 1
ATOM 2642 C CA . THR A 1 343 ? -5.777 -7.913 27.496 1.00 94.69 343 THR A CA 1
ATOM 2643 C C . THR A 1 343 ? -4.999 -8.144 26.206 1.00 94.69 343 THR A C 1
ATOM 2645 O O . THR A 1 343 ? -4.902 -9.273 25.726 1.00 94.69 343 THR A O 1
ATOM 2648 N N . ILE A 1 344 ? -4.413 -7.075 25.678 1.00 92.94 344 ILE A N 1
ATOM 2649 C CA . ILE A 1 344 ? -3.645 -7.078 24.439 1.00 92.94 344 ILE A CA 1
ATOM 2650 C C . ILE A 1 344 ? -2.160 -7.210 24.803 1.00 92.94 344 ILE A C 1
ATOM 2652 O O . ILE A 1 344 ? -1.611 -6.306 25.439 1.00 92.94 344 ILE A O 1
ATOM 2656 N N . PRO A 1 345 ? -1.485 -8.315 24.431 1.00 87.19 345 PRO A N 1
ATOM 2657 C CA . PRO A 1 345 ? -0.105 -8.585 24.845 1.00 87.19 345 PRO A CA 1
ATOM 2658 C C . PRO A 1 345 ? 0.944 -7.781 24.053 1.00 87.19 345 PRO A C 1
ATOM 2660 O O . PRO A 1 345 ? 2.142 -7.944 24.273 1.00 87.19 345 PRO A O 1
ATOM 2663 N N . GLU A 1 346 ? 0.520 -6.911 23.137 1.00 83.62 346 GLU A N 1
ATOM 2664 C CA . GLU A 1 346 ? 1.390 -6.129 22.256 1.00 83.62 346 GLU A CA 1
ATOM 2665 C C . GLU A 1 346 ? 1.684 -4.720 22.783 1.00 83.62 346 GLU A C 1
ATOM 2667 O O . GLU A 1 346 ? 0.969 -4.195 23.634 1.00 83.62 346 GLU A O 1
ATOM 2672 N N . SER A 1 347 ? 2.764 -4.113 22.283 1.00 81.69 347 SER A N 1
ATOM 2673 C CA . SER A 1 347 ? 3.210 -2.756 22.630 1.00 81.69 347 SER A CA 1
ATOM 2674 C C . SER A 1 347 ? 3.007 -1.767 21.486 1.00 81.69 347 SER A C 1
ATOM 2676 O O . SER A 1 347 ? 2.655 -2.171 20.389 1.00 81.69 347 SER A O 1
ATOM 2678 N N . ASN A 1 348 ? 3.278 -0.476 21.723 1.00 74.12 348 ASN A N 1
ATOM 2679 C CA . ASN A 1 348 ? 3.138 0.588 20.716 1.00 74.12 348 ASN A CA 1
ATOM 2680 C C . ASN A 1 348 ? 1.723 0.711 20.145 1.00 74.12 348 ASN A C 1
ATOM 2682 O O . ASN A 1 348 ? 1.536 1.000 18.973 1.00 74.12 348 ASN A O 1
ATOM 2686 N N . LEU A 1 349 ? 0.717 0.483 20.980 1.00 85.25 349 LEU A N 1
ATOM 2687 C CA . LEU A 1 349 ? -0.661 0.405 20.526 1.00 85.25 349 LEU A CA 1
ATOM 2688 C C . LEU A 1 349 ? -1.266 1.784 20.239 1.00 85.25 349 LEU A C 1
ATOM 2690 O O . LEU A 1 349 ? -0.900 2.778 20.866 1.00 85.25 349 LEU A O 1
ATOM 2694 N N . THR A 1 350 ? -2.265 1.817 19.367 1.00 84.25 350 THR A N 1
ATOM 2695 C CA . THR A 1 350 ? -3.237 2.901 19.249 1.00 84.25 350 THR A CA 1
ATOM 2696 C C . THR A 1 350 ? -4.634 2.324 19.282 1.00 84.25 350 THR A C 1
ATOM 2698 O O . THR A 1 350 ? -4.938 1.358 18.594 1.00 84.25 350 THR A O 1
ATOM 2701 N N . LEU A 1 351 ? -5.483 2.937 20.098 1.00 91.44 351 LEU A N 1
ATOM 2702 C CA . LEU A 1 351 ? -6.898 2.622 20.190 1.00 91.44 351 LEU A CA 1
ATOM 2703 C C . LEU A 1 351 ? -7.685 3.599 19.319 1.00 91.44 351 LEU A C 1
ATOM 2705 O O . LEU A 1 351 ? -7.619 4.812 19.529 1.00 91.44 351 LEU A O 1
ATOM 2709 N N . GLN A 1 352 ? -8.480 3.060 18.407 1.00 85.50 352 GLN A N 1
ATOM 2710 C CA . GLN A 1 352 ? -9.490 3.778 17.650 1.00 85.50 352 GLN A CA 1
ATOM 2711 C C . GLN A 1 352 ? -10.877 3.230 17.992 1.00 85.50 352 GLN A C 1
ATOM 2713 O O . GLN A 1 352 ? -11.043 2.033 18.202 1.00 85.50 352 GLN A O 1
ATOM 2718 N N . PHE A 1 353 ? -11.874 4.103 18.083 1.00 88.12 353 PHE A N 1
ATOM 2719 C CA . PHE A 1 353 ? -13.278 3.709 18.229 1.00 88.12 353 PHE A CA 1
ATOM 2720 C C . PHE A 1 353 ? -14.197 4.853 17.814 1.00 88.12 353 PHE A C 1
ATOM 2722 O O . PHE A 1 353 ? -13.776 6.013 17.760 1.00 88.12 353 PHE A O 1
ATOM 2729 N N . ARG A 1 354 ? -15.469 4.541 17.580 1.00 87.19 354 ARG A N 1
ATOM 2730 C CA . ARG A 1 354 ? -16.533 5.531 17.410 1.00 87.19 354 ARG A CA 1
ATOM 2731 C C . ARG A 1 354 ? -17.408 5.571 18.653 1.00 87.19 354 ARG A C 1
ATOM 2733 O O . ARG A 1 354 ? -17.689 4.542 19.261 1.00 87.19 354 ARG A O 1
ATOM 2740 N N . ALA A 1 355 ? -17.844 6.768 19.025 1.00 91.25 355 ALA A N 1
ATOM 2741 C CA . ALA A 1 355 ? -18.790 6.983 20.108 1.00 91.25 355 ALA A CA 1
ATOM 2742 C C . ALA A 1 355 ? -19.951 7.865 19.652 1.00 91.25 355 ALA A C 1
ATOM 2744 O O . ALA A 1 355 ? -19.739 8.874 18.982 1.00 91.25 355 ALA A O 1
ATOM 2745 N N . ALA A 1 356 ? -21.169 7.517 20.050 1.00 90.12 356 ALA A N 1
ATOM 2746 C CA . ALA A 1 356 ? -22.356 8.342 19.857 1.00 90.12 356 ALA A CA 1
ATOM 2747 C C . ALA A 1 356 ? -23.123 8.488 21.171 1.00 90.12 356 ALA A C 1
ATOM 2749 O O . ALA A 1 356 ? -23.004 7.681 22.096 1.00 90.12 356 ALA A O 1
ATOM 2750 N N . ALA A 1 357 ? -23.915 9.553 21.261 1.00 90.62 357 ALA A N 1
ATOM 2751 C CA . ALA A 1 357 ? -24.777 9.807 22.401 1.00 90.62 357 ALA A CA 1
ATOM 2752 C C . ALA A 1 357 ? -26.206 10.110 21.946 1.00 90.62 357 ALA A C 1
ATOM 2754 O O . ALA A 1 357 ? -26.446 10.724 20.902 1.00 90.62 357 ALA A O 1
ATOM 2755 N N . GLY A 1 358 ? -27.168 9.670 22.750 1.00 88.00 358 GLY A N 1
ATOM 2756 C CA . GLY A 1 358 ? -28.589 9.872 22.495 1.00 88.00 358 GLY A CA 1
ATOM 2757 C C . GLY A 1 358 ? -29.384 9.949 23.789 1.00 88.00 358 GLY A C 1
ATOM 2758 O O . GLY A 1 358 ? -28.867 9.665 24.869 1.00 88.00 358 GLY A O 1
ATOM 2759 N N . PHE A 1 359 ? -30.660 10.329 23.690 1.00 87.50 359 PHE A N 1
ATOM 2760 C CA . PHE A 1 359 ? -31.526 10.511 24.864 1.00 87.50 359 PHE A CA 1
ATOM 2761 C C . PHE A 1 359 ? -30.895 11.430 25.922 1.00 87.50 359 PHE A C 1
ATOM 2763 O O . PHE A 1 359 ? -30.834 11.086 27.101 1.00 87.50 359 PHE A O 1
ATOM 2770 N N . PHE A 1 360 ? -30.390 12.586 25.484 1.00 86.56 360 PHE A N 1
ATOM 2771 C CA . PHE A 1 360 ? -29.687 13.523 26.355 1.00 86.56 360 PHE A CA 1
ATOM 2772 C C . PHE A 1 360 ? -30.528 13.954 27.556 1.00 86.56 360 PHE A C 1
ATOM 2774 O O . PHE A 1 360 ? -31.713 14.278 27.438 1.00 86.56 360 PHE A O 1
ATOM 2781 N N . VAL A 1 361 ? -29.864 14.020 28.706 1.00 89.00 361 VAL A N 1
ATOM 2782 C CA . VAL A 1 361 ? -30.364 14.696 29.899 1.00 89.00 361 VAL A CA 1
ATOM 2783 C C . VAL A 1 361 ? -29.576 15.990 30.065 1.00 89.00 361 VAL A C 1
ATOM 2785 O O . VAL A 1 361 ? -28.350 15.963 30.158 1.00 89.00 361 VAL A O 1
ATOM 2788 N N . GLU A 1 362 ? -30.276 17.125 30.082 1.00 88.44 362 GLU A N 1
ATOM 2789 C CA . GLU A 1 362 ? -29.668 18.450 30.247 1.00 88.44 362 GLU A CA 1
ATOM 2790 C C . GLU A 1 362 ? -28.795 18.499 31.511 1.00 88.44 362 GLU A C 1
ATOM 2792 O O . GLU A 1 362 ? -29.218 18.086 32.595 1.00 88.44 362 GLU A O 1
ATOM 2797 N N . GLY A 1 363 ? -27.556 18.976 31.368 1.00 86.81 363 GLY A N 1
ATOM 2798 C CA . GLY A 1 363 ? -26.588 19.055 32.467 1.00 86.81 363 GLY A CA 1
ATOM 2799 C C . GLY A 1 363 ? -25.930 17.728 32.876 1.00 86.81 363 GLY A C 1
ATOM 2800 O O . GLY A 1 363 ? -25.061 17.739 33.748 1.00 86.81 363 GLY A O 1
ATOM 2801 N N . HIS A 1 364 ? -26.279 16.595 32.254 1.00 91.94 364 HIS A N 1
ATOM 2802 C CA . HIS A 1 364 ? -25.549 15.338 32.428 1.00 91.94 364 HIS A CA 1
ATOM 2803 C C . HIS A 1 364 ? -24.335 15.304 31.496 1.00 91.94 364 HIS A C 1
ATOM 2805 O O . HIS A 1 364 ? -24.416 14.819 30.369 1.00 91.94 364 HIS A O 1
ATOM 2811 N N . THR A 1 365 ? -23.222 15.864 31.966 1.00 89.62 365 THR A N 1
ATOM 2812 C CA . THR A 1 365 ? -21.975 15.987 31.195 1.00 89.62 365 THR A CA 1
ATOM 2813 C C . THR A 1 365 ? -20.983 14.859 31.462 1.00 89.62 365 THR A C 1
ATOM 2815 O O . THR A 1 365 ? -20.103 14.602 30.647 1.00 89.62 365 THR A O 1
ATOM 2818 N N . ASP A 1 366 ? -21.122 14.180 32.600 1.00 92.25 366 ASP A N 1
ATOM 2819 C CA . ASP A 1 366 ? -20.218 13.126 33.037 1.00 92.25 366 ASP A CA 1
ATOM 2820 C C . ASP A 1 366 ? -20.784 11.730 32.736 1.00 92.25 366 ASP A C 1
ATOM 2822 O O . ASP A 1 366 ? -21.405 11.118 33.600 1.00 92.25 366 ASP A O 1
ATOM 2826 N N . VAL A 1 367 ? -20.619 11.271 31.490 1.00 95.06 367 VAL A N 1
ATOM 2827 C CA . VAL A 1 367 ? -21.345 10.100 30.956 1.00 95.06 367 VAL A CA 1
ATOM 2828 C C . VAL A 1 367 ? -20.448 8.885 30.713 1.00 95.06 367 VAL A C 1
ATOM 2830 O O . VAL A 1 367 ? -20.885 7.750 30.898 1.00 95.06 367 VAL A O 1
ATOM 2833 N N . ILE A 1 368 ? -19.201 9.090 30.282 1.00 97.12 368 ILE A N 1
ATOM 2834 C CA . ILE A 1 368 ? -18.279 7.998 29.951 1.00 97.12 368 ILE A CA 1
ATOM 2835 C C . ILE A 1 368 ? -16.840 8.322 30.363 1.00 97.12 368 ILE A C 1
ATOM 2837 O O . ILE A 1 368 ? -16.421 9.485 30.365 1.00 97.12 368 ILE A O 1
ATOM 2841 N N . ARG A 1 369 ? -16.081 7.277 30.706 1.00 97.88 369 ARG A N 1
ATOM 2842 C CA . ARG A 1 369 ? -14.623 7.302 30.841 1.00 97.88 369 ARG A CA 1
ATOM 2843 C C . ARG A 1 369 ? -13.960 6.244 29.976 1.00 97.88 369 ARG A C 1
ATOM 2845 O O . ARG A 1 369 ? -14.457 5.123 29.894 1.00 97.88 369 ARG A O 1
ATOM 2852 N N . ILE A 1 370 ? -12.811 6.589 29.407 1.00 98.19 370 ILE A N 1
ATOM 2853 C CA . ILE A 1 370 ? -11.918 5.652 28.719 1.00 98.19 370 ILE A CA 1
ATOM 2854 C C . ILE A 1 370 ? -10.743 5.390 29.645 1.00 98.19 370 ILE A C 1
ATOM 2856 O O . ILE A 1 370 ? -10.033 6.321 30.018 1.00 98.19 370 ILE A O 1
ATOM 2860 N N . LYS A 1 371 ? -10.552 4.142 30.063 1.00 98.19 371 LYS A N 1
ATOM 2861 C CA . LYS A 1 371 ? -9.516 3.774 31.030 1.00 98.19 371 LYS A CA 1
ATOM 2862 C C . LYS A 1 371 ? -8.603 2.698 30.488 1.00 98.19 371 LYS A C 1
ATOM 2864 O O . LYS A 1 371 ? -9.027 1.851 29.709 1.00 98.19 371 LYS A O 1
ATOM 2869 N N . VAL A 1 372 ? -7.359 2.703 30.950 1.00 97.88 372 VAL A N 1
ATOM 2870 C CA . VAL A 1 372 ? -6.365 1.703 30.569 1.00 97.88 372 VAL A CA 1
ATOM 2871 C C . VAL A 1 372 ? -5.638 1.151 31.792 1.00 97.88 372 VAL A C 1
ATOM 2873 O O . VAL A 1 372 ? -5.401 1.866 32.766 1.00 97.88 372 VAL A O 1
ATOM 2876 N N . SER A 1 373 ? -5.292 -0.131 31.761 1.00 97.38 373 SER A N 1
ATOM 2877 C CA . SER A 1 373 ? -4.551 -0.815 32.817 1.00 97.38 373 SER A CA 1
ATOM 2878 C C . SER A 1 373 ? -3.472 -1.721 32.236 1.00 97.38 373 SER A C 1
ATOM 2880 O O . SER A 1 373 ? -3.647 -2.299 31.170 1.00 97.38 373 SER A O 1
ATOM 2882 N N . LYS A 1 374 ? -2.372 -1.879 32.978 1.00 94.94 374 LYS A N 1
ATOM 2883 C CA . LYS A 1 374 ? -1.270 -2.811 32.673 1.00 94.94 374 LYS A CA 1
ATOM 2884 C C . LYS A 1 374 ? -1.237 -4.051 33.564 1.00 94.94 374 LYS A C 1
ATOM 2886 O O . LYS A 1 374 ? -0.358 -4.896 33.446 1.00 94.94 374 LYS A O 1
ATOM 2891 N N . ASN A 1 375 ? -2.096 -4.088 34.575 1.00 93.75 375 ASN A N 1
ATOM 2892 C CA . ASN A 1 375 ? -2.068 -5.119 35.609 1.00 93.75 375 ASN A CA 1
ATOM 2893 C C . ASN A 1 375 ? -3.463 -5.659 35.921 1.00 93.75 375 ASN A C 1
ATOM 2895 O O . ASN A 1 375 ? -3.654 -6.291 36.964 1.00 93.75 375 ASN A O 1
ATOM 2899 N N . TYR A 1 376 ? -4.430 -5.408 35.038 1.00 95.12 376 TYR A N 1
ATOM 2900 C CA . TYR A 1 376 ? -5.732 -6.039 35.125 1.00 95.12 376 TYR A CA 1
ATOM 2901 C C . TYR A 1 376 ? -5.599 -7.549 34.936 1.00 95.12 376 TYR A C 1
ATOM 2903 O O . TYR A 1 376 ? -4.917 -8.033 34.041 1.00 95.12 376 TYR A O 1
ATOM 2911 N N . ASN A 1 377 ? -6.242 -8.295 35.827 1.00 90.19 377 ASN A N 1
ATOM 2912 C CA . ASN A 1 377 ? -6.190 -9.755 35.875 1.00 90.19 377 ASN A CA 1
ATOM 2913 C C . ASN A 1 377 ? -7.578 -10.363 36.142 1.00 90.19 377 ASN A C 1
ATOM 2915 O O . ASN A 1 377 ? -7.687 -11.421 36.761 1.00 90.19 377 ASN A O 1
ATOM 2919 N N . GLY A 1 378 ? -8.639 -9.651 35.747 1.00 90.94 378 GLY A N 1
ATOM 2920 C CA . GLY A 1 378 ? -10.029 -10.016 36.031 1.00 90.94 378 GLY A CA 1
ATOM 2921 C C . GLY A 1 378 ? -10.641 -9.324 37.255 1.00 90.94 378 GLY A C 1
ATOM 2922 O O . GLY A 1 378 ? -11.850 -9.399 37.449 1.00 90.94 378 GLY A O 1
ATOM 2923 N N . ASN A 1 379 ? -9.853 -8.621 38.081 1.00 92.25 379 ASN A N 1
ATOM 2924 C CA . ASN A 1 379 ? -10.360 -7.862 39.231 1.00 92.25 379 ASN A CA 1
ATOM 2925 C C . ASN A 1 379 ? -10.155 -6.348 39.051 1.00 92.25 379 ASN A C 1
ATOM 2927 O O . ASN A 1 379 ? -9.026 -5.863 39.118 1.00 92.25 379 ASN A O 1
ATOM 2931 N N . ILE A 1 380 ? -11.256 -5.600 38.903 1.00 94.56 380 ILE A N 1
ATOM 2932 C CA . ILE A 1 380 ? -11.250 -4.142 38.678 1.00 94.56 380 ILE A CA 1
ATOM 2933 C C . ILE A 1 380 ? -10.571 -3.408 39.840 1.00 94.56 380 ILE A C 1
ATOM 2935 O O . ILE A 1 380 ? -9.657 -2.619 39.618 1.00 94.56 380 ILE A O 1
ATOM 2939 N N . SER A 1 381 ? -10.963 -3.723 41.079 1.00 92.94 381 SER A N 1
ATOM 2940 C CA . SER A 1 381 ? -10.448 -3.087 42.303 1.00 92.94 381 SER A CA 1
ATOM 2941 C C . SER A 1 381 ? -8.979 -3.399 42.614 1.00 92.94 381 SER A C 1
ATOM 2943 O O . SER A 1 381 ? -8.330 -2.664 43.359 1.00 92.94 381 SER A O 1
ATOM 2945 N N . GLY A 1 382 ? -8.459 -4.504 42.072 1.00 92.69 382 GLY A N 1
ATOM 2946 C CA . GLY A 1 382 ? -7.074 -4.941 42.258 1.00 92.69 382 GLY A CA 1
ATOM 2947 C C . GLY A 1 382 ? -6.096 -4.374 41.228 1.00 92.69 382 GLY A C 1
ATOM 2948 O O . GLY A 1 382 ? -4.886 -4.527 41.400 1.00 92.69 382 GLY A O 1
ATOM 2949 N N . ALA A 1 383 ? -6.609 -3.740 40.175 1.00 95.81 383 ALA A N 1
ATOM 2950 C CA . ALA A 1 383 ? -5.836 -3.183 39.080 1.00 95.81 383 ALA A CA 1
ATOM 2951 C C . ALA A 1 383 ? -5.658 -1.668 39.238 1.00 95.81 383 ALA A C 1
ATOM 2953 O O . ALA A 1 383 ? -6.451 -0.983 39.886 1.00 95.81 383 ALA A O 1
ATOM 2954 N N . THR A 1 384 ? -4.610 -1.138 38.618 1.00 96.81 384 THR A N 1
ATOM 2955 C CA . THR A 1 384 ? -4.398 0.304 38.499 1.00 96.81 384 THR A CA 1
ATOM 2956 C C . THR A 1 384 ? -4.938 0.747 37.149 1.00 96.81 384 THR A C 1
ATOM 2958 O O . THR A 1 384 ? -4.554 0.177 36.128 1.00 96.81 384 THR A O 1
ATOM 2961 N N . TRP A 1 385 ? -5.800 1.761 37.151 1.00 97.56 385 TRP A N 1
ATOM 2962 C CA . TRP A 1 385 ? -6.409 2.314 35.945 1.00 97.56 385 TRP A CA 1
ATOM 2963 C C . TRP A 1 385 ? -5.984 3.763 35.750 1.00 97.56 385 TRP A C 1
ATOM 2965 O O . TRP A 1 385 ? -6.158 4.586 36.651 1.00 97.56 385 TRP A O 1
ATOM 2975 N N . GLU A 1 386 ? -5.451 4.065 34.574 1.00 97.44 386 GLU A N 1
ATOM 2976 C CA . GLU A 1 386 ? -5.214 5.427 34.109 1.00 97.44 386 GLU A CA 1
ATOM 2977 C C . GLU A 1 386 ? -6.413 5.899 33.282 1.00 97.44 386 GLU A C 1
ATOM 2979 O O . GLU A 1 386 ? -7.000 5.118 32.534 1.00 97.44 386 GLU A O 1
ATOM 2984 N N . ASP A 1 387 ? -6.814 7.155 33.469 1.00 97.31 387 ASP A N 1
ATOM 2985 C CA . ASP A 1 387 ? -7.962 7.757 32.794 1.00 97.31 387 ASP A CA 1
ATOM 2986 C C . ASP A 1 387 ? -7.485 8.530 31.559 1.00 97.31 387 ASP A C 1
ATOM 2988 O O . ASP A 1 387 ? -6.729 9.493 31.676 1.00 97.31 387 ASP A O 1
ATOM 2992 N N . LEU A 1 388 ? -7.906 8.078 30.379 1.00 96.38 388 LEU A N 1
ATOM 2993 C CA . LEU A 1 388 ? -7.546 8.633 29.073 1.00 96.38 388 LEU A CA 1
ATOM 2994 C C . LEU A 1 388 ? -8.698 9.419 28.441 1.00 96.38 388 LEU A C 1
ATOM 2996 O O . LEU A 1 388 ? -8.635 9.756 27.262 1.00 96.38 388 LEU A O 1
ATOM 3000 N N . THR A 1 389 ? -9.756 9.717 29.200 1.00 95.12 389 THR A N 1
ATOM 3001 C CA . THR A 1 389 ? -10.961 10.374 28.666 1.00 95.12 389 THR A CA 1
ATOM 3002 C C . THR A 1 389 ? -10.648 11.712 28.003 1.00 95.12 389 THR A C 1
ATOM 3004 O O . THR A 1 389 ? -11.202 12.003 26.951 1.00 95.12 389 THR A O 1
ATOM 3007 N N . ASP A 1 390 ? -9.705 12.484 28.549 1.00 91.88 390 ASP A N 1
ATOM 3008 C CA . ASP A 1 390 ? -9.288 13.776 27.981 1.00 91.88 390 ASP A CA 1
ATOM 3009 C C . ASP A 1 390 ? -8.503 13.644 26.660 1.00 91.88 390 ASP A C 1
ATOM 3011 O O . ASP A 1 390 ? -8.317 14.632 25.951 1.00 91.88 390 ASP A O 1
ATOM 3015 N N . GLN A 1 391 ? -8.020 12.442 26.328 1.00 88.56 391 GLN A N 1
ATOM 3016 C CA . GLN A 1 391 ? -7.373 12.143 25.045 1.00 88.56 391 GLN A CA 1
ATOM 3017 C C . GLN A 1 391 ? -8.381 11.658 23.996 1.00 88.56 391 GLN A C 1
ATOM 3019 O O . GLN A 1 391 ? -8.059 11.614 22.811 1.00 88.56 391 GLN A O 1
ATOM 3024 N N . ALA A 1 392 ? -9.589 11.284 24.424 1.00 89.25 392 ALA A N 1
ATOM 3025 C CA . ALA A 1 392 ? -10.639 10.817 23.541 1.00 89.25 392 ALA A CA 1
ATOM 3026 C C . ALA A 1 392 ? -11.387 11.994 22.909 1.00 89.25 392 ALA A C 1
ATOM 3028 O O . ALA A 1 392 ? -11.694 12.989 23.566 1.00 89.25 392 ALA A O 1
ATOM 3029 N N . THR A 1 393 ? -11.760 11.847 21.640 1.00 87.44 393 THR A N 1
ATOM 3030 C CA . THR A 1 393 ? -12.733 12.755 21.020 1.00 87.44 393 THR A CA 1
ATOM 3031 C C . THR A 1 393 ? -14.116 12.128 21.182 1.00 87.44 393 THR A C 1
ATOM 3033 O O . THR A 1 393 ? -14.396 11.071 20.626 1.00 87.44 393 THR A O 1
ATOM 3036 N N . LEU A 1 394 ? -14.972 12.747 21.998 1.00 89.62 394 LEU A N 1
ATOM 3037 C CA . LEU A 1 394 ? -16.280 12.209 22.391 1.00 89.62 394 LEU A CA 1
ATOM 3038 C C . LEU A 1 394 ? -17.424 13.139 21.950 1.00 89.62 394 LEU A C 1
ATOM 3040 O O . LEU A 1 394 ? -17.192 14.332 21.739 1.00 89.62 394 LEU A O 1
ATOM 3044 N N . PRO A 1 395 ? -18.664 12.629 21.822 1.00 87.50 395 PRO A N 1
ATOM 3045 C CA . PRO A 1 395 ? -19.848 13.468 21.660 1.00 87.50 395 PRO A CA 1
ATOM 3046 C C . PRO A 1 395 ? -19.973 14.488 22.794 1.00 87.50 395 PRO A C 1
ATOM 3048 O O . PRO A 1 395 ? -19.608 14.211 23.938 1.00 87.50 395 PRO A O 1
ATOM 3051 N N . VAL A 1 396 ? -20.537 15.657 22.498 1.00 84.44 396 VAL A N 1
ATOM 3052 C CA . VAL A 1 396 ? -20.831 16.643 23.540 1.00 84.44 396 VAL A CA 1
ATOM 3053 C C . VAL A 1 396 ? -22.024 16.158 24.356 1.00 84.44 396 VAL A C 1
ATOM 3055 O O . VAL A 1 396 ? -23.083 15.817 23.828 1.00 84.44 396 VAL A O 1
ATOM 3058 N N . PHE A 1 397 ? -21.845 16.119 25.672 1.00 85.75 397 PHE A N 1
ATOM 3059 C CA . PHE A 1 397 ? -22.868 15.682 26.611 1.00 85.75 397 PHE A CA 1
ATOM 3060 C C . PHE A 1 397 ? -23.530 16.877 27.302 1.00 85.75 397 PHE A C 1
ATOM 3062 O O . PHE A 1 397 ? -22.884 17.882 27.593 1.00 85.75 397 PHE A O 1
ATOM 3069 N N . GLY A 1 398 ? -24.812 16.736 27.640 1.00 74.31 398 GLY A N 1
ATOM 3070 C CA . GLY A 1 398 ? -25.530 17.681 28.499 1.00 74.31 398 GLY A CA 1
ATOM 3071 C C . GLY A 1 398 ? -26.104 18.921 27.805 1.00 74.31 398 GLY A C 1
ATOM 3072 O O . GLY A 1 398 ? -26.731 19.720 28.502 1.00 74.31 398 GLY A O 1
ATOM 3073 N N . ASP A 1 399 ? -25.946 19.057 26.484 1.00 75.88 399 ASP A N 1
ATOM 3074 C CA . ASP A 1 399 ? -26.555 20.111 25.662 1.00 75.88 399 ASP A CA 1
ATOM 3075 C C . ASP A 1 399 ? -27.694 19.537 24.795 1.00 75.88 399 ASP A C 1
ATOM 3077 O O . ASP A 1 399 ? -27.520 18.540 24.095 1.00 75.88 399 ASP A O 1
ATOM 3081 N N . LEU A 1 400 ? -28.882 20.144 24.875 1.00 67.12 400 LEU A N 1
ATOM 3082 C CA . LEU A 1 400 ? -30.065 19.733 24.109 1.00 67.12 400 LEU A CA 1
ATOM 3083 C C . LEU A 1 400 ? -30.147 20.389 22.722 1.00 67.12 400 LEU A C 1
ATOM 3085 O O . LEU A 1 400 ? -30.923 19.913 21.891 1.00 67.12 400 LEU A O 1
ATOM 3089 N N . ASP A 1 401 ? -29.383 21.459 22.482 1.00 64.88 401 ASP A N 1
ATOM 3090 C CA . ASP A 1 401 ? -29.362 22.201 21.215 1.00 64.88 401 ASP A CA 1
ATOM 3091 C C . ASP A 1 401 ? -28.360 21.606 20.203 1.00 64.88 401 ASP A C 1
ATOM 3093 O O . ASP A 1 401 ? -28.371 21.964 19.019 1.00 64.88 401 ASP A O 1
ATOM 3097 N N . GLU A 1 402 ? -27.514 20.668 20.638 1.00 65.75 402 GLU A N 1
ATOM 3098 C CA . GLU A 1 402 ? -26.582 19.943 19.778 1.00 65.75 402 GLU A CA 1
ATOM 3099 C C . GLU A 1 402 ? -27.230 18.784 19.000 1.00 65.75 402 GLU A C 1
ATOM 3101 O O . GLU A 1 402 ? -28.318 18.284 19.308 1.00 65.75 402 GLU A O 1
ATOM 3106 N N . LYS A 1 403 ? -26.562 18.363 17.917 1.00 59.50 403 LYS A N 1
ATOM 3107 C CA . LYS A 1 403 ? -27.088 17.343 17.007 1.00 59.50 403 LYS A CA 1
ATOM 3108 C C . LYS A 1 403 ? -27.164 15.989 17.718 1.00 59.50 403 LYS A C 1
ATOM 3110 O O . LYS A 1 403 ? -26.150 15.377 18.031 1.00 59.50 403 LYS A O 1
ATOM 3115 N N . TRP A 1 404 ? -28.390 15.507 17.913 1.00 67.44 404 TRP A N 1
ATOM 3116 C CA . TRP A 1 404 ? -28.667 14.145 18.366 1.00 67.44 404 TRP A CA 1
ATOM 3117 C C . TRP A 1 404 ? -27.998 13.105 17.469 1.00 67.44 404 TRP A C 1
ATOM 3119 O O . TRP A 1 404 ? -28.070 13.215 16.244 1.00 67.44 404 TRP A O 1
ATOM 3129 N N . TRP A 1 405 ? -27.454 12.062 18.102 1.00 74.25 405 TRP A N 1
ATOM 3130 C CA . TRP A 1 405 ? -27.039 10.825 17.445 1.00 74.25 405 TRP A CA 1
ATOM 3131 C C . TRP A 1 405 ? -26.064 11.055 16.283 1.00 74.25 405 TRP A C 1
ATOM 3133 O O . TRP A 1 405 ? -26.320 10.716 15.127 1.00 74.25 405 TRP A O 1
ATOM 3143 N N . GLN A 1 406 ? -24.937 11.688 16.612 1.00 78.81 406 GLN A N 1
ATOM 3144 C CA . GLN A 1 406 ? -23.789 11.803 15.724 1.00 78.81 406 GLN A CA 1
ATOM 3145 C C . GLN A 1 406 ? -22.643 10.954 16.257 1.00 78.81 406 GLN A C 1
ATOM 3147 O O . GLN A 1 406 ? -22.298 11.044 17.434 1.00 78.81 406 GLN A O 1
ATOM 3152 N N . TRP A 1 407 ? -22.063 10.151 15.372 1.00 80.19 407 TRP A N 1
ATOM 3153 C CA . TRP A 1 407 ? -20.845 9.416 15.662 1.00 80.19 407 TRP A CA 1
ATOM 3154 C C . TRP A 1 407 ? -19.645 10.355 15.643 1.00 80.19 407 TRP A C 1
ATOM 3156 O O . TRP A 1 407 ? -19.430 11.081 14.670 1.00 80.19 407 TRP A O 1
ATOM 3166 N N . THR A 1 408 ? -18.858 10.285 16.706 1.00 81.19 408 THR A N 1
ATOM 3167 C CA . THR A 1 408 ? -17.566 10.943 16.846 1.00 81.19 408 THR A CA 1
ATOM 3168 C C . THR A 1 408 ? -16.478 9.880 16.855 1.00 81.19 408 THR A C 1
ATOM 3170 O O . THR A 1 408 ? -16.616 8.856 17.521 1.00 81.19 408 THR A O 1
ATOM 3173 N N . GLU A 1 409 ? -15.404 10.117 16.116 1.00 78.69 409 GLU A N 1
ATOM 3174 C CA . GLU A 1 409 ? -14.250 9.222 16.043 1.00 78.69 409 GLU A CA 1
ATOM 3175 C C . GLU A 1 409 ? -13.204 9.626 17.068 1.00 78.69 409 GLU A C 1
ATOM 3177 O O . GLU A 1 409 ? -12.849 10.799 17.174 1.00 78.69 409 GLU A O 1
ATOM 3182 N N . SER A 1 410 ? -12.690 8.644 17.797 1.00 81.50 410 SER A N 1
ATOM 3183 C CA . SER A 1 410 ? -11.626 8.820 18.771 1.00 81.50 410 SER A CA 1
ATOM 3184 C C . SER A 1 410 ? -10.396 8.028 18.348 1.00 81.50 410 SER A C 1
ATOM 3186 O O . SER A 1 410 ? -10.508 6.888 17.901 1.00 81.50 410 SER A O 1
ATOM 3188 N N . ASN A 1 411 ? -9.219 8.623 18.538 1.00 81.69 411 ASN A N 1
ATOM 3189 C CA . ASN A 1 411 ? -7.919 8.010 18.296 1.00 81.69 411 ASN A CA 1
ATOM 3190 C C . ASN A 1 411 ? -7.000 8.347 19.476 1.00 81.69 411 ASN A C 1
ATOM 3192 O O . ASN A 1 411 ? -6.763 9.520 19.764 1.00 81.69 411 ASN A O 1
ATOM 3196 N N . ILE A 1 412 ? -6.525 7.321 20.180 1.00 85.50 412 ILE A N 1
ATOM 3197 C CA . ILE A 1 412 ? -5.736 7.450 21.406 1.00 85.50 412 ILE A CA 1
ATOM 3198 C C . ILE A 1 412 ? -4.436 6.668 21.244 1.00 85.50 412 ILE A C 1
ATOM 3200 O O . ILE A 1 412 ? -4.444 5.458 21.016 1.00 85.50 412 ILE A O 1
ATOM 3204 N N . ASN A 1 413 ? -3.304 7.353 21.399 1.00 81.88 413 ASN A N 1
ATOM 3205 C CA . ASN A 1 413 ? -1.986 6.727 21.401 1.00 81.88 413 ASN A CA 1
ATOM 3206 C C . ASN A 1 413 ? -1.722 6.054 22.757 1.00 81.88 413 ASN A C 1
ATOM 3208 O O . ASN A 1 413 ? -1.731 6.709 23.798 1.00 81.88 413 ASN A O 1
ATOM 3212 N N . LEU A 1 414 ? -1.454 4.751 22.734 1.00 87.81 414 LEU A N 1
ATOM 3213 C CA . LEU A 1 414 ? -1.173 3.927 23.909 1.00 87.81 414 LEU A CA 1
ATOM 3214 C C . LEU A 1 414 ? 0.294 3.469 23.971 1.00 87.81 414 LEU A C 1
ATOM 3216 O O . LEU A 1 414 ? 0.645 2.647 24.819 1.00 87.81 414 LEU A O 1
ATOM 3220 N N . ALA A 1 415 ? 1.180 4.001 23.126 1.00 80.06 415 ALA A N 1
ATOM 3221 C CA . ALA A 1 415 ? 2.566 3.547 23.038 1.00 80.06 415 ALA A CA 1
ATOM 3222 C C . ALA A 1 415 ? 3.332 3.644 24.368 1.00 80.06 415 ALA A C 1
ATOM 3224 O O . ALA A 1 415 ? 4.136 2.769 24.691 1.00 80.06 415 ALA A O 1
ATOM 3225 N N . SER A 1 416 ? 3.026 4.644 25.202 1.00 80.31 416 SER A N 1
ATOM 3226 C CA . SER A 1 416 ? 3.634 4.806 26.530 1.00 80.31 416 SER A CA 1
ATOM 3227 C C . SER A 1 416 ? 3.319 3.671 27.511 1.00 80.31 416 SER A C 1
ATOM 3229 O O . SER A 1 416 ? 4.012 3.531 28.521 1.00 80.31 416 SER A O 1
ATOM 3231 N N . PHE A 1 417 ? 2.294 2.857 27.242 1.00 83.69 417 PHE A N 1
ATOM 3232 C CA . PHE A 1 417 ? 1.888 1.765 28.122 1.00 83.69 417 PHE A CA 1
ATOM 3233 C C . PHE A 1 417 ? 2.695 0.480 27.896 1.00 83.69 417 PHE A C 1
ATOM 3235 O O . PHE A 1 417 ? 2.738 -0.352 28.799 1.00 83.69 417 PHE A O 1
ATOM 3242 N N . GLY A 1 418 ? 3.441 0.331 26.796 1.00 82.94 418 GLY A N 1
ATOM 3243 C CA . GLY A 1 418 ? 4.164 -0.915 26.501 1.00 82.94 418 GLY A CA 1
ATOM 3244 C C . GLY A 1 418 ? 3.203 -2.085 26.251 1.00 82.94 418 GLY A C 1
ATOM 3245 O O . GLY A 1 418 ? 2.150 -1.861 25.673 1.00 82.94 418 GLY A O 1
ATOM 3246 N N . SER A 1 419 ? 3.569 -3.307 26.659 1.00 86.50 419 SER A N 1
ATOM 3247 C CA . SER A 1 419 ? 2.755 -4.524 26.485 1.00 86.50 419 SER A CA 1
ATOM 3248 C C . SER A 1 419 ? 1.698 -4.740 27.576 1.00 86.50 419 SER A C 1
ATOM 3250 O O . SER A 1 419 ? 1.726 -4.080 28.623 1.00 86.50 419 SER A O 1
ATOM 3252 N N . ASP A 1 420 ? 0.821 -5.724 27.343 1.00 90.25 420 ASP A N 1
ATOM 3253 C CA . ASP A 1 420 ? -0.185 -6.236 28.287 1.00 90.25 420 ASP A CA 1
ATOM 3254 C C . ASP A 1 420 ? -1.222 -5.178 28.689 1.00 90.25 420 ASP A C 1
ATOM 3256 O O . ASP A 1 420 ? -1.590 -5.005 29.856 1.00 90.25 420 ASP A O 1
ATOM 3260 N N . VAL A 1 421 ? -1.682 -4.436 27.686 1.00 94.81 421 VAL A N 1
ATOM 3261 C CA . VAL A 1 421 ? -2.603 -3.315 27.836 1.00 94.81 421 VAL A CA 1
ATOM 3262 C C . VAL A 1 421 ? -4.040 -3.828 27.860 1.00 94.81 421 VAL A C 1
ATOM 3264 O O . VAL A 1 421 ? -4.474 -4.558 26.977 1.00 94.81 421 VAL A O 1
ATOM 3267 N N . THR A 1 422 ? -4.804 -3.435 28.875 1.00 97.62 422 THR A N 1
ATOM 3268 C CA . THR A 1 422 ? -6.247 -3.696 28.976 1.00 97.62 422 THR A CA 1
ATOM 3269 C C . THR A 1 422 ? -6.999 -2.376 28.944 1.00 97.62 422 THR A C 1
ATOM 3271 O O . THR A 1 422 ? -6.695 -1.477 29.726 1.00 97.62 422 THR A O 1
ATOM 3274 N N . ILE A 1 423 ? -7.994 -2.266 28.069 1.00 98.38 423 ILE A N 1
ATOM 3275 C CA . ILE A 1 423 ? -8.782 -1.048 27.847 1.00 98.38 423 ILE A CA 1
ATOM 3276 C C . ILE A 1 423 ? -10.188 -1.249 28.422 1.00 98.38 423 ILE A C 1
ATOM 3278 O O . ILE A 1 423 ? -10.746 -2.342 28.332 1.00 98.38 423 ILE A O 1
ATOM 3282 N N . ALA A 1 424 ? -10.768 -0.201 29.006 1.00 98.38 424 ALA A N 1
ATOM 3283 C CA . ALA A 1 424 ? -12.127 -0.209 29.527 1.00 98.38 424 ALA A CA 1
ATOM 3284 C C . ALA A 1 424 ? -12.915 1.048 29.135 1.00 98.38 424 ALA A C 1
ATOM 3286 O O . ALA A 1 424 ? -12.420 2.170 29.245 1.00 98.38 424 ALA A O 1
ATOM 3287 N N . PHE A 1 425 ? -14.176 0.846 28.760 1.00 98.56 425 PHE A N 1
ATOM 3288 C CA . PHE A 1 425 ? -15.191 1.880 28.593 1.00 98.56 425 PHE A CA 1
ATOM 3289 C C . PHE A 1 425 ? -16.101 1.858 29.824 1.00 98.56 425 PHE A C 1
ATOM 3291 O O . PHE A 1 425 ? -16.745 0.849 30.118 1.00 98.56 425 PHE A O 1
ATOM 3298 N N . VAL A 1 426 ? -16.139 2.958 30.574 1.00 98.56 426 VAL A N 1
ATOM 3299 C CA . VAL A 1 426 ? -16.877 3.047 31.840 1.00 98.56 426 VAL A CA 1
ATOM 3300 C C . VAL A 1 426 ? -18.021 4.035 31.701 1.00 98.56 426 VAL A C 1
ATOM 3302 O O . VAL A 1 426 ? -17.787 5.232 31.584 1.00 98.56 426 VAL A O 1
ATOM 3305 N N . TYR A 1 427 ? -19.253 3.542 31.730 1.00 98.31 427 TYR A N 1
ATOM 3306 C CA . TYR A 1 427 ? -20.456 4.365 31.739 1.00 98.31 427 TYR A CA 1
ATOM 3307 C C . TYR A 1 427 ? -20.760 4.887 33.143 1.00 98.31 427 TYR A C 1
ATOM 3309 O O . TYR A 1 427 ? -20.681 4.134 34.117 1.00 98.31 427 TYR A O 1
ATOM 3317 N N . LEU A 1 428 ? -21.165 6.152 33.221 1.00 97.94 428 LEU A N 1
ATOM 3318 C CA . LEU A 1 428 ? -21.586 6.848 34.429 1.00 97.94 428 LEU A CA 1
ATOM 3319 C C . LEU A 1 428 ? -22.995 7.413 34.223 1.00 97.94 428 LEU A C 1
ATOM 3321 O O . LEU A 1 428 ? -23.305 8.006 33.191 1.00 97.94 428 LEU A O 1
ATOM 3325 N N . GLY A 1 429 ? -23.868 7.222 35.210 1.00 96.81 429 GLY A N 1
ATOM 3326 C CA . GLY A 1 429 ? -25.231 7.734 35.132 1.00 96.81 429 GLY A CA 1
ATOM 3327 C C . GLY A 1 429 ? -26.068 7.472 36.375 1.00 96.81 429 GLY A C 1
ATOM 3328 O O . GLY A 1 429 ? -25.562 7.179 37.459 1.00 96.81 429 GLY A O 1
ATOM 3329 N N . SER A 1 430 ? -27.380 7.606 36.223 1.00 96.88 430 SER A N 1
ATOM 3330 C CA . SER A 1 430 ? -28.389 7.216 37.209 1.00 96.88 430 SER A CA 1
ATOM 3331 C C . SER A 1 430 ? -29.761 7.098 36.549 1.00 96.88 430 SER A C 1
ATOM 3333 O O . SER A 1 430 ? -29.941 7.466 35.388 1.00 96.88 430 SER A O 1
ATOM 3335 N N . ASN A 1 431 ? -30.772 6.685 37.317 1.00 95.31 431 ASN A N 1
ATOM 3336 C CA . ASN A 1 431 ? -32.156 6.656 36.844 1.00 95.31 431 ASN A CA 1
ATOM 3337 C C . ASN A 1 431 ? -32.639 8.000 36.254 1.00 95.31 431 ASN A C 1
ATOM 3339 O O . ASN A 1 431 ? -33.538 8.012 35.413 1.00 95.31 431 ASN A O 1
ATOM 3343 N N . THR A 1 432 ? -32.084 9.134 36.702 1.00 93.56 432 THR A N 1
ATOM 3344 C CA . THR A 1 432 ? -32.425 10.470 36.181 1.00 93.56 432 THR A CA 1
ATOM 3345 C C . THR A 1 432 ? -31.389 11.009 35.202 1.00 93.56 432 THR A C 1
ATOM 3347 O O . THR A 1 432 ? -31.775 11.626 34.217 1.00 93.56 432 THR A O 1
ATOM 3350 N N . ASN A 1 433 ? -30.101 10.750 35.433 1.00 94.94 433 ASN A N 1
ATOM 3351 C CA . ASN A 1 433 ? -29.011 11.117 34.532 1.00 94.94 433 ASN A CA 1
ATOM 3352 C C . ASN A 1 433 ? -28.712 9.932 33.611 1.00 94.94 433 ASN A C 1
ATOM 3354 O O . ASN A 1 433 ? -27.787 9.161 33.837 1.00 94.94 433 ASN A O 1
ATOM 3358 N N . SER A 1 434 ? -29.566 9.761 32.605 1.00 94.56 434 SER A N 1
ATOM 3359 C CA . SER A 1 434 ? -29.676 8.532 31.811 1.00 94.56 434 SER A CA 1
ATOM 3360 C C . SER A 1 434 ? -29.314 8.717 30.337 1.00 94.56 434 SER A C 1
ATOM 3362 O O . SER A 1 434 ? -29.771 7.960 29.485 1.00 94.56 434 SER A O 1
ATOM 3364 N N . THR A 1 435 ? -28.484 9.719 30.027 1.00 93.94 435 THR A N 1
ATOM 3365 C CA . THR A 1 435 ? -27.916 9.882 28.678 1.00 93.94 435 THR A CA 1
ATOM 3366 C C . THR A 1 435 ? -27.372 8.537 28.200 1.00 93.94 435 THR A C 1
ATOM 3368 O O . THR A 1 435 ? -26.611 7.893 28.927 1.00 93.94 435 THR A O 1
ATOM 3371 N N . LYS A 1 436 ? -27.801 8.098 27.013 1.00 93.81 436 LYS A N 1
ATOM 3372 C CA . LYS A 1 436 ? -27.329 6.863 26.383 1.00 93.81 436 LYS A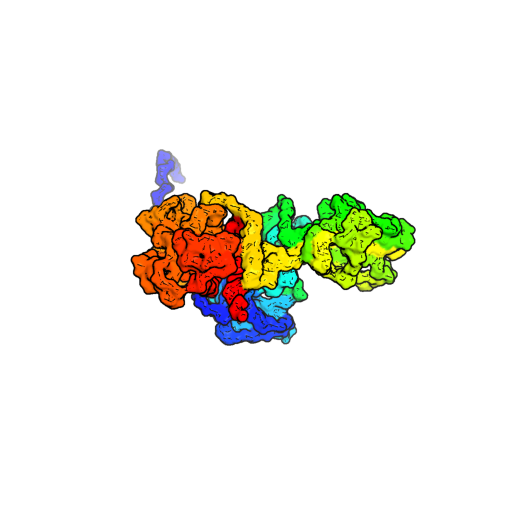 CA 1
ATOM 3373 C C . LYS A 1 436 ? -25.979 7.128 25.735 1.00 93.81 436 LYS A C 1
ATOM 3375 O O . LYS A 1 436 ? -25.833 8.141 25.051 1.00 93.81 436 LYS A O 1
ATOM 3380 N N . VAL A 1 437 ? -25.048 6.195 25.902 1.00 95.19 437 VAL A N 1
ATOM 3381 C CA . VAL A 1 437 ? -23.791 6.156 25.152 1.00 95.19 437 VAL A CA 1
ATOM 3382 C C . VAL A 1 437 ? -23.722 4.883 24.319 1.00 95.19 437 VAL A C 1
ATOM 3384 O O . VAL A 1 437 ? -24.183 3.827 24.758 1.00 95.19 437 VAL A O 1
ATOM 3387 N N . GLU A 1 438 ? -23.166 5.010 23.124 1.00 95.06 438 GLU A N 1
ATOM 3388 C CA . GLU A 1 438 ? -22.950 3.941 22.154 1.00 95.06 438 GLU A CA 1
ATOM 3389 C C . GLU A 1 438 ? -21.470 3.934 21.763 1.00 95.06 438 GLU A C 1
ATOM 3391 O O . GLU A 1 438 ? -20.883 5.005 21.603 1.00 95.06 438 GLU A O 1
ATOM 3396 N N . ILE A 1 439 ? -20.878 2.746 21.647 1.00 96.25 439 ILE A N 1
ATOM 3397 C CA . ILE A 1 439 ? -19.490 2.498 21.251 1.00 96.25 439 ILE A CA 1
ATOM 3398 C C . ILE A 1 439 ? -19.493 1.472 20.127 1.00 96.25 439 ILE A C 1
ATOM 3400 O O . ILE A 1 439 ? -20.157 0.441 20.235 1.00 96.25 439 ILE A O 1
ATOM 3404 N N . ASP A 1 440 ? -18.736 1.756 19.076 1.00 88.56 440 ASP A N 1
ATOM 3405 C CA . ASP A 1 440 ? -18.665 0.917 17.885 1.00 88.56 440 ASP A CA 1
ATOM 3406 C C . ASP A 1 440 ? -17.283 1.005 17.216 1.00 88.56 440 ASP A C 1
ATOM 3408 O O . ASP A 1 440 ? -16.496 1.904 17.540 1.00 88.56 440 ASP A O 1
ATOM 3412 N N . ASN A 1 441 ? -16.992 0.084 16.293 1.00 80.19 441 ASN A N 1
ATOM 3413 C CA . ASN A 1 441 ? -15.748 -0.000 15.520 1.00 80.19 441 ASN A CA 1
ATOM 3414 C C . ASN A 1 441 ? -14.488 0.161 16.382 1.00 80.19 441 ASN A C 1
ATOM 3416 O O . ASN A 1 441 ? -13.645 1.029 16.134 1.00 80.19 441 ASN A O 1
ATOM 3420 N N . ILE A 1 442 ? -14.380 -0.651 17.433 1.00 88.25 442 ILE A N 1
ATOM 3421 C CA . ILE A 1 442 ? -13.207 -0.668 18.301 1.00 88.25 442 ILE A CA 1
ATOM 3422 C C . ILE A 1 442 ? -12.086 -1.360 17.539 1.00 88.25 442 ILE A C 1
ATOM 3424 O O . ILE A 1 442 ? -12.156 -2.558 17.295 1.00 88.25 442 ILE A O 1
ATOM 3428 N N . VAL A 1 443 ? -11.036 -0.622 17.211 1.00 83.50 443 VAL A N 1
ATOM 3429 C CA . VAL A 1 443 ? -9.840 -1.142 16.552 1.00 83.50 443 VAL A CA 1
ATOM 3430 C C . VAL A 1 443 ? -8.645 -0.792 17.419 1.00 83.50 443 VAL A C 1
ATOM 3432 O O . VAL A 1 443 ? -8.450 0.364 17.793 1.00 83.50 443 VAL A O 1
ATOM 3435 N N . VAL A 1 444 ? -7.829 -1.783 17.755 1.00 86.69 444 VAL A N 1
ATOM 3436 C CA . VAL A 1 444 ? -6.510 -1.547 18.330 1.00 86.69 444 VAL A CA 1
ATOM 3437 C C . VAL A 1 444 ? -5.485 -1.968 17.305 1.00 86.69 444 VAL A C 1
ATOM 3439 O O . VAL A 1 444 ? -5.401 -3.137 16.925 1.00 86.69 444 VAL A O 1
ATOM 3442 N N . THR A 1 445 ? -4.707 -0.992 16.868 1.00 77.81 445 THR A N 1
ATOM 3443 C CA . THR A 1 445 ? -3.566 -1.207 15.994 1.00 77.81 445 THR A CA 1
ATOM 3444 C C . THR A 1 445 ? -2.291 -1.203 16.818 1.00 77.81 445 THR A C 1
ATOM 3446 O O . THR A 1 445 ? -2.179 -0.498 17.821 1.00 77.81 445 THR A O 1
ATOM 3449 N N . ASN A 1 446 ? -1.299 -1.974 16.402 1.00 76.12 446 ASN A N 1
ATOM 3450 C CA . ASN A 1 446 ? 0.077 -1.765 16.811 1.00 76.12 446 ASN A CA 1
ATOM 3451 C C . ASN A 1 446 ? 0.665 -0.683 15.901 1.00 76.12 446 ASN A C 1
ATOM 3453 O O . ASN A 1 446 ? 1.058 -0.940 14.768 1.00 76.12 446 ASN A O 1
ATOM 3457 N N . ASN A 1 447 ? 0.710 0.544 16.415 1.00 59.06 447 ASN A N 1
ATOM 3458 C CA . ASN A 1 447 ? 1.292 1.729 15.784 1.00 59.06 447 ASN A CA 1
ATOM 3459 C C . ASN A 1 447 ? 2.818 1.772 15.885 1.00 59.06 447 ASN A C 1
ATOM 3461 O O . ASN A 1 447 ? 3.419 2.849 15.862 1.00 59.06 447 ASN A O 1
ATOM 3465 N N . GLY A 1 448 ? 3.470 0.624 16.043 1.00 47.81 448 GLY A N 1
ATOM 3466 C CA . GLY A 1 448 ? 4.909 0.590 16.128 1.00 47.81 448 GLY A CA 1
ATOM 3467 C C . GLY A 1 448 ? 5.563 1.331 14.967 1.00 47.81 448 GLY A C 1
ATOM 3468 O O . GLY A 1 448 ? 5.108 1.289 13.820 1.00 47.81 448 GLY A O 1
ATOM 3469 N N . GLU A 1 449 ? 6.756 1.827 15.271 1.00 43.41 449 GLU A N 1
ATOM 3470 C CA . GLU A 1 449 ? 7.944 1.747 14.418 1.00 43.41 449 GLU A CA 1
ATOM 3471 C C . GLU A 1 449 ? 8.191 0.302 13.900 1.00 43.41 449 GLU A C 1
ATOM 3473 O O . GLU A 1 449 ? 9.340 -0.078 13.812 1.00 43.41 449 GLU A O 1
ATOM 3478 N N . ASN A 1 450 ? 7.129 -0.500 13.670 1.00 42.75 450 ASN A N 1
ATOM 3479 C CA . ASN A 1 450 ? 6.948 -1.950 13.497 1.00 42.75 450 ASN A CA 1
ATOM 3480 C C . ASN A 1 450 ? 5.623 -2.306 12.762 1.00 42.75 450 ASN A C 1
ATOM 3482 O O . ASN A 1 450 ? 5.355 -3.493 12.603 1.00 42.75 450 ASN A O 1
ATOM 3486 N N . SER A 1 451 ? 4.798 -1.344 12.319 1.00 41.09 451 SER A N 1
ATOM 3487 C CA . SER A 1 451 ? 3.637 -1.659 11.465 1.00 41.09 451 SER A CA 1
ATOM 3488 C C . SER A 1 451 ? 4.066 -1.918 10.016 1.00 41.09 451 SER A C 1
ATOM 3490 O O . SER A 1 451 ? 4.940 -1.228 9.487 1.00 41.09 451 SER A O 1
ATOM 3492 N N . GLY A 1 452 ? 3.476 -2.945 9.399 1.00 49.06 452 GLY A N 1
ATOM 3493 C CA . GLY A 1 452 ? 3.866 -3.438 8.079 1.00 49.06 452 GLY A CA 1
ATOM 3494 C C . GLY A 1 452 ? 5.164 -4.252 8.088 1.00 49.06 452 GLY A C 1
ATOM 3495 O O . GLY A 1 452 ? 5.951 -4.211 9.038 1.00 49.06 452 GLY A O 1
ATOM 3496 N N . TYR A 1 453 ? 5.418 -4.958 6.987 1.00 59.12 453 TYR A N 1
ATOM 3497 C CA . TYR A 1 453 ? 6.533 -5.897 6.853 1.00 59.12 453 TYR A CA 1
ATOM 3498 C C . TYR A 1 453 ? 7.894 -5.273 7.225 1.00 59.12 453 TYR A C 1
ATOM 3500 O O . TYR A 1 453 ? 8.732 -5.925 7.844 1.00 59.12 453 TYR A O 1
ATOM 3508 N N . TYR A 1 454 ? 8.108 -3.987 6.917 1.00 71.50 454 TYR A N 1
ATOM 3509 C CA . TYR A 1 454 ? 9.340 -3.251 7.240 1.00 71.50 454 TYR A CA 1
ATOM 3510 C C . TYR A 1 454 ? 9.260 -2.368 8.463 1.00 71.50 454 TYR A C 1
ATOM 3512 O O . TYR A 1 454 ? 10.214 -1.636 8.714 1.00 71.50 454 TYR A O 1
ATOM 3520 N N . GLY A 1 455 ? 8.176 -2.428 9.229 1.00 59.00 455 GLY A N 1
ATOM 3521 C CA . GLY A 1 455 ? 7.938 -1.498 10.312 1.00 59.00 455 GLY A CA 1
ATOM 3522 C C . GLY A 1 455 ? 9.187 -1.298 11.169 1.00 59.00 455 GLY A C 1
ATOM 3523 O O . GLY A 1 455 ? 9.670 -0.173 11.251 1.00 59.00 455 GLY A O 1
ATOM 3524 N N . ARG A 1 456 ? 9.790 -2.417 11.630 1.00 69.31 456 ARG A N 1
ATOM 3525 C CA . ARG A 1 456 ? 10.991 -2.491 12.492 1.00 69.31 456 ARG A CA 1
ATOM 3526 C C . ARG A 1 456 ? 12.192 -1.702 11.969 1.00 69.31 456 ARG A C 1
ATOM 3528 O O . ARG A 1 456 ? 13.094 -1.389 12.743 1.00 69.31 456 ARG A O 1
ATOM 3535 N N . ALA A 1 457 ? 12.238 -1.423 10.672 1.00 69.94 457 ALA A N 1
ATOM 3536 C CA . ALA A 1 457 ? 13.318 -0.719 10.000 1.00 69.94 457 ALA A CA 1
ATOM 3537 C C . ALA A 1 457 ? 13.189 0.813 10.077 1.00 69.94 457 ALA A C 1
ATOM 3539 O O . ALA A 1 457 ? 14.201 1.510 9.962 1.00 69.94 457 ALA A O 1
ATOM 3540 N N . PHE A 1 458 ? 11.986 1.360 10.281 1.00 61.59 458 PHE A N 1
ATOM 3541 C CA . PHE A 1 458 ? 11.788 2.809 10.297 1.00 61.59 458 PHE A CA 1
ATOM 3542 C C . PHE A 1 458 ? 12.544 3.475 11.462 1.00 61.59 458 PHE A C 1
ATOM 3544 O O . PHE A 1 458 ? 12.730 2.895 12.528 1.00 61.59 458 PHE A O 1
ATOM 3551 N N . ASN A 1 459 ? 13.028 4.703 11.237 1.00 61.06 459 ASN A N 1
ATOM 3552 C CA . ASN A 1 459 ? 13.887 5.489 12.144 1.00 61.06 459 ASN A CA 1
ATOM 3553 C C . ASN A 1 459 ? 15.290 4.921 12.438 1.00 61.06 459 ASN A C 1
ATOM 3555 O O . ASN A 1 459 ? 16.033 5.522 13.219 1.00 61.06 459 ASN A O 1
ATOM 3559 N N . LYS A 1 460 ? 15.700 3.822 11.794 1.00 73.00 460 LYS A N 1
ATOM 3560 C CA . LYS A 1 460 ? 17.064 3.282 11.893 1.00 73.00 460 LYS A CA 1
ATOM 3561 C C . LYS A 1 460 ? 17.915 3.719 10.704 1.00 73.00 460 LYS A C 1
ATOM 3563 O O . LYS A 1 460 ? 17.410 4.012 9.625 1.00 73.00 460 LYS A O 1
ATOM 3568 N N . SER A 1 461 ? 19.231 3.725 10.883 1.00 80.62 461 SER A N 1
ATOM 3569 C CA . SER A 1 461 ? 20.200 3.939 9.803 1.00 80.62 461 SER A CA 1
ATOM 3570 C C . SER A 1 461 ? 21.470 3.119 10.038 1.00 80.62 461 SER A C 1
ATOM 3572 O O . SER A 1 461 ? 21.612 2.425 11.052 1.00 80.62 461 SER A O 1
ATOM 3574 N N . GLY A 1 462 ? 22.388 3.146 9.072 1.00 86.94 462 GLY A N 1
ATOM 3575 C CA . GLY A 1 462 ? 23.657 2.437 9.156 1.00 86.94 462 GLY A CA 1
ATOM 3576 C C . GLY A 1 462 ? 23.487 0.932 9.379 1.00 86.94 462 GLY A C 1
ATOM 3577 O O . GLY A 1 462 ? 22.575 0.292 8.854 1.00 86.94 462 GLY A O 1
ATOM 3578 N N . TYR A 1 463 ? 24.380 0.347 10.175 1.00 91.06 463 TYR A N 1
ATOM 3579 C CA . TYR A 1 463 ? 24.356 -1.094 10.430 1.00 91.06 463 TYR A CA 1
ATOM 3580 C C . TYR A 1 463 ? 23.202 -1.538 11.326 1.00 91.06 463 TYR A C 1
ATOM 3582 O O . TYR A 1 463 ? 22.784 -2.683 11.225 1.00 91.06 463 TYR A O 1
ATOM 3590 N N . GLU A 1 464 ? 22.640 -0.648 12.147 1.00 87.62 464 GLU A N 1
ATOM 3591 C CA . GLU A 1 464 ? 21.450 -0.980 12.934 1.00 87.62 464 GLU A CA 1
ATOM 3592 C C . GLU A 1 464 ? 20.247 -1.258 12.024 1.00 87.62 464 GLU A C 1
ATOM 3594 O O . GLU A 1 464 ? 19.530 -2.242 12.223 1.00 87.62 464 GLU A O 1
ATOM 3599 N N . LEU A 1 465 ? 20.058 -0.425 10.994 1.00 88.00 465 LEU A N 1
ATOM 3600 C CA . LEU A 1 465 ? 19.047 -0.649 9.962 1.00 88.00 465 LEU A CA 1
ATOM 3601 C C . LEU A 1 465 ? 19.298 -1.972 9.234 1.00 88.00 465 LEU A C 1
ATOM 3603 O O . LEU A 1 465 ? 18.387 -2.785 9.111 1.00 88.00 465 LEU A O 1
ATOM 3607 N N . LYS A 1 466 ? 20.541 -2.227 8.815 1.00 96.06 466 LYS A N 1
ATOM 3608 C CA . LYS A 1 466 ? 20.906 -3.465 8.117 1.00 96.06 466 LYS A CA 1
ATOM 3609 C C . LYS A 1 466 ? 20.615 -4.723 8.946 1.00 96.06 466 LYS A C 1
ATOM 3611 O O . LYS A 1 466 ? 19.932 -5.617 8.449 1.00 96.06 466 LYS A O 1
ATOM 3616 N N . SER A 1 467 ? 21.064 -4.772 10.202 1.00 94.75 467 SER A N 1
ATOM 3617 C CA . SER A 1 467 ? 20.815 -5.916 11.086 1.00 94.75 467 SER A CA 1
ATOM 3618 C C . SER A 1 467 ? 19.318 -6.109 11.331 1.00 94.75 467 SER A C 1
ATOM 3620 O O . SER A 1 467 ? 18.828 -7.234 11.313 1.00 94.75 467 SER A O 1
ATOM 3622 N N . THR A 1 468 ? 18.564 -5.016 11.477 1.00 88.81 468 THR A N 1
ATOM 3623 C CA . THR A 1 468 ? 17.108 -5.094 11.654 1.00 88.81 468 THR A CA 1
ATOM 3624 C C . THR A 1 468 ? 16.413 -5.642 10.407 1.00 88.81 468 THR A C 1
ATOM 3626 O O . THR A 1 468 ? 15.571 -6.531 10.511 1.00 88.81 468 THR A O 1
ATOM 3629 N N . LEU A 1 469 ? 16.803 -5.182 9.215 1.00 94.88 469 LEU A N 1
ATOM 3630 C CA . LEU A 1 469 ? 16.302 -5.732 7.955 1.00 94.88 469 LEU A CA 1
ATOM 3631 C C . LEU A 1 469 ? 16.654 -7.214 7.812 1.00 94.88 469 LEU A C 1
ATOM 3633 O O . LEU A 1 469 ? 15.796 -7.980 7.391 1.00 94.88 469 LEU A O 1
ATOM 3637 N N . SER A 1 470 ? 17.870 -7.625 8.191 1.00 97.25 470 SER A N 1
ATOM 3638 C CA . SER A 1 470 ? 18.298 -9.032 8.194 1.00 97.25 470 SER A CA 1
ATOM 3639 C C . SER A 1 470 ? 17.374 -9.914 9.033 1.00 97.25 470 SER A C 1
ATOM 3641 O O . SER A 1 470 ? 16.969 -10.987 8.579 1.00 97.25 470 SER A O 1
ATOM 3643 N N . GLU A 1 471 ? 16.982 -9.447 10.222 1.00 91.75 471 GLU A N 1
ATOM 3644 C CA . GLU A 1 471 ? 16.011 -10.136 11.072 1.00 91.75 471 GLU A CA 1
ATOM 3645 C C . GLU A 1 471 ? 14.629 -10.219 10.413 1.00 91.75 471 GLU A C 1
ATOM 3647 O O . GLU A 1 471 ? 14.066 -11.310 10.360 1.00 91.75 471 GLU A O 1
ATOM 3652 N N . ILE A 1 472 ? 14.105 -9.105 9.883 1.00 87.19 472 ILE A N 1
ATOM 3653 C CA . ILE A 1 472 ? 12.796 -9.040 9.202 1.00 87.19 472 ILE A CA 1
ATOM 3654 C C . ILE A 1 472 ? 12.722 -10.051 8.061 1.00 87.19 472 ILE A C 1
ATOM 3656 O O . ILE A 1 472 ? 11.834 -10.889 8.017 1.00 87.19 472 ILE A O 1
ATOM 3660 N N . ILE A 1 473 ? 13.689 -10.019 7.146 1.00 95.44 473 ILE A N 1
ATOM 3661 C CA . ILE A 1 473 ? 13.658 -10.855 5.936 1.00 95.44 473 ILE A CA 1
ATOM 3662 C C . ILE A 1 473 ? 14.119 -12.300 6.180 1.00 95.44 473 ILE A C 1
ATOM 3664 O O . ILE A 1 473 ? 14.136 -13.121 5.255 1.00 95.44 473 ILE A O 1
ATOM 3668 N N . SER A 1 474 ? 14.524 -12.607 7.414 1.00 93.50 474 SER A N 1
ATOM 3669 C CA . SER A 1 474 ? 14.773 -13.968 7.890 1.00 93.50 474 SER A CA 1
ATOM 3670 C C . SER A 1 474 ? 13.579 -14.568 8.621 1.00 93.50 474 SER A C 1
ATOM 3672 O O . SER A 1 474 ? 13.473 -15.796 8.672 1.00 93.50 474 SER A O 1
ATOM 3674 N N . GLU A 1 475 ? 12.726 -13.726 9.199 1.00 83.56 475 GLU A N 1
ATOM 3675 C CA . GLU A 1 475 ? 11.509 -14.126 9.892 1.00 83.56 475 GLU A CA 1
ATOM 3676 C C . GLU A 1 475 ? 10.534 -14.775 8.904 1.00 83.56 475 GLU A C 1
ATOM 3678 O O . GLU A 1 475 ? 10.418 -14.352 7.758 1.00 83.56 475 GLU A O 1
ATOM 3683 N N . ASP A 1 476 ? 9.926 -15.889 9.316 1.00 79.88 476 ASP A N 1
ATOM 3684 C CA . ASP A 1 476 ? 8.979 -16.696 8.530 1.00 79.88 476 ASP A CA 1
ATOM 3685 C C . ASP A 1 476 ? 9.443 -17.190 7.149 1.00 79.88 476 ASP A C 1
ATOM 3687 O O . ASP A 1 476 ? 8.675 -17.843 6.433 1.00 79.88 476 ASP A O 1
ATOM 3691 N N . TYR A 1 477 ? 10.718 -16.976 6.803 1.00 90.25 477 TYR A N 1
ATOM 3692 C CA . TYR A 1 477 ? 11.300 -17.423 5.547 1.00 90.25 477 TYR A CA 1
ATOM 3693 C C . TYR A 1 477 ? 11.028 -18.910 5.304 1.00 90.25 477 TYR A C 1
ATOM 3695 O O . TYR A 1 477 ? 11.359 -19.792 6.108 1.00 90.25 477 TYR A O 1
ATOM 3703 N N . LYS A 1 478 ? 10.496 -19.190 4.118 1.00 91.06 478 LYS A N 1
ATOM 3704 C CA . LYS A 1 478 ? 10.195 -20.530 3.642 1.00 91.06 478 LYS A CA 1
ATOM 3705 C C . LYS A 1 478 ? 11.111 -20.903 2.484 1.00 91.06 478 LYS A C 1
ATOM 3707 O O . LYS A 1 478 ? 10.995 -20.396 1.368 1.00 91.06 478 LYS A O 1
ATOM 3712 N N . ASP A 1 479 ? 11.967 -21.891 2.724 1.00 93.75 479 ASP A N 1
ATOM 3713 C CA . ASP A 1 479 ? 12.691 -22.561 1.647 1.00 93.75 479 ASP A CA 1
ATOM 3714 C C . ASP A 1 479 ? 11.717 -23.439 0.847 1.00 93.75 479 ASP A C 1
ATOM 3716 O O . ASP A 1 479 ? 11.283 -24.503 1.295 1.00 93.75 479 ASP A O 1
ATOM 3720 N N . ILE A 1 480 ? 11.355 -22.980 -0.351 1.00 92.88 480 ILE A N 1
ATOM 3721 C CA . ILE A 1 480 ? 10.518 -23.733 -1.295 1.00 92.88 480 ILE A CA 1
ATOM 3722 C C . ILE A 1 480 ? 11.312 -24.815 -2.045 1.00 92.88 480 ILE A C 1
ATOM 3724 O O . ILE A 1 480 ? 10.733 -25.652 -2.739 1.00 92.88 480 ILE A O 1
ATOM 3728 N N . GLY A 1 481 ? 12.637 -24.836 -1.879 1.00 96.19 481 GLY A N 1
ATOM 3729 C CA . GLY A 1 481 ? 13.552 -25.766 -2.517 1.00 96.19 481 GLY A CA 1
ATOM 3730 C C . GLY A 1 481 ? 13.903 -25.379 -3.954 1.00 96.19 481 GLY A C 1
ATOM 3731 O O . GLY A 1 481 ? 13.107 -24.835 -4.715 1.00 96.19 481 GLY A O 1
ATOM 3732 N N . TYR A 1 482 ? 15.117 -25.742 -4.375 1.00 95.69 482 TYR A N 1
ATOM 3733 C CA . TYR A 1 482 ? 15.680 -25.335 -5.669 1.00 95.69 482 TYR A CA 1
ATOM 3734 C C . TYR A 1 482 ? 14.838 -25.756 -6.888 1.00 95.69 482 TYR A C 1
ATOM 3736 O O . TYR A 1 482 ? 14.838 -25.082 -7.916 1.00 95.69 482 TYR A O 1
ATOM 3744 N N . ALA A 1 483 ? 14.120 -26.881 -6.802 1.00 95.19 483 ALA A N 1
ATOM 3745 C CA . ALA A 1 483 ? 13.253 -27.355 -7.882 1.00 95.19 483 ALA A CA 1
ATOM 3746 C C . ALA A 1 483 ? 11.976 -26.512 -8.045 1.00 95.19 483 ALA A C 1
ATOM 3748 O O . ALA A 1 483 ? 11.476 -26.408 -9.164 1.00 95.19 483 ALA A O 1
ATOM 3749 N N . ALA A 1 484 ? 11.471 -25.901 -6.967 1.00 95.44 484 ALA A N 1
ATOM 3750 C CA . ALA A 1 484 ? 10.251 -25.096 -7.000 1.00 95.44 484 ALA A CA 1
ATOM 3751 C C . ALA A 1 484 ? 10.437 -23.761 -7.734 1.00 95.44 484 ALA A C 1
ATOM 3753 O O . ALA A 1 484 ? 9.455 -23.208 -8.224 1.00 95.44 484 ALA A O 1
ATOM 3754 N N . LEU A 1 485 ? 11.682 -23.297 -7.901 1.00 96.38 485 LEU A N 1
ATOM 3755 C CA . LEU A 1 485 ? 12.004 -22.092 -8.674 1.00 96.38 485 LEU A CA 1
ATOM 3756 C C . LEU A 1 485 ? 11.415 -22.132 -10.092 1.00 96.38 485 LEU A C 1
ATOM 3758 O O . LEU A 1 485 ? 10.877 -21.142 -10.557 1.00 96.38 485 LEU A O 1
ATOM 3762 N N . TRP A 1 486 ? 11.393 -23.300 -10.744 1.00 95.44 486 TRP A N 1
ATOM 3763 C CA . TRP A 1 486 ? 10.775 -23.448 -12.070 1.00 95.44 486 TRP A CA 1
ATOM 3764 C C . TRP A 1 486 ? 9.274 -23.157 -12.103 1.00 95.44 486 TRP A C 1
ATOM 3766 O O . TRP A 1 486 ? 8.737 -22.823 -13.156 1.00 95.44 486 TRP A O 1
ATOM 3776 N N . THR A 1 487 ? 8.588 -23.367 -10.980 1.00 94.94 487 THR A N 1
ATOM 3777 C CA . THR A 1 487 ? 7.162 -23.049 -10.848 1.00 94.94 487 THR A CA 1
ATOM 3778 C C . THR A 1 487 ? 6.976 -21.586 -10.471 1.00 94.94 487 THR A C 1
ATOM 3780 O O . THR A 1 487 ? 6.100 -20.939 -11.025 1.00 94.94 487 THR A O 1
ATOM 3783 N N . LEU A 1 488 ? 7.831 -21.057 -9.592 1.00 93.88 488 LEU A N 1
ATOM 3784 C CA . LEU A 1 488 ? 7.821 -19.650 -9.193 1.00 93.88 488 LEU A CA 1
ATOM 3785 C C . LEU A 1 488 ? 8.037 -18.708 -10.387 1.00 93.88 488 LEU A C 1
ATOM 3787 O O . LEU A 1 488 ? 7.269 -17.774 -10.556 1.00 93.88 488 LEU A O 1
ATOM 3791 N N . TYR A 1 489 ? 8.967 -19.026 -11.289 1.00 96.25 489 TYR A N 1
ATOM 3792 C CA . TYR A 1 489 ? 9.229 -18.236 -12.500 1.00 96.25 489 TYR A CA 1
ATOM 3793 C C . TYR A 1 489 ? 8.036 -18.073 -13.442 1.00 96.25 489 TYR A C 1
ATOM 3795 O O . TYR A 1 489 ? 8.039 -17.183 -14.280 1.00 96.25 489 TYR A O 1
ATOM 3803 N N . GLN A 1 490 ? 7.012 -18.922 -13.320 1.00 91.88 490 GLN A N 1
ATOM 3804 C CA . GLN A 1 490 ? 5.784 -18.774 -14.103 1.00 91.88 490 GLN A CA 1
ATOM 3805 C C . GLN A 1 490 ? 4.956 -17.564 -13.665 1.00 91.88 490 GLN A C 1
ATOM 3807 O O . GLN A 1 490 ? 4.009 -17.210 -14.358 1.00 91.88 490 GLN A O 1
ATOM 3812 N N . THR A 1 491 ? 5.259 -16.992 -12.498 1.00 82.69 491 THR A N 1
ATOM 3813 C CA . THR A 1 491 ? 4.641 -15.766 -12.000 1.00 82.69 491 THR A CA 1
ATOM 3814 C C . THR A 1 491 ? 5.673 -14.682 -11.720 1.00 82.69 491 THR A C 1
ATOM 3816 O O . THR A 1 491 ? 5.405 -13.543 -12.050 1.00 82.69 491 THR A O 1
ATOM 3819 N N . SER A 1 492 ? 6.849 -15.003 -11.168 1.00 85.88 492 SER A N 1
ATOM 3820 C CA . SER A 1 492 ? 7.844 -14.000 -10.750 1.00 85.88 492 SER A CA 1
ATOM 3821 C C . SER A 1 492 ? 8.715 -13.424 -11.866 1.00 85.88 492 SER A C 1
ATOM 3823 O O . SER A 1 492 ? 9.362 -12.405 -11.661 1.00 85.88 492 SER A O 1
ATOM 3825 N N . ASP A 1 493 ? 8.804 -14.100 -13.009 1.00 93.44 493 ASP A N 1
ATOM 3826 C CA . ASP A 1 493 ? 9.671 -13.711 -14.125 1.00 93.44 493 ASP A CA 1
ATOM 3827 C C . ASP A 1 493 ? 8.898 -13.888 -15.450 1.00 93.44 493 ASP A C 1
ATOM 3829 O O . ASP A 1 493 ? 9.419 -14.414 -16.433 1.00 93.44 493 ASP A O 1
ATOM 3833 N N . ASP A 1 494 ? 7.614 -13.508 -15.448 1.00 82.69 494 ASP A N 1
ATOM 3834 C CA . ASP A 1 494 ? 6.680 -13.585 -16.580 1.00 82.69 494 ASP A CA 1
ATOM 3835 C C . ASP A 1 494 ? 6.666 -12.261 -17.357 1.00 82.69 494 ASP A C 1
ATOM 3837 O O . ASP A 1 494 ? 6.023 -11.297 -16.942 1.00 82.69 494 ASP A O 1
ATOM 3841 N N . LYS A 1 495 ? 7.375 -12.219 -18.495 1.00 80.56 495 LYS A N 1
ATOM 3842 C CA . LYS A 1 495 ? 7.695 -10.976 -19.224 1.00 80.56 495 LYS A CA 1
ATOM 3843 C C . LYS A 1 495 ? 6.469 -10.126 -19.575 1.00 80.56 495 LYS A C 1
ATOM 3845 O O . LYS A 1 495 ? 6.513 -8.906 -19.486 1.00 80.56 495 LYS A O 1
ATOM 3850 N N . TYR A 1 496 ? 5.363 -10.772 -19.942 1.00 74.38 496 TYR A N 1
ATOM 3851 C CA . TYR A 1 496 ? 4.140 -10.096 -20.397 1.00 74.38 496 TYR A CA 1
ATOM 3852 C C . TYR A 1 496 ? 2.928 -10.352 -19.499 1.00 74.38 496 TYR A C 1
ATOM 3854 O O . TYR A 1 496 ? 1.800 -10.123 -19.939 1.00 74.38 496 TYR A O 1
ATOM 3862 N N . GLN A 1 497 ? 3.136 -10.903 -18.297 1.00 66.75 497 GLN A N 1
ATOM 3863 C CA . GLN A 1 497 ? 2.063 -11.279 -17.363 1.00 66.75 497 GLN A CA 1
ATOM 3864 C C . GLN A 1 497 ? 0.999 -12.215 -17.985 1.00 66.75 497 GLN A C 1
ATOM 3866 O O . GLN A 1 497 ? -0.184 -12.193 -17.632 1.00 66.75 497 GLN A O 1
ATOM 3871 N N . LYS A 1 498 ? 1.414 -13.047 -18.951 1.00 68.94 498 LYS A N 1
ATOM 3872 C CA . LYS A 1 498 ? 0.556 -13.985 -19.707 1.00 68.94 498 LYS A CA 1
ATOM 3873 C C . LYS A 1 498 ? 0.891 -15.450 -19.431 1.00 68.94 498 LYS A C 1
ATOM 3875 O O . LYS A 1 498 ? 0.192 -16.339 -19.913 1.00 68.94 498 LYS A O 1
ATOM 3880 N N . LYS A 1 499 ? 1.922 -15.711 -18.625 1.00 76.94 499 LYS A N 1
ATOM 3881 C CA . LYS A 1 499 ? 2.481 -17.028 -18.281 1.00 76.94 499 LYS A CA 1
ATOM 3882 C C . LYS A 1 499 ? 3.010 -17.784 -19.494 1.00 76.94 499 LYS A C 1
ATOM 3884 O O . LYS A 1 499 ? 2.980 -19.016 -19.536 1.00 76.94 499 LYS A O 1
ATOM 3889 N N . GLU A 1 500 ? 3.487 -17.041 -20.486 1.00 80.56 500 GLU A N 1
ATOM 3890 C CA . GLU A 1 500 ? 3.948 -17.590 -21.761 1.00 80.56 500 GLU A CA 1
ATOM 3891 C C . GLU A 1 500 ? 5.460 -17.472 -21.929 1.00 80.56 500 GLU A C 1
ATOM 3893 O O . GLU A 1 500 ? 6.097 -18.476 -22.251 1.00 80.56 500 GLU A O 1
ATOM 3898 N N . ILE A 1 501 ? 6.033 -16.292 -21.681 1.00 89.19 501 ILE A N 1
ATOM 3899 C CA . ILE A 1 501 ? 7.430 -15.962 -21.984 1.00 89.19 501 ILE A CA 1
ATOM 3900 C C . ILE A 1 501 ? 8.188 -15.601 -20.708 1.00 89.19 501 ILE A C 1
ATOM 3902 O O . ILE A 1 501 ? 7.677 -14.884 -19.851 1.00 89.19 501 ILE A O 1
ATOM 3906 N N . ILE A 1 502 ? 9.411 -16.119 -20.586 1.00 92.44 502 ILE A N 1
ATOM 3907 C CA . ILE A 1 502 ? 10.299 -15.815 -19.467 1.00 92.44 502 ILE A CA 1
ATOM 3908 C C . ILE A 1 502 ? 10.964 -14.448 -19.641 1.00 92.44 502 ILE A C 1
ATOM 3910 O O . ILE A 1 502 ? 11.389 -14.100 -20.743 1.00 92.44 502 ILE A O 1
ATOM 3914 N N . TRP A 1 503 ? 11.120 -13.712 -18.545 1.00 89.62 503 TRP A N 1
ATOM 3915 C CA . TRP A 1 503 ? 11.890 -12.474 -18.513 1.00 89.62 503 TRP A CA 1
ATOM 3916 C C . TRP A 1 503 ? 13.377 -12.771 -18.267 1.00 89.62 503 TRP A C 1
ATOM 3918 O O . TRP A 1 503 ? 13.807 -12.963 -17.131 1.00 89.62 503 TRP A O 1
ATOM 3928 N N . ASP A 1 504 ? 14.170 -12.836 -19.340 1.00 91.69 504 ASP A N 1
ATOM 3929 C CA . ASP A 1 504 ? 15.609 -13.125 -19.282 1.00 91.69 504 ASP A CA 1
ATOM 3930 C C . ASP A 1 504 ? 16.469 -11.853 -19.311 1.00 91.69 504 ASP A C 1
ATOM 3932 O O . ASP A 1 504 ? 16.738 -11.283 -20.364 1.00 91.69 504 ASP A O 1
ATOM 3936 N N . MET A 1 505 ? 17.035 -11.490 -18.164 1.00 91.00 505 MET A N 1
ATOM 3937 C CA . MET A 1 505 ? 17.865 -10.286 -18.000 1.00 91.00 505 MET A CA 1
ATOM 3938 C C . MET A 1 505 ? 19.202 -10.287 -18.773 1.00 91.00 505 MET A C 1
ATOM 3940 O O . MET A 1 505 ? 19.911 -9.281 -18.779 1.00 91.00 505 MET A O 1
ATOM 3944 N N . TYR A 1 506 ? 19.607 -11.403 -19.386 1.00 90.19 506 TYR A N 1
ATOM 3945 C CA . TYR A 1 506 ? 20.821 -11.485 -20.208 1.00 90.19 506 TYR A CA 1
ATOM 3946 C C . TYR A 1 506 ? 20.570 -11.412 -21.711 1.00 90.19 506 TYR A C 1
ATOM 3948 O O . TYR A 1 506 ? 21.522 -11.176 -22.460 1.00 90.19 506 TYR A O 1
ATOM 3956 N N . SER A 1 507 ? 19.333 -11.607 -22.163 1.00 80.56 507 SER A N 1
ATOM 3957 C CA . SER A 1 507 ? 18.996 -11.552 -23.588 1.00 80.56 507 SER A CA 1
ATOM 3958 C C . SER A 1 507 ? 17.825 -10.644 -23.936 1.00 80.56 507 SER A C 1
ATOM 3960 O O . SER A 1 507 ? 17.630 -10.373 -25.114 1.00 80.56 507 SER A O 1
ATOM 3962 N N . ASP A 1 508 ? 17.146 -10.086 -22.942 1.00 78.38 508 ASP A N 1
ATOM 3963 C CA . ASP A 1 508 ? 16.114 -9.079 -23.136 1.00 78.38 508 ASP A CA 1
ATOM 3964 C C . ASP A 1 508 ? 16.688 -7.763 -23.679 1.00 78.38 508 ASP A C 1
ATOM 3966 O O . ASP A 1 508 ? 17.647 -7.219 -23.112 1.00 78.38 508 ASP A O 1
ATOM 3970 N N . ILE A 1 509 ? 16.132 -7.282 -24.795 1.00 70.50 509 ILE A N 1
ATOM 3971 C CA . ILE A 1 509 ? 16.516 -6.011 -25.417 1.00 70.50 509 ILE A CA 1
ATOM 3972 C C . ILE A 1 509 ? 15.338 -5.045 -25.275 1.00 70.50 509 ILE A C 1
ATOM 3974 O O . ILE A 1 509 ? 14.486 -4.999 -26.164 1.00 70.50 509 ILE A O 1
ATOM 3978 N N . PRO A 1 510 ? 15.296 -4.223 -24.215 1.00 57.22 510 PRO A N 1
ATOM 3979 C CA . PRO A 1 510 ? 14.381 -3.092 -24.194 1.00 57.22 510 PRO A CA 1
ATOM 3980 C C . PRO A 1 510 ? 14.747 -2.205 -25.388 1.00 57.22 510 PRO A C 1
ATOM 3982 O O . PRO A 1 510 ? 15.910 -1.824 -25.521 1.00 57.22 510 PRO A O 1
ATOM 3985 N N . ASP A 1 511 ? 13.811 -1.913 -26.295 1.00 45.75 511 ASP A N 1
ATOM 3986 C CA . ASP A 1 511 ? 14.067 -1.011 -27.428 1.00 45.75 511 ASP A CA 1
ATOM 3987 C C . ASP A 1 511 ? 13.551 0.406 -27.140 1.00 45.75 511 ASP A C 1
ATOM 3989 O O . ASP A 1 511 ? 12.376 0.697 -27.388 1.00 45.75 511 ASP A O 1
ATOM 3993 N N . PRO A 1 512 ? 14.402 1.323 -26.650 1.00 41.38 512 PRO A N 1
ATOM 3994 C CA . PRO A 1 512 ? 14.048 2.732 -26.547 1.00 41.38 512 PRO A CA 1
ATOM 3995 C C . PRO A 1 512 ? 14.159 3.497 -27.882 1.00 41.38 512 PRO A C 1
ATOM 3997 O O . PRO A 1 512 ? 13.723 4.647 -27.947 1.00 41.38 512 PRO A O 1
ATOM 4000 N N . GLU A 1 513 ? 14.721 2.924 -28.958 1.00 36.84 513 GLU A N 1
ATOM 4001 C CA . GLU A 1 513 ? 15.071 3.673 -30.180 1.00 36.84 513 GLU A CA 1
ATOM 4002 C C . GLU A 1 513 ? 14.319 3.250 -31.465 1.00 36.84 513 GLU A C 1
ATOM 4004 O O . GLU A 1 513 ? 14.347 4.007 -32.444 1.00 36.84 513 GLU A O 1
ATOM 4009 N N . ASN A 1 514 ? 13.612 2.109 -31.512 1.00 40.50 514 ASN A N 1
ATOM 4010 C CA . ASN A 1 514 ? 12.892 1.658 -32.714 1.00 40.50 514 ASN A CA 1
ATOM 4011 C C . ASN A 1 514 ? 11.639 0.761 -32.475 1.00 40.50 514 ASN A C 1
ATOM 4013 O O . ASN A 1 514 ? 11.626 -0.423 -32.819 1.00 40.50 514 ASN A O 1
ATOM 4017 N N . PRO A 1 515 ? 10.489 1.342 -32.083 1.00 44.81 515 PRO A N 1
ATOM 4018 C CA . PRO A 1 515 ? 9.241 0.630 -31.744 1.00 44.81 515 PRO A CA 1
ATOM 4019 C C . PRO A 1 515 ? 8.527 -0.096 -32.910 1.00 44.81 515 PRO A C 1
ATOM 4021 O O . PRO A 1 515 ? 7.388 -0.541 -32.774 1.00 44.81 515 PRO A O 1
ATOM 4024 N N . THR A 1 516 ? 9.153 -0.214 -34.085 1.00 41.44 516 THR A N 1
ATOM 4025 C CA . THR A 1 516 ? 8.580 -0.916 -35.250 1.00 41.44 516 THR A CA 1
ATOM 4026 C C . THR A 1 516 ? 8.927 -2.405 -35.304 1.00 41.44 516 THR A C 1
ATOM 4028 O O . THR A 1 516 ? 8.357 -3.137 -36.121 1.00 41.44 516 THR A O 1
ATOM 4031 N N . ILE A 1 517 ? 9.852 -2.867 -34.459 1.00 44.19 517 ILE A N 1
ATOM 4032 C CA . ILE A 1 517 ? 10.219 -4.277 -34.341 1.00 44.19 517 ILE A CA 1
ATOM 4033 C C . ILE A 1 517 ? 9.486 -4.839 -33.117 1.00 44.19 517 ILE A C 1
ATOM 4035 O O . ILE A 1 517 ? 9.721 -4.355 -32.016 1.00 44.19 517 ILE A O 1
ATOM 4039 N N . PRO A 1 518 ? 8.571 -5.814 -33.284 1.00 50.47 518 PRO A N 1
ATOM 4040 C CA . PRO A 1 518 ? 7.920 -6.447 -32.147 1.00 50.47 518 PRO A CA 1
ATOM 4041 C C . PRO A 1 518 ? 8.953 -7.060 -31.204 1.00 50.47 518 PRO A C 1
ATOM 4043 O O . PRO A 1 518 ? 9.976 -7.579 -31.656 1.00 50.47 518 PRO A O 1
ATOM 4046 N N . ASP A 1 519 ? 8.644 -7.033 -29.918 1.00 53.03 519 ASP A N 1
ATOM 4047 C CA . ASP A 1 519 ? 9.398 -7.743 -28.897 1.00 53.03 519 ASP A CA 1
ATOM 4048 C C . ASP A 1 519 ? 9.590 -9.228 -29.300 1.00 53.03 519 ASP A C 1
ATOM 4050 O O . ASP A 1 519 ? 8.696 -9.841 -29.901 1.00 53.03 519 ASP A O 1
ATOM 4054 N N . GLY A 1 520 ? 10.805 -9.756 -29.130 1.00 54.84 520 GLY A N 1
ATOM 4055 C CA . GLY A 1 520 ? 11.217 -11.081 -29.614 1.00 54.84 520 GLY A CA 1
ATOM 4056 C C . GLY A 1 520 ? 11.610 -11.158 -31.098 1.00 54.84 520 GLY A C 1
ATOM 4057 O O . GLY A 1 520 ? 11.916 -12.241 -31.610 1.00 54.84 520 GLY A O 1
ATOM 4058 N N . VAL A 1 521 ? 11.611 -10.032 -31.823 1.00 56.47 521 VAL A N 1
ATOM 4059 C CA . VAL A 1 521 ? 11.988 -9.954 -33.253 1.00 56.47 521 VAL A CA 1
ATOM 4060 C C . VAL A 1 521 ? 13.314 -9.207 -33.463 1.00 56.47 521 VAL A C 1
ATOM 4062 O O . VAL A 1 521 ? 13.869 -9.216 -34.570 1.00 56.47 521 VAL A O 1
ATOM 4065 N N . GLN A 1 522 ? 13.872 -8.596 -32.415 1.00 64.31 522 GLN A N 1
ATOM 4066 C CA . GLN A 1 522 ? 15.147 -7.894 -32.501 1.00 64.31 522 GLN A CA 1
ATOM 4067 C C . GLN A 1 522 ? 16.334 -8.847 -32.704 1.00 64.31 522 GLN A C 1
ATOM 4069 O O . GLN A 1 522 ? 16.407 -9.913 -32.089 1.00 64.31 522 GLN A O 1
ATOM 4074 N N . PRO A 1 523 ? 17.316 -8.489 -33.556 1.00 61.56 523 PRO A N 1
ATOM 4075 C CA . PRO A 1 523 ? 18.532 -9.277 -33.696 1.00 61.56 523 PRO A CA 1
ATOM 4076 C C . PRO A 1 523 ? 19.311 -9.347 -32.373 1.00 61.56 523 PRO A C 1
ATOM 4078 O O . PRO A 1 523 ? 20.007 -8.403 -32.016 1.00 61.56 523 PRO A O 1
ATOM 4081 N N . GLY A 1 524 ? 19.235 -10.490 -31.689 1.00 65.06 524 GLY A N 1
ATOM 4082 C CA . GLY A 1 524 ? 19.916 -10.720 -30.410 1.00 65.06 524 GLY A CA 1
ATOM 4083 C C . GLY A 1 524 ? 19.002 -10.851 -29.205 1.00 65.06 524 GLY A C 1
ATOM 4084 O O . GLY A 1 524 ? 19.494 -11.238 -28.150 1.00 65.06 524 GLY A O 1
ATOM 4085 N N . GLU A 1 525 ? 17.711 -10.571 -29.377 1.00 78.38 525 GLU A N 1
ATOM 4086 C CA . GLU A 1 525 ? 16.690 -10.848 -28.378 1.00 78.38 525 GLU A CA 1
ATOM 4087 C C . GLU A 1 525 ? 16.224 -12.297 -28.495 1.00 78.38 525 GLU A C 1
ATOM 4089 O O . GLU A 1 525 ? 15.969 -12.797 -29.598 1.00 78.38 525 GLU A O 1
ATOM 4094 N N . TYR A 1 526 ? 16.127 -12.984 -27.358 1.00 85.81 526 TYR A N 1
ATOM 4095 C CA . TYR A 1 526 ? 15.661 -14.363 -27.312 1.00 85.81 526 TYR A CA 1
ATOM 4096 C C . TYR A 1 526 ? 14.498 -14.494 -26.339 1.00 85.81 526 TYR A C 1
ATOM 4098 O O . TYR A 1 526 ? 14.631 -14.254 -25.143 1.00 85.81 526 TYR A O 1
ATOM 4106 N N . GLU A 1 527 ? 13.362 -14.951 -26.852 1.00 87.81 527 GLU A N 1
ATOM 4107 C CA . GLU A 1 527 ? 12.223 -15.310 -26.020 1.00 87.81 527 GLU A CA 1
ATOM 4108 C C . GLU A 1 527 ? 12.228 -16.804 -25.724 1.00 87.81 527 GLU A C 1
ATOM 4110 O O . GLU A 1 527 ? 12.369 -17.642 -26.623 1.00 87.81 527 GLU A O 1
ATOM 4115 N N . TYR A 1 528 ? 12.000 -17.148 -24.460 1.00 90.75 528 TYR A N 1
ATOM 4116 C CA . TYR A 1 528 ? 11.862 -18.535 -24.045 1.00 90.75 528 TYR A CA 1
ATOM 4117 C C . TYR A 1 528 ? 10.475 -18.778 -23.501 1.00 90.75 528 TYR A C 1
ATOM 4119 O O . TYR A 1 528 ? 10.015 -18.089 -22.590 1.00 90.75 528 TYR A O 1
ATOM 4127 N N . ARG A 1 529 ? 9.826 -19.821 -24.008 1.00 91.88 529 ARG A N 1
ATOM 4128 C CA . ARG A 1 529 ? 8.529 -20.220 -23.491 1.00 91.88 529 ARG A CA 1
ATOM 4129 C C . ARG A 1 529 ? 8.709 -20.873 -22.138 1.00 91.88 529 ARG A C 1
ATOM 4131 O O . ARG A 1 529 ? 9.458 -21.849 -21.982 1.00 91.88 529 ARG A O 1
ATOM 4138 N N . ILE A 1 530 ? 7.948 -20.368 -21.181 1.00 89.88 530 ILE A N 1
ATOM 4139 C CA . ILE A 1 530 ? 7.831 -20.920 -19.842 1.00 89.88 530 ILE A CA 1
ATOM 4140 C C . ILE A 1 530 ? 7.519 -22.423 -19.949 1.00 89.88 530 ILE A C 1
ATOM 4142 O O . ILE A 1 530 ? 6.732 -22.856 -20.789 1.00 89.88 530 ILE A O 1
ATOM 4146 N N . ILE A 1 531 ? 8.179 -23.237 -19.116 1.00 89.69 531 ILE A N 1
ATOM 4147 C CA . ILE A 1 531 ? 8.115 -24.717 -19.082 1.00 89.69 531 ILE A CA 1
ATOM 4148 C C . ILE A 1 531 ? 8.814 -25.417 -20.259 1.00 89.69 531 ILE A C 1
ATOM 4150 O O . ILE A 1 531 ? 9.485 -26.427 -20.039 1.00 89.69 531 ILE A O 1
ATOM 4154 N N . TYR A 1 532 ? 8.674 -24.928 -21.491 1.00 92.00 532 TYR A N 1
ATOM 4155 C CA . TYR A 1 532 ? 9.114 -25.664 -22.683 1.00 92.00 532 TYR A CA 1
ATOM 4156 C C . TYR A 1 532 ? 10.599 -25.511 -22.988 1.00 92.00 532 TYR A C 1
ATOM 4158 O O . TYR A 1 532 ? 11.244 -26.487 -23.371 1.00 92.00 532 TYR A O 1
ATOM 4166 N N . ASP A 1 533 ? 11.135 -24.310 -22.793 1.00 93.62 533 ASP A N 1
ATOM 4167 C CA . ASP A 1 533 ? 12.496 -23.971 -23.207 1.00 93.62 533 ASP A CA 1
ATOM 4168 C C . ASP A 1 533 ? 13.472 -23.988 -22.004 1.00 93.62 533 ASP A C 1
ATOM 4170 O O . ASP A 1 533 ? 14.527 -23.358 -22.018 1.00 93.62 533 ASP A O 1
ATOM 4174 N N . GLN A 1 534 ? 13.130 -24.751 -20.953 1.00 92.81 534 GLN A N 1
ATOM 4175 C CA . GLN A 1 534 ? 13.950 -24.977 -19.754 1.00 92.81 534 GLN A CA 1
ATOM 4176 C C . GLN A 1 534 ? 15.108 -25.944 -20.012 1.00 92.81 534 GLN A C 1
ATOM 4178 O O . GLN A 1 534 ? 14.935 -27.010 -20.612 1.00 92.81 534 GLN A O 1
ATOM 4183 N N . CYS A 1 535 ? 16.276 -25.662 -19.435 1.00 90.56 535 CYS A N 1
ATOM 4184 C CA . CYS A 1 535 ? 17.386 -26.609 -19.415 1.00 90.56 535 CYS A CA 1
ATOM 4185 C C . CYS A 1 535 ? 18.133 -26.657 -18.073 1.00 90.56 535 CYS A C 1
ATOM 4187 O O . CYS A 1 535 ? 18.186 -25.705 -17.298 1.00 90.56 535 CYS A O 1
ATOM 4189 N N . GLY A 1 536 ? 18.695 -27.833 -17.767 1.00 77.94 536 GLY A N 1
ATOM 4190 C CA . GLY A 1 536 ? 19.419 -28.078 -16.513 1.00 77.94 536 GLY A CA 1
ATOM 4191 C C . GLY A 1 536 ? 20.924 -27.787 -16.558 1.00 77.94 536 GLY A C 1
ATOM 4192 O O . GLY A 1 536 ? 21.528 -27.630 -15.504 1.00 77.94 536 GLY A O 1
ATOM 4193 N N . ASN A 1 537 ? 21.523 -27.734 -17.752 1.00 74.25 537 ASN A N 1
ATOM 4194 C CA . ASN A 1 537 ? 22.955 -27.509 -17.998 1.00 74.25 537 ASN A CA 1
ATOM 4195 C C . ASN A 1 537 ? 23.131 -26.374 -19.030 1.00 74.25 537 ASN A C 1
ATOM 4197 O O . ASN A 1 537 ? 22.148 -25.772 -19.449 1.00 74.25 537 ASN A O 1
ATOM 4201 N N . SER A 1 538 ? 24.368 -26.104 -19.457 1.00 74.19 538 SER A N 1
ATOM 4202 C CA . SER A 1 538 ? 24.708 -25.096 -20.472 1.00 74.19 538 SER A CA 1
ATOM 4203 C C . SER A 1 538 ? 23.945 -25.268 -21.793 1.00 74.19 538 SER A C 1
ATOM 4205 O O . SER A 1 538 ? 23.829 -26.385 -22.309 1.00 74.19 538 SER A O 1
ATOM 4207 N N . GLY A 1 539 ? 23.485 -24.151 -22.364 1.00 74.19 539 GLY A N 1
ATOM 4208 C CA . GLY A 1 539 ? 22.962 -24.084 -23.731 1.00 74.19 539 GLY A CA 1
ATOM 4209 C C . GLY A 1 539 ? 24.059 -24.336 -24.774 1.00 74.19 539 GLY A C 1
ATOM 4210 O O . GLY A 1 539 ? 25.242 -24.119 -24.512 1.00 74.19 539 GLY A O 1
ATOM 4211 N N . SER A 1 540 ? 23.686 -24.808 -25.971 1.00 83.38 540 SER A N 1
ATOM 4212 C CA . SER A 1 540 ? 24.644 -25.033 -27.080 1.00 83.38 540 SER A CA 1
ATOM 4213 C C . SER A 1 540 ? 25.032 -23.746 -27.832 1.00 83.38 540 SER A C 1
ATOM 4215 O O . SER A 1 540 ? 25.809 -23.802 -28.784 1.00 83.38 540 SER A O 1
ATOM 4217 N N . GLY A 1 541 ? 24.478 -22.612 -27.410 1.00 89.50 541 GLY A N 1
ATOM 4218 C CA . GLY A 1 541 ? 24.616 -21.270 -27.967 1.00 89.50 541 GLY A CA 1
ATOM 4219 C C . GLY A 1 541 ? 23.564 -20.359 -27.330 1.00 89.50 541 GLY A C 1
ATOM 4220 O O . GLY A 1 541 ? 22.674 -20.864 -26.639 1.00 89.50 541 GLY A O 1
ATOM 4221 N N . GLU A 1 542 ? 23.680 -19.052 -27.557 1.00 91.19 542 GLU A N 1
ATOM 4222 C CA . GLU A 1 542 ? 22.653 -18.082 -27.158 1.00 91.19 542 GLU A CA 1
ATOM 4223 C C . GLU A 1 542 ? 21.304 -18.403 -27.834 1.00 91.19 542 GLU A C 1
ATOM 4225 O O . GLU A 1 542 ? 21.278 -18.951 -28.944 1.00 91.19 542 GLU A O 1
ATOM 4230 N N . GLY A 1 543 ? 20.192 -18.119 -27.157 1.00 89.56 543 GLY A N 1
ATOM 4231 C CA . GLY A 1 543 ? 18.828 -18.339 -27.644 1.00 89.56 543 GLY A CA 1
ATOM 4232 C C . GLY A 1 543 ? 18.347 -19.788 -27.619 1.00 89.56 543 GLY A C 1
ATOM 4233 O O . GLY A 1 543 ? 17.287 -20.098 -28.158 1.00 89.56 543 GLY A O 1
ATOM 4234 N N . TYR A 1 544 ? 19.121 -20.717 -27.045 1.00 90.44 544 TYR A N 1
ATOM 4235 C CA . TYR A 1 544 ? 18.786 -22.145 -27.103 1.00 90.44 544 TYR A CA 1
ATOM 4236 C C . TYR A 1 544 ? 17.797 -22.586 -26.016 1.00 90.44 544 TYR A C 1
ATOM 4238 O O . TYR A 1 544 ? 16.896 -23.382 -26.277 1.00 90.44 544 TYR A O 1
ATOM 4246 N N . CYS A 1 545 ? 18.024 -22.149 -24.781 1.00 93.44 545 CYS A N 1
ATOM 4247 C CA . CYS A 1 545 ? 17.207 -22.462 -23.614 1.00 93.44 545 CYS A CA 1
ATOM 4248 C C . CYS A 1 545 ? 17.584 -21.527 -22.465 1.00 93.44 545 CYS A C 1
ATOM 4250 O O . CYS A 1 545 ? 18.690 -20.978 -22.452 1.00 93.44 545 CYS A O 1
ATOM 4252 N N . TYR A 1 546 ? 16.717 -21.438 -21.461 1.00 95.00 546 TYR A N 1
ATOM 4253 C CA . TYR A 1 546 ? 17.011 -20.718 -20.230 1.00 95.00 546 TYR A CA 1
ATOM 4254 C C . TYR A 1 546 ? 17.330 -21.673 -19.075 1.00 95.00 546 TYR A C 1
ATOM 4256 O O . TYR A 1 546 ? 16.819 -22.800 -18.988 1.00 95.00 546 TYR A O 1
ATOM 4264 N N . ASN A 1 547 ? 18.195 -21.225 -18.170 1.00 95.31 547 ASN A N 1
ATOM 4265 C CA . ASN A 1 547 ? 18.514 -21.914 -16.927 1.00 95.31 547 ASN A CA 1
ATOM 4266 C C . ASN A 1 547 ? 18.471 -20.951 -15.728 1.00 95.31 547 ASN A C 1
ATOM 4268 O O . ASN A 1 547 ? 18.055 -19.808 -15.847 1.00 95.31 547 ASN A O 1
ATOM 4272 N N . ARG A 1 548 ? 18.832 -21.454 -14.544 1.00 95.31 548 ARG A N 1
ATOM 4273 C CA . ARG A 1 548 ? 18.837 -20.687 -13.292 1.00 95.31 548 ARG A CA 1
ATOM 4274 C C . ARG A 1 548 ? 20.209 -20.076 -13.072 1.00 95.31 548 ARG A C 1
ATOM 4276 O O . ARG A 1 548 ? 21.164 -20.821 -12.831 1.00 95.31 548 ARG A O 1
ATOM 4283 N N . GLU A 1 549 ? 20.286 -18.759 -13.121 1.00 95.81 549 GLU A N 1
ATOM 4284 C CA . GLU A 1 549 ? 21.478 -17.997 -12.796 1.00 95.81 549 GLU A CA 1
ATOM 4285 C C . GLU A 1 549 ? 21.504 -17.629 -11.316 1.00 95.81 549 GLU A C 1
ATOM 4287 O O . GLU A 1 549 ? 20.555 -17.063 -10.788 1.00 95.81 549 GLU A O 1
ATOM 4292 N N . HIS A 1 550 ? 22.612 -17.948 -10.648 1.00 97.50 550 HIS A N 1
ATOM 4293 C CA . HIS A 1 550 ? 22.886 -17.528 -9.275 1.00 97.50 550 HIS A CA 1
ATOM 4294 C C . HIS A 1 550 ? 23.701 -16.234 -9.328 1.00 97.50 550 HIS A C 1
ATOM 4296 O O . HIS A 1 550 ? 24.933 -16.279 -9.463 1.00 97.50 550 HIS A O 1
ATOM 4302 N N . VAL A 1 551 ? 23.033 -15.086 -9.187 1.00 98.00 551 VAL A N 1
ATOM 4303 C CA . VAL A 1 551 ? 23.671 -13.761 -9.284 1.00 98.00 551 VAL A CA 1
ATOM 4304 C C . VAL A 1 551 ? 24.827 -13.639 -8.303 1.00 98.00 551 VAL A C 1
ATOM 4306 O O . VAL A 1 551 ? 25.931 -13.258 -8.694 1.00 98.00 551 VAL A O 1
ATOM 4309 N N . VAL A 1 552 ? 24.643 -14.074 -7.055 1.00 98.06 552 VAL A N 1
ATOM 4310 C CA . VAL A 1 552 ? 25.775 -14.425 -6.193 1.00 98.06 552 VAL A CA 1
ATOM 4311 C C . VAL A 1 552 ? 26.165 -15.869 -6.513 1.00 98.06 552 VAL A C 1
ATOM 4313 O O . VAL A 1 552 ? 25.401 -16.775 -6.180 1.00 98.06 552 VAL A O 1
ATOM 4316 N N . PRO A 1 553 ? 27.332 -16.141 -7.136 1.00 97.81 553 PRO A N 1
ATOM 4317 C CA . PRO A 1 553 ? 27.655 -17.484 -7.601 1.00 97.81 553 PRO A CA 1
ATOM 4318 C C . PRO A 1 553 ? 27.562 -18.515 -6.479 1.00 97.81 553 PRO A C 1
ATOM 4320 O O . PRO A 1 553 ? 28.218 -18.379 -5.449 1.00 97.81 553 PRO A O 1
ATOM 4323 N N . GLN A 1 554 ? 26.866 -19.628 -6.711 1.00 96.38 554 GLN A N 1
ATOM 4324 C CA . GLN A 1 554 ? 26.741 -20.699 -5.710 1.00 96.38 554 GLN A CA 1
ATOM 4325 C C . GLN A 1 554 ? 28.089 -21.274 -5.226 1.00 96.38 554 GLN A C 1
ATOM 4327 O O . GLN A 1 554 ? 28.183 -21.839 -4.137 1.00 96.38 554 GLN A O 1
ATOM 4332 N N . SER A 1 555 ? 29.162 -21.108 -6.013 1.00 96.94 555 SER A N 1
ATOM 4333 C CA . SER A 1 555 ? 30.534 -21.465 -5.612 1.00 96.94 555 SER A CA 1
ATOM 4334 C C . SER A 1 555 ? 31.125 -20.564 -4.520 1.00 96.94 555 SER A C 1
ATOM 4336 O O . SER A 1 555 ? 32.096 -20.957 -3.877 1.00 96.94 555 SER A O 1
ATOM 4338 N N . TRP A 1 556 ? 30.562 -19.374 -4.303 1.00 97.62 556 TRP A N 1
ATOM 4339 C CA . TRP A 1 556 ? 31.013 -18.409 -3.301 1.00 97.62 556 TRP A CA 1
ATOM 4340 C C . TRP A 1 556 ? 30.473 -18.717 -1.903 1.00 97.62 556 TRP A C 1
ATOM 4342 O O . TRP A 1 556 ? 31.046 -18.253 -0.933 1.00 97.62 556 TRP A O 1
ATOM 4352 N N . PHE A 1 557 ? 29.439 -19.550 -1.778 1.00 97.12 557 PHE A N 1
ATOM 4353 C CA . PHE A 1 557 ? 28.872 -19.975 -0.491 1.00 97.12 557 PHE A CA 1
ATOM 4354 C C . PHE A 1 557 ? 28.779 -21.504 -0.358 1.00 97.12 557 PHE A C 1
ATOM 4356 O O . PHE A 1 557 ? 27.966 -22.029 0.404 1.00 97.12 557 PHE A O 1
ATOM 4363 N N . ASP A 1 558 ? 29.614 -22.236 -1.108 1.00 96.06 558 ASP A N 1
ATOM 4364 C CA . ASP A 1 558 ? 29.724 -23.704 -1.034 1.00 96.06 558 ASP A CA 1
ATOM 4365 C C . ASP A 1 558 ? 28.386 -24.430 -1.309 1.00 96.06 558 ASP A C 1
ATOM 4367 O O . ASP A 1 558 ? 28.122 -25.515 -0.795 1.00 96.06 558 ASP A O 1
ATOM 4371 N N . LYS A 1 559 ? 27.517 -23.810 -2.127 1.00 95.94 559 LYS A N 1
ATOM 4372 C CA . LYS A 1 559 ? 26.187 -24.314 -2.524 1.00 95.94 559 LYS A CA 1
ATOM 4373 C C . LYS A 1 559 ? 25.258 -24.644 -1.350 1.00 95.94 559 LYS A C 1
ATOM 4375 O O . LYS A 1 559 ? 24.384 -25.503 -1.469 1.00 95.94 559 LYS A O 1
ATOM 4380 N N . ARG A 1 560 ? 25.468 -23.999 -0.204 1.00 96.00 560 ARG A N 1
ATOM 4381 C CA . ARG A 1 560 ? 24.704 -24.267 1.016 1.00 96.00 560 ARG A CA 1
ATOM 4382 C C . ARG A 1 560 ? 23.280 -23.728 0.919 1.00 96.00 560 ARG A C 1
ATOM 4384 O O . ARG A 1 560 ? 23.028 -22.696 0.302 1.00 96.00 560 ARG A O 1
ATOM 4391 N N . ALA A 1 561 ? 22.363 -24.451 1.552 1.00 94.25 561 ALA A N 1
ATOM 4392 C CA . ALA A 1 561 ? 21.010 -23.984 1.810 1.00 94.25 561 ALA A CA 1
ATOM 4393 C C . ALA A 1 561 ? 21.000 -23.027 3.022 1.00 94.25 561 ALA A C 1
ATOM 4395 O O . ALA A 1 561 ? 21.830 -23.210 3.921 1.00 94.25 561 ALA A O 1
ATOM 4396 N N . PRO A 1 562 ? 20.077 -22.050 3.068 1.00 95.00 562 PRO A N 1
ATOM 4397 C CA . PRO A 1 562 ? 19.010 -21.814 2.083 1.00 95.00 562 PRO A CA 1
ATOM 4398 C C . PRO A 1 562 ? 19.432 -20.979 0.857 1.00 95.00 562 PRO A C 1
ATOM 4400 O O . PRO A 1 562 ? 18.705 -20.939 -0.128 1.00 95.00 562 PRO A O 1
ATOM 4403 N N . MET A 1 563 ? 20.637 -20.395 0.849 1.00 97.31 563 MET A N 1
ATOM 4404 C CA . MET A 1 563 ? 21.124 -19.507 -0.222 1.00 97.31 563 MET A CA 1
ATOM 4405 C C . MET A 1 563 ? 20.999 -20.114 -1.624 1.00 97.31 563 MET A C 1
ATOM 4407 O O . MET A 1 563 ? 20.715 -19.412 -2.587 1.00 97.31 563 MET A O 1
ATOM 4411 N N . VAL A 1 564 ? 21.214 -21.425 -1.770 1.00 97.31 564 VAL A N 1
ATOM 4412 C CA . VAL A 1 564 ? 21.157 -22.105 -3.075 1.00 97.31 564 VAL A CA 1
ATOM 4413 C C . VAL A 1 564 ? 19.757 -22.117 -3.714 1.00 97.31 564 VAL A C 1
ATOM 4415 O O . VAL A 1 564 ? 19.667 -22.351 -4.920 1.00 97.31 564 VAL A O 1
ATOM 4418 N N . SER A 1 565 ? 18.693 -21.867 -2.947 1.00 97.44 565 SER A N 1
ATOM 4419 C CA . SER A 1 565 ? 17.284 -21.854 -3.379 1.00 97.44 565 SER A CA 1
ATOM 4420 C C . SER A 1 565 ? 16.553 -20.536 -3.089 1.00 97.44 565 SER A C 1
ATOM 4422 O O . SER A 1 565 ? 15.338 -20.460 -3.256 1.00 97.44 565 SER A O 1
ATOM 4424 N N . ASP A 1 566 ? 17.272 -19.495 -2.678 1.00 98.44 566 ASP A N 1
ATOM 4425 C CA . ASP A 1 566 ? 16.714 -18.167 -2.429 1.00 98.44 566 ASP A CA 1
ATOM 4426 C C . ASP A 1 566 ? 16.443 -17.426 -3.748 1.00 98.44 566 ASP A C 1
ATOM 4428 O O . ASP A 1 566 ? 17.373 -17.019 -4.443 1.00 98.44 566 ASP A O 1
ATOM 4432 N N . ALA A 1 567 ? 15.171 -17.271 -4.119 1.00 98.38 567 ALA A N 1
ATOM 4433 C CA . ALA A 1 567 ? 14.777 -16.714 -5.406 1.00 98.38 567 ALA A CA 1
ATOM 4434 C C . ALA A 1 567 ? 15.142 -15.234 -5.548 1.00 98.38 567 ALA A C 1
ATOM 4436 O O . ALA A 1 567 ? 15.287 -14.765 -6.676 1.00 98.38 567 ALA A O 1
ATOM 4437 N N . HIS A 1 568 ? 15.375 -14.500 -4.454 1.00 98.38 568 HIS A N 1
ATOM 4438 C CA . HIS A 1 568 ? 15.746 -13.082 -4.525 1.00 98.38 568 HIS A CA 1
ATOM 4439 C C . HIS A 1 568 ? 17.084 -12.827 -5.225 1.00 98.38 568 HIS A C 1
ATOM 4441 O O . HIS A 1 568 ? 17.314 -11.706 -5.651 1.00 98.38 568 HIS A O 1
ATOM 4447 N N . HIS A 1 569 ? 17.942 -13.838 -5.419 1.00 98.06 569 HIS A N 1
ATOM 4448 C CA . HIS A 1 569 ? 19.163 -13.712 -6.241 1.00 98.06 569 HIS A CA 1
ATOM 4449 C C . HIS A 1 569 ? 19.289 -14.773 -7.344 1.00 98.06 569 HIS A C 1
ATOM 4451 O O . HIS A 1 569 ? 20.346 -14.885 -7.972 1.00 98.06 569 HIS A O 1
ATOM 4457 N N . ILE A 1 570 ? 18.239 -15.572 -7.570 1.00 98.19 570 ILE A N 1
ATOM 4458 C CA . ILE A 1 570 ? 18.245 -16.631 -8.584 1.00 98.19 570 ILE A CA 1
ATOM 4459 C C . ILE A 1 570 ? 17.227 -16.321 -9.669 1.00 98.19 570 ILE A C 1
ATOM 4461 O O . ILE A 1 570 ? 16.027 -16.536 -9.480 1.00 98.19 570 ILE A O 1
ATOM 4465 N N . ILE A 1 571 ? 17.725 -15.886 -10.818 1.00 96.62 571 ILE A N 1
ATOM 4466 C CA . ILE A 1 571 ? 16.918 -15.453 -11.960 1.00 96.62 571 ILE A CA 1
ATOM 4467 C C . ILE A 1 571 ? 16.981 -16.470 -13.106 1.00 96.62 571 ILE A C 1
ATOM 4469 O O . ILE A 1 571 ? 17.974 -17.195 -13.235 1.00 96.62 571 ILE A O 1
ATOM 4473 N N . PRO A 1 572 ? 15.937 -16.567 -13.938 1.00 96.06 572 PRO A N 1
ATOM 4474 C CA . PRO A 1 572 ? 16.000 -17.312 -15.181 1.00 96.06 572 PRO A CA 1
ATOM 4475 C C . PRO A 1 572 ? 16.754 -16.506 -16.245 1.00 96.06 572 PRO A C 1
ATOM 4477 O O . PRO A 1 572 ? 16.396 -15.366 -16.517 1.00 96.06 572 PRO A O 1
ATOM 4480 N N . THR A 1 573 ? 17.780 -17.091 -16.862 1.00 94.69 573 THR A N 1
ATOM 4481 C CA . THR A 1 573 ? 18.520 -16.424 -17.944 1.00 94.69 573 THR A CA 1
ATOM 4482 C C . THR A 1 573 ? 18.970 -17.368 -19.049 1.00 94.69 573 THR A C 1
ATOM 4484 O O . THR A 1 573 ? 18.959 -18.591 -18.870 1.00 94.69 573 THR A O 1
ATOM 4487 N N . ASP A 1 574 ? 19.388 -16.816 -20.191 1.00 94.75 574 ASP A N 1
ATOM 4488 C CA . ASP A 1 574 ? 20.019 -17.549 -21.286 1.00 94.75 574 ASP A CA 1
ATOM 4489 C C . ASP A 1 574 ? 21.139 -18.446 -20.740 1.00 94.75 574 ASP A C 1
ATOM 4491 O O . ASP A 1 574 ? 22.126 -17.999 -20.139 1.00 94.75 574 ASP A O 1
ATOM 4495 N N . ALA A 1 575 ? 21.001 -19.752 -20.972 1.00 95.19 575 ALA A N 1
ATOM 4496 C CA . ALA A 1 575 ? 21.888 -20.738 -20.375 1.00 95.19 575 ALA 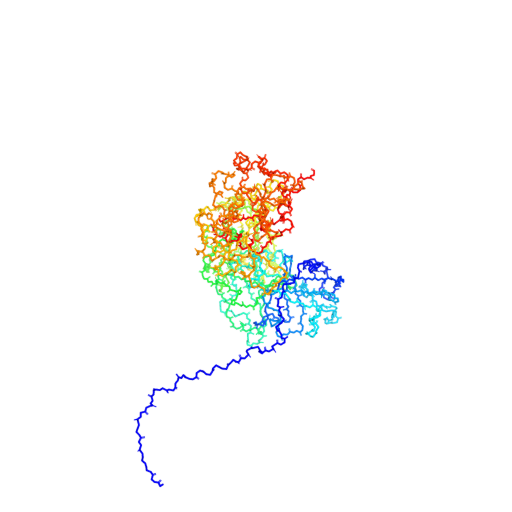A CA 1
ATOM 4497 C C . ALA A 1 575 ? 23.329 -20.676 -20.907 1.00 95.19 575 ALA A C 1
ATOM 4499 O O . ALA A 1 575 ? 24.262 -21.146 -20.240 1.00 95.19 575 ALA A O 1
ATOM 4500 N N . TYR A 1 576 ? 23.531 -20.152 -22.115 1.00 94.69 576 TYR A N 1
ATOM 4501 C CA . TYR A 1 576 ? 24.848 -19.938 -22.699 1.00 94.69 576 TYR A CA 1
ATOM 4502 C C . TYR A 1 576 ? 25.493 -18.665 -22.147 1.00 94.69 576 TYR A C 1
ATOM 4504 O O . TYR A 1 576 ? 26.639 -18.737 -21.703 1.00 94.69 576 TYR A O 1
ATOM 4512 N N . VAL A 1 577 ? 24.770 -17.543 -22.076 1.00 94.69 577 VAL A N 1
ATOM 4513 C CA . VAL A 1 577 ? 25.276 -16.297 -21.473 1.00 94.69 577 VAL A CA 1
ATOM 4514 C C . VAL A 1 577 ? 25.618 -16.516 -20.001 1.00 94.69 577 VAL A C 1
ATOM 4516 O O . VAL A 1 577 ? 26.716 -16.156 -19.574 1.00 94.69 577 VAL A O 1
ATOM 4519 N N . ASN A 1 578 ? 24.773 -17.232 -19.254 1.00 95.31 578 ASN A N 1
ATOM 4520 C CA . ASN A 1 578 ? 25.088 -17.673 -17.895 1.00 95.31 578 ASN A CA 1
ATOM 4521 C C . ASN A 1 578 ? 26.388 -18.513 -17.851 1.00 95.31 578 ASN A C 1
ATOM 4523 O O . ASN A 1 578 ? 27.289 -18.274 -17.044 1.00 95.31 578 ASN A O 1
ATOM 4527 N N . THR A 1 579 ? 26.568 -19.450 -18.790 1.00 94.44 579 THR A N 1
ATOM 4528 C CA . THR A 1 579 ? 27.818 -20.233 -18.886 1.00 94.44 579 THR A CA 1
ATOM 4529 C C . THR A 1 579 ? 29.042 -19.343 -19.138 1.00 94.44 579 THR A C 1
ATOM 4531 O O . THR A 1 579 ? 30.108 -19.599 -18.570 1.00 94.44 579 THR A O 1
ATOM 4534 N N . MET A 1 580 ? 28.900 -18.293 -19.952 1.00 95.00 580 MET A N 1
ATOM 4535 C CA . MET A 1 580 ? 29.962 -17.315 -20.205 1.00 95.00 580 MET A CA 1
ATOM 4536 C C . MET A 1 580 ? 30.254 -16.453 -18.972 1.00 95.00 580 MET A C 1
ATOM 4538 O O . MET A 1 580 ? 31.422 -16.197 -18.674 1.00 95.00 580 MET A O 1
ATOM 4542 N N . ARG A 1 581 ? 29.220 -16.059 -18.220 1.00 95.12 581 ARG A N 1
ATOM 4543 C CA . ARG A 1 581 ? 29.353 -15.336 -16.949 1.00 95.12 581 ARG A CA 1
ATOM 4544 C C . ARG A 1 581 ? 30.105 -16.157 -15.901 1.00 95.12 581 ARG A C 1
ATOM 4546 O O . ARG A 1 581 ? 30.961 -15.619 -15.191 1.00 95.12 581 ARG A O 1
ATOM 4553 N N . SER A 1 582 ? 29.851 -17.466 -15.830 1.00 95.06 582 SER A N 1
ATOM 4554 C CA . SER A 1 582 ? 30.541 -18.399 -14.929 1.00 95.06 582 SER A CA 1
ATOM 4555 C C . SER A 1 582 ? 30.420 -17.972 -13.453 1.00 95.06 582 SER A C 1
ATOM 4557 O O . SER A 1 582 ? 29.323 -17.768 -12.949 1.00 95.06 582 SER A O 1
ATOM 4559 N N . ASN A 1 583 ? 31.526 -17.860 -12.715 1.00 95.56 583 ASN A N 1
ATOM 4560 C CA . ASN A 1 583 ? 31.559 -17.355 -11.340 1.00 95.56 583 ASN A CA 1
ATOM 4561 C C . ASN A 1 583 ? 32.301 -16.019 -11.214 1.00 95.56 583 ASN A C 1
ATOM 4563 O O . ASN A 1 583 ? 32.796 -15.697 -10.126 1.00 95.56 583 ASN A O 1
ATOM 4567 N N . HIS A 1 584 ? 32.404 -15.281 -12.322 1.00 97.44 584 HIS A N 1
ATOM 4568 C CA . HIS A 1 584 ? 33.053 -13.981 -12.354 1.00 97.44 584 HIS A CA 1
ATOM 4569 C C . HIS A 1 584 ? 32.193 -12.929 -11.639 1.00 97.44 584 HIS A C 1
ATOM 4571 O O . HIS A 1 584 ? 30.962 -12.961 -11.735 1.00 97.44 584 HIS A O 1
ATOM 4577 N N . PRO A 1 585 ? 32.819 -11.992 -10.905 1.00 96.75 585 PRO A N 1
ATOM 4578 C CA . PRO A 1 585 ? 32.090 -10.885 -10.306 1.00 96.75 585 PRO A CA 1
ATOM 4579 C C . PRO A 1 585 ? 31.479 -9.998 -11.391 1.00 96.75 585 PRO A C 1
ATOM 4581 O O . PRO A 1 585 ? 32.076 -9.810 -12.456 1.00 96.75 585 PRO A O 1
ATOM 4584 N N . HIS A 1 586 ? 30.318 -9.418 -11.095 1.00 97.69 586 HIS A N 1
ATOM 4585 C CA . HIS A 1 586 ? 29.791 -8.349 -11.930 1.00 97.69 586 HIS A CA 1
ATOM 4586 C C . HIS A 1 586 ? 30.706 -7.111 -11.849 1.00 97.69 586 HIS A C 1
ATOM 4588 O O . HIS A 1 586 ? 31.307 -6.837 -10.806 1.00 97.69 586 HIS A O 1
ATOM 4594 N N . GLY A 1 587 ? 30.886 -6.397 -12.958 1.00 97.06 587 GLY A N 1
ATOM 4595 C CA . GLY A 1 587 ? 31.800 -5.259 -13.030 1.00 97.06 587 GLY A CA 1
ATOM 4596 C C . GLY A 1 587 ? 31.828 -4.590 -14.398 1.00 97.06 587 GLY A C 1
ATOM 4597 O O . GLY A 1 587 ? 31.513 -5.218 -15.398 1.00 97.06 587 GLY A O 1
ATOM 4598 N N . MET A 1 588 ? 32.264 -3.332 -14.450 1.00 96.88 588 MET A N 1
ATOM 4599 C CA . MET A 1 588 ? 32.463 -2.589 -15.701 1.00 96.88 588 MET A CA 1
ATOM 4600 C C . MET A 1 588 ? 33.640 -3.160 -16.511 1.00 96.88 588 MET A C 1
ATOM 4602 O O . MET A 1 588 ? 34.778 -3.184 -16.021 1.00 96.88 588 MET A O 1
ATOM 4606 N N . VAL A 1 589 ? 33.404 -3.579 -17.757 1.00 97.50 589 VAL A N 1
ATOM 4607 C CA . VAL A 1 589 ? 34.426 -4.161 -18.638 1.00 97.50 589 VAL A CA 1
ATOM 4608 C C . VAL A 1 589 ? 35.171 -3.062 -19.400 1.00 97.50 589 VAL A C 1
ATOM 4610 O O . VAL A 1 589 ? 34.609 -2.326 -20.202 1.00 97.50 589 VAL A O 1
ATOM 4613 N N . ALA A 1 590 ? 36.491 -2.994 -19.214 1.00 96.00 590 ALA A N 1
ATOM 4614 C CA . ALA A 1 590 ? 37.368 -2.115 -19.990 1.00 96.00 590 ALA A CA 1
ATOM 4615 C C . ALA A 1 590 ? 37.744 -2.704 -21.358 1.00 96.00 590 ALA A C 1
ATOM 4617 O O . ALA A 1 590 ? 37.810 -1.984 -22.349 1.00 96.00 590 ALA A O 1
ATOM 4618 N N . ASN A 1 591 ? 38.025 -4.011 -21.413 1.00 95.94 591 ASN A N 1
ATOM 4619 C CA . ASN A 1 591 ? 38.359 -4.717 -22.653 1.00 95.94 591 ASN A CA 1
ATOM 4620 C C . ASN A 1 591 ? 37.612 -6.049 -22.683 1.00 95.94 591 ASN A C 1
ATOM 4622 O O . ASN A 1 591 ? 37.933 -6.953 -21.907 1.00 95.94 591 ASN A O 1
ATOM 4626 N N . ALA A 1 592 ? 36.629 -6.167 -23.574 1.00 97.38 592 ALA A N 1
ATOM 4627 C CA . ALA A 1 592 ? 35.838 -7.380 -23.724 1.00 97.38 592 ALA A CA 1
ATOM 4628 C C . ALA A 1 592 ? 36.665 -8.495 -24.388 1.00 97.38 592 ALA A C 1
ATOM 4630 O O . ALA A 1 592 ? 37.230 -8.321 -25.467 1.00 97.38 592 ALA A O 1
ATOM 4631 N N . SER A 1 593 ? 36.732 -9.651 -23.729 1.00 97.75 593 SER A N 1
ATOM 4632 C CA . SER A 1 593 ? 37.186 -10.922 -24.316 1.00 97.75 593 SER A CA 1
ATOM 4633 C C . SER A 1 593 ? 36.055 -11.687 -25.003 1.00 97.75 593 SER A C 1
ATOM 4635 O O . SER A 1 593 ? 36.315 -12.521 -25.869 1.00 97.75 593 SER A O 1
ATOM 4637 N N . TRP A 1 594 ? 34.813 -11.388 -24.627 1.00 97.31 594 TRP A N 1
ATOM 4638 C CA . TRP A 1 594 ? 33.598 -11.884 -25.251 1.00 97.31 594 TRP A CA 1
ATOM 4639 C C . TRP A 1 594 ? 32.471 -10.868 -25.047 1.00 97.31 594 TRP A C 1
ATOM 4641 O O . TRP A 1 594 ? 32.447 -10.156 -24.039 1.00 97.31 594 TRP A O 1
ATOM 4651 N N . THR A 1 595 ? 31.556 -10.809 -26.007 1.00 94.88 595 THR A N 1
ATOM 4652 C CA . THR A 1 595 ? 30.353 -9.978 -25.973 1.00 94.88 595 THR A CA 1
ATOM 4653 C C . THR A 1 595 ? 29.214 -10.833 -26.504 1.00 94.88 595 THR A C 1
ATOM 4655 O O . THR A 1 595 ? 29.368 -11.430 -27.572 1.00 94.88 595 THR A O 1
ATOM 4658 N N . SER A 1 596 ? 28.132 -10.935 -25.733 1.00 91.69 596 SER A N 1
ATOM 4659 C CA . SER A 1 596 ? 26.889 -11.570 -26.181 1.00 91.69 596 SER A CA 1
ATOM 4660 C C . SER A 1 596 ? 26.283 -10.799 -27.349 1.00 91.69 596 SER A C 1
ATOM 4662 O O . SER A 1 596 ? 26.660 -9.647 -27.590 1.00 91.69 596 SER A O 1
ATOM 4664 N N . VAL A 1 597 ? 25.332 -11.397 -28.066 1.00 86.06 597 VAL A N 1
ATOM 4665 C CA . VAL A 1 597 ? 24.609 -10.656 -29.109 1.00 86.06 597 VAL A CA 1
ATOM 4666 C C . VAL A 1 597 ? 23.836 -9.485 -28.494 1.00 86.06 597 VAL A C 1
ATOM 4668 O O . VAL A 1 597 ? 23.840 -8.398 -29.066 1.00 86.06 597 VAL A O 1
ATOM 4671 N N . ASN A 1 598 ? 23.304 -9.661 -27.283 1.00 79.81 598 ASN A N 1
ATOM 4672 C CA . ASN A 1 598 ? 22.677 -8.605 -26.500 1.00 79.81 598 ASN A CA 1
ATOM 4673 C C . ASN A 1 598 ? 23.655 -7.893 -25.539 1.00 79.81 598 ASN A C 1
ATOM 4675 O O . ASN A 1 598 ? 23.384 -7.742 -24.357 1.00 79.81 598 ASN A O 1
ATOM 4679 N N . ASN A 1 599 ? 24.836 -7.497 -26.019 1.00 87.25 599 ASN A N 1
ATOM 4680 C CA . ASN A 1 599 ? 25.764 -6.547 -25.375 1.00 87.25 599 ASN A CA 1
ATOM 4681 C C . ASN A 1 599 ? 26.311 -6.814 -23.958 1.00 87.25 599 ASN A C 1
ATOM 4683 O O . ASN A 1 599 ? 27.240 -6.103 -23.559 1.00 87.25 599 ASN A O 1
ATOM 4687 N N . SER A 1 600 ? 25.894 -7.865 -23.252 1.00 92.88 600 SER A N 1
ATOM 4688 C CA . SER A 1 600 ? 26.593 -8.332 -22.051 1.00 92.88 600 SER A CA 1
ATOM 4689 C C . SER A 1 600 ? 28.043 -8.689 -22.395 1.00 92.88 600 SER A C 1
ATOM 4691 O O . SER A 1 600 ? 28.312 -9.296 -23.437 1.00 92.88 600 SER A O 1
ATOM 4693 N N . LYS A 1 601 ? 29.006 -8.318 -21.545 1.00 96.81 601 LYS A N 1
ATOM 4694 C CA . LYS A 1 601 ? 30.448 -8.453 -21.823 1.00 96.81 601 LYS A CA 1
ATOM 4695 C C . LYS A 1 601 ? 31.150 -9.271 -20.754 1.00 96.81 601 LYS A C 1
ATOM 4697 O O . LYS A 1 601 ? 30.948 -9.070 -19.566 1.00 96.81 601 LYS A O 1
ATOM 4702 N N . LEU A 1 602 ? 32.094 -10.105 -21.175 1.00 98.06 602 LEU A N 1
ATOM 4703 C CA . LEU A 1 602 ? 33.082 -10.724 -20.294 1.00 98.06 602 LEU A CA 1
ATOM 4704 C C . LEU A 1 602 ? 34.466 -10.192 -20.649 1.00 98.06 602 LEU A C 1
ATOM 4706 O O . LEU A 1 602 ? 34.899 -10.301 -21.800 1.00 98.06 602 LEU A O 1
ATOM 4710 N N . GLY A 1 603 ? 35.212 -9.665 -19.682 1.00 98.06 603 GLY A N 1
ATOM 4711 C CA . GLY A 1 603 ? 36.515 -9.076 -19.978 1.00 98.06 603 GLY A CA 1
ATOM 4712 C C . GLY A 1 603 ? 37.288 -8.588 -18.764 1.00 98.06 603 GLY A C 1
ATOM 4713 O O . GLY A 1 603 ? 36.957 -8.911 -17.627 1.00 98.06 603 GLY A O 1
ATOM 4714 N N . SER A 1 604 ? 38.355 -7.825 -19.006 1.00 97.69 604 SER A N 1
ATOM 4715 C CA . SER A 1 604 ? 39.122 -7.191 -17.927 1.00 97.69 604 SER A CA 1
ATOM 4716 C C . SER A 1 604 ? 38.366 -5.987 -17.374 1.00 97.69 604 SER A C 1
ATOM 4718 O O . SER A 1 604 ? 37.946 -5.136 -18.163 1.00 97.69 604 SER A O 1
ATOM 4720 N N . GLY A 1 605 ? 38.270 -5.870 -16.054 1.00 95.38 605 GLY A N 1
ATOM 4721 C CA . GLY A 1 605 ? 37.647 -4.739 -15.379 1.00 95.38 605 GLY A CA 1
ATOM 4722 C C . GLY A 1 605 ? 38.407 -3.424 -15.562 1.00 95.38 605 GLY A C 1
ATOM 4723 O O . GLY A 1 605 ? 39.595 -3.397 -15.908 1.00 95.38 605 GLY A O 1
ATOM 4724 N N . THR A 1 606 ? 37.713 -2.310 -15.349 1.00 91.88 606 THR A N 1
ATOM 4725 C CA . THR A 1 606 ? 38.302 -0.968 -15.424 1.00 91.88 606 THR A CA 1
ATOM 4726 C C . THR A 1 606 ? 38.998 -0.560 -14.127 1.00 91.88 606 THR A C 1
ATOM 4728 O O . THR A 1 606 ? 38.499 -0.755 -13.019 1.00 91.88 606 THR A O 1
ATOM 4731 N N . ALA A 1 607 ? 40.150 0.102 -14.268 1.00 87.38 607 ALA A N 1
ATOM 4732 C CA . ALA A 1 607 ? 40.845 0.713 -13.140 1.00 87.38 607 ALA A CA 1
ATOM 4733 C C . ALA A 1 607 ? 39.995 1.796 -12.447 1.00 87.38 607 ALA A C 1
ATOM 4735 O O . ALA A 1 607 ? 40.168 2.012 -11.251 1.00 87.38 607 ALA A O 1
ATOM 4736 N N . ALA A 1 608 ? 39.073 2.443 -13.174 1.00 81.75 608 ALA A N 1
ATOM 4737 C CA . ALA A 1 608 ? 38.181 3.466 -12.626 1.00 81.75 608 ALA A CA 1
ATOM 4738 C C . ALA A 1 608 ? 37.197 2.894 -11.591 1.00 81.75 608 ALA A C 1
ATOM 4740 O O . ALA A 1 608 ? 36.967 3.522 -10.565 1.00 81.75 608 ALA A O 1
ATOM 4741 N N . SER A 1 609 ? 36.703 1.673 -11.810 1.00 82.25 609 SER A N 1
ATOM 4742 C CA . SER A 1 609 ? 35.836 0.948 -10.868 1.00 82.25 609 SER A CA 1
ATOM 4743 C C . SER A 1 609 ? 36.627 0.192 -9.795 1.00 82.25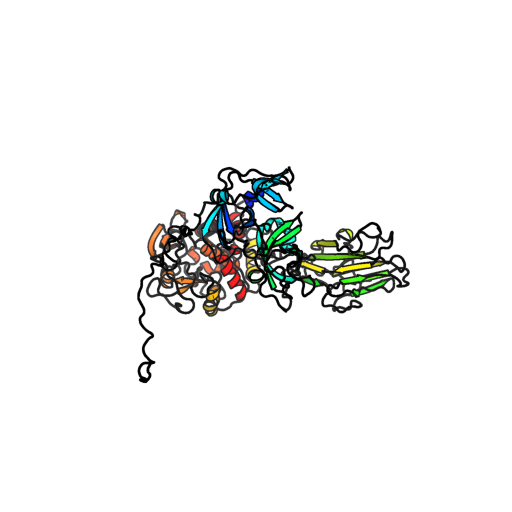 609 SER A C 1
ATOM 4745 O O . SER A 1 609 ? 36.044 -0.555 -9.022 1.00 82.25 609 SER A O 1
ATOM 4747 N N . GLY A 1 610 ? 37.958 0.344 -9.740 1.00 88.00 610 GLY A N 1
ATOM 4748 C CA . GLY A 1 610 ? 38.806 -0.188 -8.668 1.00 88.00 610 GLY A CA 1
ATOM 4749 C C . GLY A 1 610 ? 39.203 -1.670 -8.769 1.00 88.00 610 GLY A C 1
ATOM 4750 O O . GLY A 1 610 ? 39.887 -2.163 -7.871 1.00 88.00 610 GLY A O 1
ATOM 4751 N N . TYR A 1 611 ? 38.855 -2.378 -9.852 1.00 94.12 611 TYR A N 1
ATOM 4752 C CA . TYR A 1 611 ? 39.242 -3.779 -10.073 1.00 94.12 611 TYR A CA 1
ATOM 4753 C C . TYR A 1 611 ? 39.531 -4.078 -11.551 1.00 94.12 611 TYR A C 1
ATOM 4755 O O . TYR A 1 611 ? 38.712 -3.811 -12.422 1.00 94.12 611 TYR A O 1
ATOM 4763 N N . THR A 1 612 ? 40.701 -4.661 -11.841 1.00 95.75 612 THR A N 1
ATOM 4764 C CA . THR A 1 612 ? 41.184 -4.928 -13.214 1.00 95.75 612 THR A CA 1
ATOM 4765 C C . THR A 1 612 ? 41.239 -6.411 -13.590 1.00 95.75 612 THR A C 1
ATOM 4767 O O . THR A 1 612 ? 41.716 -6.758 -14.673 1.00 95.75 612 THR A O 1
ATOM 4770 N N . GLY A 1 613 ? 40.782 -7.301 -12.703 1.00 96.12 613 GLY A N 1
ATOM 4771 C CA . GLY A 1 613 ? 40.652 -8.727 -13.011 1.00 96.12 613 GLY A CA 1
ATOM 4772 C C . GLY A 1 613 ? 39.470 -9.010 -13.940 1.00 96.12 613 GLY A C 1
ATOM 4773 O O . GLY A 1 613 ? 38.858 -8.092 -14.477 1.00 96.12 613 GLY A O 1
ATOM 4774 N N . THR A 1 614 ? 39.152 -10.284 -14.160 1.00 97.75 614 THR A N 1
ATOM 4775 C CA . THR A 1 614 ? 38.026 -10.661 -15.024 1.00 97.75 614 THR A CA 1
ATOM 4776 C C . THR A 1 614 ? 36.694 -10.327 -14.355 1.00 97.75 614 THR A C 1
ATOM 4778 O O . THR A 1 614 ? 36.462 -10.747 -13.222 1.00 97.75 614 THR A O 1
ATOM 4781 N N . VAL A 1 615 ? 35.830 -9.606 -15.068 1.00 98.06 615 VAL A N 1
ATOM 4782 C CA . VAL A 1 615 ? 34.473 -9.233 -14.649 1.00 98.06 615 VAL A CA 1
ATOM 4783 C C . VAL A 1 615 ? 33.473 -9.523 -15.766 1.00 98.06 615 VAL A C 1
ATOM 4785 O O . VAL A 1 615 ? 33.856 -9.617 -16.939 1.00 98.06 615 VAL A O 1
ATOM 4788 N N . PHE A 1 616 ? 32.203 -9.646 -15.389 1.00 98.12 616 PHE A N 1
ATOM 4789 C CA . PHE A 1 616 ? 31.072 -9.701 -16.308 1.00 98.12 616 PHE A CA 1
ATOM 4790 C C . PHE A 1 616 ? 30.240 -8.417 -16.192 1.00 98.12 616 PHE A C 1
ATOM 4792 O O . PHE A 1 616 ? 29.846 -8.029 -15.095 1.00 98.12 616 PHE A O 1
ATOM 4799 N N . GLU A 1 617 ? 29.976 -7.752 -17.307 1.00 97.31 617 GLU A N 1
ATOM 4800 C CA . GLU A 1 617 ? 29.128 -6.564 -17.371 1.00 97.31 617 GLU A CA 1
ATOM 4801 C C . GLU A 1 617 ? 27.785 -6.956 -17.997 1.00 97.31 617 GLU A C 1
ATOM 4803 O O . GLU A 1 617 ? 27.789 -7.380 -19.157 1.00 97.31 617 GLU A O 1
ATOM 4808 N N . PRO A 1 618 ? 26.667 -6.856 -17.257 1.00 94.69 618 PRO A N 1
ATOM 4809 C CA . PRO A 1 618 ? 25.339 -7.036 -17.822 1.00 94.69 618 PRO A CA 1
ATOM 4810 C C . PRO A 1 618 ? 24.923 -5.770 -18.587 1.00 94.69 618 PRO A C 1
ATOM 4812 O O . PRO A 1 618 ? 25.626 -4.755 -18.552 1.00 94.69 618 PRO A O 1
ATOM 4815 N N . ASN A 1 619 ? 23.774 -5.823 -19.255 1.00 88.50 619 ASN A N 1
ATOM 4816 C CA . ASN A 1 619 ? 23.189 -4.638 -19.877 1.00 88.50 619 ASN A CA 1
ATOM 4817 C C . ASN A 1 619 ? 22.817 -3.570 -18.853 1.00 88.50 619 ASN A C 1
ATOM 4819 O O . ASN A 1 619 ? 22.556 -3.884 -17.692 1.00 88.50 619 ASN A O 1
ATOM 4823 N N . ASP A 1 620 ? 22.811 -2.318 -19.313 1.00 86.94 620 ASP A N 1
ATOM 4824 C CA . ASP A 1 620 ? 22.622 -1.147 -18.457 1.00 86.94 620 ASP A CA 1
ATOM 4825 C C . ASP A 1 620 ? 21.266 -1.161 -17.735 1.00 86.94 620 ASP A C 1
ATOM 4827 O O . ASP A 1 620 ? 21.255 -0.881 -16.542 1.00 86.94 620 ASP A O 1
ATOM 4831 N N . GLU A 1 621 ? 20.204 -1.617 -18.411 1.00 82.44 621 GLU A N 1
ATOM 4832 C CA . GLU A 1 621 ? 18.821 -1.768 -17.899 1.00 82.44 621 GLU A CA 1
ATOM 4833 C C . GLU A 1 621 ? 18.682 -2.662 -16.657 1.00 82.44 621 GLU A C 1
ATOM 4835 O O . GLU A 1 621 ? 17.666 -2.649 -15.983 1.00 82.44 621 GLU A O 1
ATOM 4840 N N . TYR A 1 622 ? 19.663 -3.528 -16.397 1.00 91.75 622 TYR A N 1
ATOM 4841 C CA . TYR A 1 622 ? 19.561 -4.530 -15.334 1.00 91.75 622 TYR A CA 1
ATOM 4842 C C . TYR A 1 622 ? 20.608 -4.347 -14.241 1.00 91.75 622 TYR A C 1
ATOM 4844 O O . TYR A 1 622 ? 20.731 -5.177 -13.332 1.00 91.75 622 TYR A O 1
ATOM 4852 N N . LYS A 1 623 ? 21.434 -3.303 -14.336 1.00 95.25 623 LYS A N 1
ATOM 4853 C CA . LYS A 1 623 ? 22.547 -3.081 -13.407 1.00 95.25 623 LYS A CA 1
ATOM 4854 C C . LYS A 1 623 ? 22.037 -2.844 -11.981 1.00 95.25 623 LYS A C 1
ATOM 4856 O O . LYS A 1 623 ? 22.632 -3.371 -11.035 1.00 95.25 623 LYS A O 1
ATOM 4861 N N . GLY A 1 624 ? 20.945 -2.110 -11.829 1.00 95.62 624 GLY A N 1
ATOM 4862 C CA . GLY A 1 624 ? 20.224 -1.833 -10.591 1.00 95.62 624 GLY A CA 1
ATOM 4863 C C . GLY A 1 624 ? 19.643 -3.096 -9.970 1.00 95.62 624 GLY A C 1
ATOM 4864 O O . GLY A 1 624 ? 19.904 -3.355 -8.791 1.00 95.62 624 GLY A O 1
ATOM 4865 N N . ASP A 1 625 ? 18.983 -3.944 -10.763 1.00 96.69 625 ASP A N 1
ATOM 4866 C CA . ASP A 1 625 ? 18.482 -5.247 -10.314 1.00 96.69 625 ASP A CA 1
ATOM 4867 C C . ASP A 1 625 ? 19.609 -6.095 -9.721 1.00 96.69 625 ASP A C 1
ATOM 4869 O O . ASP A 1 625 ? 19.548 -6.539 -8.569 1.00 96.69 625 ASP A O 1
ATOM 4873 N N . PHE A 1 626 ? 20.694 -6.288 -10.483 1.00 98.31 626 PHE A N 1
ATOM 4874 C CA . PHE A 1 626 ? 21.837 -7.071 -10.017 1.00 98.31 626 PHE A CA 1
ATOM 4875 C C . PHE A 1 626 ? 22.437 -6.468 -8.740 1.00 98.31 626 PHE A C 1
ATOM 4877 O O . PHE A 1 626 ? 22.786 -7.213 -7.817 1.00 98.31 626 PHE A O 1
ATOM 4884 N N . ALA A 1 627 ? 22.522 -5.138 -8.647 1.00 98.62 627 ALA A N 1
ATOM 4885 C CA . ALA A 1 627 ? 22.996 -4.457 -7.449 1.00 98.62 627 ALA A CA 1
ATOM 4886 C C . ALA A 1 627 ? 22.113 -4.739 -6.226 1.00 98.62 627 ALA A C 1
ATOM 4888 O O . ALA A 1 627 ? 22.632 -5.153 -5.183 1.00 98.62 627 ALA A O 1
ATOM 4889 N N . ARG A 1 628 ? 20.790 -4.595 -6.348 1.00 98.62 628 ARG A N 1
ATOM 4890 C CA . ARG A 1 628 ? 19.836 -4.868 -5.263 1.00 98.62 628 ARG A CA 1
ATOM 4891 C C . ARG A 1 628 ? 19.844 -6.337 -4.843 1.00 98.62 628 ARG A C 1
ATOM 4893 O O . ARG A 1 628 ? 19.693 -6.615 -3.654 1.00 98.62 628 ARG A O 1
ATOM 4900 N N . MET A 1 629 ? 20.117 -7.278 -5.750 1.00 98.75 629 MET A N 1
ATOM 4901 C CA . MET A 1 629 ? 20.309 -8.698 -5.409 1.00 98.75 629 MET A CA 1
ATOM 4902 C C . MET A 1 629 ? 21.593 -8.943 -4.596 1.00 98.75 629 MET A C 1
ATOM 4904 O O . MET A 1 629 ? 21.578 -9.697 -3.619 1.00 98.75 629 MET A O 1
ATOM 4908 N N . TYR A 1 630 ? 22.711 -8.287 -4.937 1.00 98.75 630 TYR A N 1
ATOM 4909 C CA . TYR A 1 630 ? 23.941 -8.362 -4.133 1.00 98.75 630 TYR A CA 1
ATOM 4910 C C . TYR A 1 630 ? 23.767 -7.725 -2.751 1.00 98.75 630 TYR A C 1
ATOM 4912 O O . TYR A 1 630 ? 24.230 -8.289 -1.753 1.00 98.75 630 TYR A O 1
ATOM 4920 N N . LEU A 1 631 ? 23.120 -6.561 -2.677 1.00 98.69 631 LEU A N 1
ATOM 4921 C CA . LEU A 1 631 ? 22.868 -5.861 -1.416 1.00 98.69 631 LEU A CA 1
ATOM 4922 C C . LEU A 1 631 ? 21.904 -6.659 -0.531 1.00 98.69 631 LEU A C 1
ATOM 4924 O O . LEU A 1 631 ? 22.180 -6.837 0.655 1.00 98.69 631 LEU A O 1
ATOM 4928 N N . TYR A 1 632 ? 20.855 -7.249 -1.112 1.00 98.75 632 TYR A N 1
ATOM 4929 C CA . TYR A 1 632 ? 19.982 -8.201 -0.426 1.00 98.75 632 TYR A CA 1
ATOM 4930 C C . TYR A 1 632 ? 20.777 -9.354 0.182 1.00 98.75 632 TYR A C 1
ATOM 4932 O O . TYR A 1 632 ? 20.648 -9.614 1.374 1.00 98.75 632 TYR A O 1
ATOM 4940 N N . MET A 1 633 ? 21.659 -10.001 -0.586 1.00 98.50 633 MET A N 1
ATOM 4941 C CA . MET A 1 633 ? 22.471 -11.115 -0.081 1.00 98.50 633 MET A CA 1
ATOM 4942 C C . MET A 1 633 ? 23.405 -10.696 1.063 1.00 98.50 633 MET A C 1
ATOM 4944 O O . MET A 1 633 ? 23.626 -11.477 1.990 1.00 98.50 633 MET A O 1
ATOM 4948 N N . ALA A 1 634 ? 23.922 -9.463 1.032 1.00 98.31 634 ALA A N 1
ATOM 4949 C CA . ALA A 1 634 ? 24.726 -8.899 2.115 1.00 98.31 634 ALA A CA 1
ATOM 4950 C C . ALA A 1 634 ? 23.933 -8.624 3.396 1.00 98.31 634 ALA A C 1
ATOM 4952 O O . ALA A 1 634 ? 24.520 -8.675 4.479 1.00 98.31 634 ALA A O 1
ATOM 4953 N N . THR A 1 635 ? 22.638 -8.338 3.275 1.00 98.50 635 THR A N 1
ATOM 4954 C CA . THR A 1 635 ? 21.724 -8.091 4.398 1.00 98.50 635 THR A CA 1
ATOM 4955 C C . THR A 1 635 ? 21.123 -9.392 4.919 1.00 98.50 635 THR A C 1
ATOM 4957 O O . THR A 1 635 ? 21.316 -9.727 6.080 1.00 98.50 635 THR A O 1
ATOM 4960 N N . ARG A 1 636 ? 20.480 -10.188 4.057 1.00 98.06 636 ARG A N 1
ATOM 4961 C CA . ARG A 1 636 ? 19.787 -11.440 4.405 1.00 98.06 636 ARG A CA 1
ATOM 4962 C C . ARG A 1 636 ? 20.678 -12.443 5.125 1.00 98.06 636 ARG A C 1
ATOM 4964 O O . ARG A 1 636 ? 20.195 -13.167 5.990 1.00 98.06 636 ARG A O 1
ATOM 4971 N N . TYR A 1 637 ? 21.945 -12.524 4.731 1.00 97.94 637 TYR A N 1
ATOM 4972 C CA . TYR A 1 637 ? 22.910 -13.494 5.250 1.00 97.94 637 TYR A CA 1
ATOM 4973 C C . TYR A 1 637 ? 24.030 -12.818 6.040 1.00 97.94 637 TYR A C 1
ATOM 4975 O O . TYR A 1 637 ? 25.163 -13.301 6.036 1.00 97.94 637 TYR A O 1
ATOM 4983 N N . GLU A 1 638 ? 23.731 -11.690 6.692 1.00 96.62 638 GLU A N 1
ATOM 4984 C CA . GLU A 1 638 ? 24.680 -10.878 7.464 1.00 96.62 638 GLU A CA 1
ATOM 4985 C C . GLU A 1 638 ? 25.574 -11.710 8.403 1.00 96.62 638 GLU A C 1
ATOM 4987 O O . GLU A 1 638 ? 26.790 -11.513 8.452 1.00 96.62 638 GLU A O 1
ATOM 4992 N N . ASP A 1 639 ? 24.991 -12.692 9.093 1.00 93.38 639 ASP A N 1
ATOM 4993 C CA . ASP A 1 639 ? 25.664 -13.565 10.060 1.00 93.38 639 ASP A CA 1
ATOM 4994 C C . ASP A 1 639 ? 26.600 -14.610 9.418 1.00 93.38 639 ASP A C 1
ATOM 4996 O O . ASP A 1 639 ? 27.465 -15.184 10.087 1.00 93.38 639 ASP A O 1
ATOM 5000 N N . GLN A 1 640 ? 26.461 -14.855 8.113 1.00 95.38 640 GLN A N 1
ATOM 5001 C CA . GLN A 1 640 ? 27.161 -15.915 7.385 1.00 95.38 640 GLN A CA 1
ATOM 5002 C C . GLN A 1 640 ? 28.133 -15.383 6.331 1.00 95.38 640 GLN A C 1
ATOM 5004 O O . GLN A 1 640 ? 29.214 -15.962 6.156 1.00 95.38 640 GLN A O 1
ATOM 5009 N N . ILE A 1 641 ? 27.775 -14.300 5.634 1.00 96.88 641 ILE A N 1
ATOM 5010 C CA . ILE A 1 641 ? 28.437 -13.858 4.400 1.00 96.88 641 ILE A CA 1
ATOM 5011 C C . ILE A 1 641 ? 29.906 -13.478 4.599 1.00 96.88 641 ILE A C 1
ATOM 5013 O O . ILE A 1 641 ? 30.739 -13.774 3.743 1.00 96.88 641 ILE A O 1
ATOM 5017 N N . GLY A 1 642 ? 30.280 -12.949 5.768 1.00 95.00 642 GLY A N 1
ATOM 5018 C CA . GLY A 1 642 ? 31.683 -12.659 6.085 1.00 95.00 642 GLY A CA 1
ATOM 5019 C C . GLY A 1 642 ? 32.584 -13.905 6.027 1.00 95.00 642 GLY A C 1
ATOM 5020 O O . GLY A 1 642 ? 33.736 -13.841 5.597 1.00 95.00 642 GLY A O 1
ATOM 5021 N N . THR A 1 643 ? 32.052 -15.087 6.363 1.00 95.69 643 THR A N 1
ATOM 5022 C CA . THR A 1 643 ? 32.817 -16.348 6.317 1.00 95.69 643 THR A CA 1
ATOM 5023 C C . THR A 1 643 ? 33.068 -16.847 4.893 1.00 95.69 643 THR A C 1
ATOM 5025 O O . THR A 1 643 ? 33.985 -17.646 4.665 1.00 95.69 643 THR A O 1
ATOM 5028 N N . TRP A 1 644 ? 32.281 -16.366 3.928 1.00 96.94 644 TRP A N 1
ATOM 5029 C CA . TRP A 1 644 ? 32.296 -16.837 2.547 1.00 96.94 644 TRP A CA 1
ATOM 5030 C C . TRP A 1 644 ? 33.515 -16.371 1.761 1.00 96.94 644 TRP A C 1
ATOM 5032 O O . TRP A 1 644 ? 33.852 -16.976 0.747 1.00 96.94 644 TRP A O 1
ATOM 5042 N N . VAL A 1 645 ? 34.231 -15.359 2.261 1.00 96.56 645 VAL A N 1
ATOM 5043 C CA . VAL A 1 645 ? 35.450 -14.790 1.659 1.00 96.56 645 VAL A CA 1
ATOM 5044 C C . VAL A 1 645 ? 36.495 -15.850 1.263 1.00 96.56 645 VAL A C 1
ATOM 5046 O O . VAL A 1 645 ? 37.289 -15.630 0.349 1.00 96.56 645 VAL A O 1
ATOM 5049 N N . ASN A 1 646 ? 36.469 -17.021 1.909 1.00 94.25 646 ASN A N 1
ATOM 5050 C CA . ASN A 1 646 ? 37.391 -18.134 1.679 1.00 94.25 646 ASN A CA 1
ATOM 5051 C C . ASN A 1 646 ? 36.926 -19.160 0.621 1.00 94.25 646 ASN A C 1
ATOM 5053 O O . ASN A 1 646 ? 37.660 -20.115 0.357 1.00 94.25 646 ASN A O 1
ATOM 5057 N N . TYR A 1 647 ? 35.737 -19.012 0.025 1.00 95.38 647 TYR A N 1
ATOM 5058 C CA . TYR A 1 647 ? 35.214 -19.933 -0.990 1.00 95.38 647 TYR A CA 1
ATOM 5059 C C . TYR A 1 647 ? 35.331 -19.365 -2.407 1.00 95.38 647 TYR A C 1
ATOM 5061 O O . TYR A 1 647 ? 35.065 -18.191 -2.661 1.00 95.38 647 TYR A O 1
ATOM 5069 N N . GLY A 1 648 ? 35.678 -20.232 -3.363 1.00 91.12 648 GLY A N 1
ATOM 5070 C CA . GLY A 1 648 ? 35.685 -19.901 -4.789 1.00 91.12 648 GLY A CA 1
ATOM 5071 C C . GLY A 1 648 ? 36.443 -18.606 -5.102 1.00 91.12 648 GLY A C 1
ATOM 5072 O O . GLY A 1 648 ? 37.604 -18.449 -4.731 1.00 91.12 648 GLY A O 1
ATOM 5073 N N . GLN A 1 649 ? 35.774 -17.685 -5.799 1.00 93.62 649 GLN A N 1
ATOM 5074 C CA . GLN A 1 649 ? 36.283 -16.340 -6.090 1.00 93.62 649 GLN A CA 1
ATOM 5075 C C . GLN A 1 649 ? 35.655 -15.259 -5.194 1.00 93.62 649 GLN A C 1
ATOM 5077 O O . GLN A 1 649 ? 35.848 -14.074 -5.464 1.00 93.62 649 GLN A O 1
ATOM 5082 N N . ALA A 1 650 ? 34.948 -15.635 -4.122 1.00 96.38 650 ALA A N 1
ATOM 5083 C CA . ALA A 1 650 ? 34.191 -14.709 -3.280 1.00 96.38 650 ALA A CA 1
ATOM 5084 C C . ALA A 1 650 ? 35.080 -13.616 -2.675 1.00 96.38 650 ALA A C 1
ATOM 5086 O O . ALA A 1 650 ? 34.724 -12.441 -2.700 1.00 96.38 650 ALA A O 1
ATOM 5087 N N . GLY A 1 651 ? 36.295 -13.975 -2.241 1.00 96.56 651 GLY A N 1
ATOM 5088 C CA . GLY A 1 651 ? 37.296 -13.033 -1.732 1.00 96.56 651 GLY A CA 1
ATOM 5089 C C . GLY A 1 651 ? 37.790 -11.995 -2.745 1.00 96.56 651 GLY A C 1
ATOM 5090 O O . GLY A 1 651 ? 38.621 -11.157 -2.400 1.00 96.56 651 GLY A O 1
ATOM 5091 N N . THR A 1 652 ? 37.304 -12.014 -3.988 1.00 95.44 652 THR A N 1
ATOM 5092 C CA . THR A 1 652 ? 37.481 -10.927 -4.961 1.00 95.44 652 THR A CA 1
ATOM 5093 C C . THR A 1 652 ? 36.640 -9.708 -4.582 1.00 95.44 652 THR A C 1
ATOM 5095 O O . THR A 1 652 ? 37.178 -8.596 -4.581 1.00 95.44 652 THR A O 1
ATOM 5098 N N . VAL A 1 653 ? 35.378 -9.926 -4.192 1.00 97.38 653 VAL A N 1
ATOM 5099 C CA . VAL A 1 653 ? 34.402 -8.872 -3.859 1.00 97.38 653 VAL A CA 1
ATOM 5100 C C . VAL A 1 653 ? 34.121 -8.762 -2.365 1.00 97.38 653 VAL A C 1
ATOM 5102 O O . VAL A 1 653 ? 33.886 -7.658 -1.894 1.00 97.38 653 VAL A O 1
ATOM 5105 N N . LEU A 1 654 ? 34.176 -9.863 -1.612 1.00 98.06 654 LEU A N 1
ATOM 5106 C CA . LEU A 1 654 ? 33.940 -9.866 -0.170 1.00 98.06 654 LEU A CA 1
ATOM 5107 C C . LEU A 1 654 ? 35.183 -9.378 0.576 1.00 98.06 654 LEU A C 1
ATOM 5109 O O . LEU A 1 654 ? 36.312 -9.728 0.210 1.00 98.06 654 LEU A O 1
ATOM 5113 N N . ASP A 1 655 ? 34.984 -8.593 1.631 1.00 96.88 655 ASP A N 1
ATOM 5114 C CA . ASP A 1 655 ? 36.060 -8.126 2.513 1.00 96.88 655 ASP A CA 1
ATOM 5115 C C . ASP A 1 655 ? 36.201 -8.957 3.803 1.00 96.88 655 ASP A C 1
ATOM 5117 O O . ASP A 1 655 ? 37.201 -8.835 4.510 1.00 96.88 655 ASP A O 1
ATOM 5121 N N . GLY A 1 656 ? 35.242 -9.852 4.060 1.00 96.56 656 GLY A N 1
ATOM 5122 C CA . GLY A 1 656 ? 35.211 -10.747 5.217 1.00 96.56 656 GLY A CA 1
ATOM 5123 C C . GLY A 1 656 ? 34.506 -10.173 6.448 1.00 96.56 656 GLY A C 1
ATOM 5124 O O . GLY A 1 656 ? 34.449 -10.850 7.475 1.00 96.56 656 GLY A O 1
ATOM 5125 N N . SER A 1 657 ? 33.971 -8.956 6.361 1.00 95.88 657 SER A N 1
ATOM 5126 C CA . SER A 1 657 ? 33.147 -8.349 7.404 1.00 95.88 657 SER A CA 1
ATOM 5127 C C . SER A 1 657 ? 31.674 -8.758 7.275 1.00 95.88 657 SER A C 1
ATOM 5129 O O . SER A 1 657 ? 31.225 -9.180 6.209 1.00 95.88 657 SER A O 1
ATOM 5131 N N . SER A 1 658 ? 30.919 -8.671 8.371 1.00 91.00 658 SER A N 1
ATOM 5132 C CA . SER A 1 658 ? 29.460 -8.863 8.373 1.00 91.00 658 SER A CA 1
ATOM 5133 C C . SER A 1 658 ? 28.707 -7.548 8.174 1.00 91.00 658 SER A C 1
ATOM 5135 O O . SER A 1 658 ? 27.587 -7.554 7.681 1.00 91.00 658 SER A O 1
ATOM 5137 N N . ASP A 1 659 ? 29.312 -6.411 8.512 1.00 87.94 659 ASP A N 1
ATOM 5138 C CA . ASP A 1 659 ? 28.692 -5.090 8.445 1.00 87.94 659 ASP A CA 1
ATOM 5139 C C . ASP A 1 659 ? 28.767 -4.519 7.016 1.00 87.94 659 ASP A C 1
ATOM 5141 O O . ASP A 1 659 ? 27.745 -4.423 6.326 1.00 87.94 659 ASP A O 1
ATOM 5145 N N . LYS A 1 660 ? 29.972 -4.250 6.502 1.00 92.81 660 LYS A N 1
ATOM 5146 C CA . LYS A 1 660 ? 30.178 -3.707 5.152 1.00 92.81 660 LYS A CA 1
ATOM 5147 C C . LYS A 1 660 ? 30.060 -4.774 4.063 1.00 92.81 660 LYS A C 1
ATOM 5149 O O . LYS A 1 660 ? 29.512 -4.493 2.999 1.00 92.81 660 LYS A O 1
ATOM 5154 N N . VAL A 1 661 ? 30.534 -5.990 4.343 1.00 96.56 661 VAL A N 1
ATOM 5155 C CA . VAL A 1 661 ? 30.513 -7.204 3.498 1.00 96.56 661 VAL A CA 1
ATOM 5156 C C . VAL A 1 661 ? 31.378 -7.139 2.240 1.00 96.56 661 VAL A C 1
ATOM 5158 O O . VAL A 1 661 ? 32.157 -8.058 1.967 1.00 96.56 661 VAL A O 1
ATOM 5161 N N . TYR A 1 662 ? 31.242 -6.079 1.452 1.00 97.56 662 TYR A N 1
ATOM 5162 C CA . TYR A 1 662 ? 31.918 -5.918 0.175 1.00 97.56 662 TYR A CA 1
ATOM 5163 C C . TYR A 1 662 ? 33.120 -4.980 0.287 1.00 97.56 662 TYR A C 1
ATOM 5165 O O . TYR A 1 662 ? 33.121 -3.998 1.027 1.00 97.56 662 TYR A O 1
ATOM 5173 N N . LYS A 1 663 ? 34.159 -5.253 -0.504 1.00 97.25 663 LYS A N 1
ATOM 5174 C CA . LYS A 1 663 ? 35.274 -4.324 -0.703 1.00 97.25 663 LYS A CA 1
ATOM 5175 C C . LYS A 1 663 ? 34.772 -3.046 -1.363 1.00 97.25 663 LYS A C 1
ATOM 5177 O O . LYS A 1 663 ? 33.892 -3.101 -2.217 1.00 97.25 663 LYS A O 1
ATOM 5182 N N . ASP A 1 664 ? 35.427 -1.932 -1.051 1.00 96.00 664 ASP A N 1
ATOM 5183 C CA . ASP A 1 664 ? 35.004 -0.588 -1.467 1.00 96.00 664 ASP A CA 1
ATOM 5184 C C . ASP A 1 664 ? 34.754 -0.477 -2.975 1.00 96.00 664 ASP A C 1
ATOM 5186 O O . ASP A 1 664 ? 33.772 0.121 -3.392 1.00 96.00 664 ASP A O 1
ATOM 5190 N N . TRP A 1 665 ? 35.599 -1.102 -3.801 1.00 95.94 665 TRP A N 1
ATOM 5191 C CA . TRP A 1 665 ? 35.446 -1.078 -5.258 1.00 95.94 665 TRP A CA 1
ATOM 5192 C C . TRP A 1 665 ? 34.103 -1.666 -5.721 1.00 95.94 665 TRP A C 1
ATOM 5194 O O . TRP A 1 665 ? 33.461 -1.117 -6.609 1.00 95.94 665 TRP A O 1
ATOM 5204 N N . PHE A 1 666 ? 33.673 -2.767 -5.100 1.00 97.94 666 PHE A N 1
ATOM 5205 C CA . PHE A 1 666 ? 32.456 -3.475 -5.477 1.00 97.94 666 PHE A CA 1
ATOM 5206 C C . PHE A 1 666 ? 31.237 -2.825 -4.830 1.00 97.94 666 PHE A C 1
ATOM 5208 O O . PHE A 1 666 ? 30.242 -2.611 -5.508 1.00 97.94 666 PHE A O 1
ATOM 5215 N N . LEU A 1 667 ? 31.330 -2.438 -3.552 1.00 97.19 667 LEU A N 1
ATOM 5216 C CA . LEU A 1 667 ? 30.247 -1.734 -2.864 1.00 97.19 667 LEU A CA 1
ATOM 5217 C C . LEU A 1 667 ? 29.902 -0.414 -3.562 1.00 97.19 667 LEU A C 1
ATOM 5219 O O . LEU A 1 667 ? 28.732 -0.150 -3.822 1.00 97.19 667 LEU A O 1
ATOM 5223 N N . ASN A 1 668 ? 30.915 0.384 -3.919 1.00 95.88 668 ASN A N 1
ATOM 5224 C CA . ASN A 1 668 ? 30.707 1.639 -4.639 1.00 95.88 668 ASN A CA 1
ATOM 5225 C C . ASN A 1 668 ? 30.047 1.398 -5.997 1.00 95.88 668 ASN A C 1
ATOM 5227 O O . ASN A 1 668 ? 29.152 2.152 -6.360 1.00 95.88 668 ASN A O 1
ATOM 5231 N N . LEU A 1 669 ? 30.440 0.333 -6.705 1.00 96.75 669 LEU A N 1
ATOM 5232 C CA . LEU A 1 669 ? 29.822 -0.041 -7.973 1.00 96.75 669 LEU A CA 1
ATOM 5233 C C . LEU A 1 669 ? 28.352 -0.448 -7.799 1.00 96.75 669 LEU A C 1
ATOM 5235 O O . LEU A 1 669 ? 27.518 0.014 -8.564 1.00 96.75 669 LEU A O 1
ATOM 5239 N N . MET A 1 670 ? 28.020 -1.276 -6.802 1.00 98.00 670 MET A N 1
ATOM 5240 C CA . MET A 1 670 ? 26.629 -1.680 -6.553 1.00 98.00 670 MET A CA 1
ATOM 5241 C C . MET A 1 670 ? 25.761 -0.476 -6.172 1.00 98.00 670 MET A C 1
ATOM 5243 O O . MET A 1 670 ? 24.649 -0.343 -6.662 1.00 98.00 670 MET A O 1
ATOM 5247 N N . ILE A 1 671 ? 26.271 0.441 -5.345 1.00 95.00 671 ILE A N 1
ATOM 5248 C CA . ILE A 1 671 ? 25.551 1.675 -4.999 1.00 95.00 671 ILE A CA 1
ATOM 5249 C C . ILE A 1 671 ? 25.406 2.589 -6.225 1.00 95.00 671 ILE A C 1
ATOM 5251 O O . ILE A 1 671 ? 24.374 3.231 -6.387 1.00 95.00 671 ILE A O 1
ATOM 5255 N N . GLU A 1 672 ? 26.424 2.691 -7.079 1.00 94.00 672 GLU A N 1
ATOM 5256 C CA . GLU A 1 672 ? 26.349 3.459 -8.327 1.00 94.00 672 GLU A CA 1
ATOM 5257 C C . GLU A 1 672 ? 25.293 2.880 -9.273 1.00 94.00 672 GLU A C 1
ATOM 5259 O O . GLU A 1 672 ? 24.431 3.618 -9.737 1.00 94.00 672 GLU A O 1
ATOM 5264 N N . TRP A 1 673 ? 25.307 1.566 -9.491 1.00 95.94 673 TRP A N 1
ATOM 5265 C CA . TRP A 1 673 ? 24.314 0.868 -10.306 1.00 95.94 673 TRP A CA 1
ATOM 5266 C C . TRP A 1 673 ? 22.900 1.014 -9.741 1.00 95.94 673 TRP A C 1
ATOM 5268 O O . TRP A 1 673 ? 22.013 1.418 -10.474 1.00 95.94 673 TRP A O 1
ATOM 5278 N N . HIS A 1 674 ? 22.710 0.813 -8.433 1.00 94.19 674 HIS A N 1
ATOM 5279 C CA . HIS A 1 674 ? 21.418 1.018 -7.761 1.00 94.19 674 HIS A CA 1
ATOM 5280 C C . HIS A 1 674 ? 20.844 2.428 -7.948 1.00 94.19 674 HIS A C 1
ATOM 5282 O O . HIS A 1 674 ? 19.636 2.583 -8.067 1.00 94.19 674 HIS A O 1
ATOM 5288 N N . ASN A 1 675 ? 21.689 3.464 -7.933 1.00 82.94 675 ASN A N 1
ATOM 5289 C CA . ASN A 1 675 ? 21.221 4.846 -8.076 1.00 82.94 675 ASN A CA 1
ATOM 5290 C C . ASN A 1 675 ? 21.001 5.258 -9.541 1.00 82.94 675 ASN A C 1
ATOM 5292 O O . ASN A 1 675 ? 20.216 6.168 -9.787 1.00 82.94 675 ASN A O 1
ATOM 5296 N N . ASN A 1 676 ? 21.729 4.655 -10.486 1.00 80.56 676 ASN A N 1
ATOM 5297 C CA . ASN A 1 676 ? 21.620 4.981 -11.911 1.00 80.56 676 ASN A CA 1
ATOM 5298 C C . ASN A 1 676 ? 20.524 4.177 -12.620 1.00 80.56 676 ASN A C 1
ATOM 5300 O O . ASN A 1 676 ? 20.062 4.616 -13.664 1.00 80.56 676 ASN A O 1
ATOM 5304 N N . ASP A 1 677 ? 20.143 3.030 -12.063 1.00 82.00 677 ASP A N 1
ATOM 5305 C CA . ASP A 1 677 ? 19.087 2.150 -12.557 1.00 82.00 677 ASP A CA 1
ATOM 5306 C C . ASP A 1 677 ? 18.051 1.932 -11.426 1.00 82.00 677 ASP A C 1
ATOM 5308 O O . ASP A 1 677 ? 18.257 1.088 -10.533 1.00 82.00 677 ASP A O 1
ATOM 5312 N N . PRO A 1 678 ? 17.005 2.788 -11.363 1.00 78.69 678 PRO A N 1
ATOM 5313 C CA . PRO A 1 678 ? 15.954 2.747 -10.344 1.00 78.69 678 PRO A CA 1
ATOM 5314 C C . PRO A 1 678 ? 15.177 1.424 -10.309 1.00 78.69 678 PRO A C 1
ATOM 5316 O O . PRO A 1 678 ? 15.340 0.553 -11.151 1.00 78.69 678 PRO A O 1
ATOM 5319 N N . VAL A 1 679 ? 14.335 1.246 -9.289 1.00 67.75 679 VAL A N 1
ATOM 5320 C CA . VAL A 1 679 ? 13.512 0.032 -9.166 1.00 67.75 679 VAL A CA 1
ATOM 5321 C C . VAL A 1 679 ? 12.458 -0.005 -10.272 1.00 67.75 679 VAL A C 1
ATOM 5323 O O . VAL A 1 679 ? 11.649 0.916 -10.383 1.00 67.75 679 VAL A O 1
ATOM 5326 N N . SER A 1 680 ? 12.423 -1.094 -11.038 1.00 69.62 680 SER A N 1
ATOM 5327 C CA . SER A 1 680 ? 11.450 -1.292 -12.119 1.00 69.62 680 SER A CA 1
ATOM 5328 C C . SER A 1 680 ? 10.180 -2.023 -11.652 1.00 69.62 680 SER A C 1
ATOM 5330 O O . SER A 1 680 ? 10.144 -2.685 -10.612 1.00 69.62 680 SER A O 1
ATOM 5332 N N . PHE A 1 681 ? 9.108 -1.969 -12.452 1.00 61.03 681 PHE A N 1
ATOM 5333 C CA . PHE A 1 681 ? 7.890 -2.754 -12.189 1.00 61.03 681 PHE A CA 1
ATOM 5334 C C . PHE A 1 681 ? 8.136 -4.257 -12.166 1.00 61.03 681 PHE A C 1
ATOM 5336 O O . PHE A 1 681 ? 7.549 -4.960 -11.345 1.00 61.03 681 PHE A O 1
ATOM 5343 N N . LYS A 1 682 ? 9.022 -4.734 -13.044 1.00 79.12 682 LYS A N 1
ATOM 5344 C CA . LYS A 1 682 ? 9.479 -6.120 -13.058 1.00 79.12 682 LYS A CA 1
ATOM 5345 C C . LYS A 1 682 ? 9.983 -6.529 -11.679 1.00 79.12 682 LYS A C 1
ATOM 5347 O O . LYS A 1 682 ? 9.621 -7.590 -11.185 1.00 79.12 682 LYS A O 1
ATOM 5352 N N . GLU A 1 683 ? 10.807 -5.700 -11.047 1.00 86.00 683 GLU A N 1
ATOM 5353 C CA . GLU A 1 683 ? 11.331 -5.993 -9.717 1.00 86.00 683 GLU A CA 1
ATOM 5354 C C . GLU A 1 683 ? 10.256 -5.978 -8.637 1.00 86.00 683 GLU A C 1
ATOM 5356 O O . GLU A 1 683 ? 10.265 -6.864 -7.785 1.00 86.00 683 GLU A O 1
ATOM 5361 N N . LEU A 1 684 ? 9.323 -5.021 -8.681 1.00 61.34 684 LEU A N 1
ATOM 5362 C CA . LEU A 1 684 ? 8.208 -4.949 -7.732 1.00 61.34 684 LEU A CA 1
ATOM 5363 C C . LEU A 1 684 ? 7.304 -6.186 -7.822 1.00 61.34 684 LEU A C 1
ATOM 5365 O O . LEU A 1 684 ? 7.023 -6.810 -6.796 1.00 61.34 684 LEU A O 1
ATOM 5369 N N . ASP A 1 685 ? 6.893 -6.576 -9.033 1.00 73.56 685 ASP A N 1
ATOM 5370 C CA . ASP A 1 685 ? 6.089 -7.785 -9.246 1.00 73.56 685 ASP A CA 1
ATOM 5371 C C . ASP A 1 685 ? 6.866 -9.033 -8.819 1.00 73.56 685 ASP A C 1
ATOM 5373 O O . ASP A 1 685 ? 6.393 -9.813 -7.992 1.00 73.56 685 ASP A O 1
ATOM 5377 N N . ARG A 1 686 ? 8.115 -9.176 -9.269 1.00 90.38 686 ARG A N 1
ATOM 5378 C CA . ARG A 1 686 ? 8.980 -10.291 -8.875 1.00 90.38 686 ARG A CA 1
ATOM 5379 C C . ARG A 1 686 ? 9.117 -10.406 -7.357 1.00 90.38 686 ARG A C 1
ATOM 5381 O O . ARG A 1 686 ? 9.018 -11.510 -6.817 1.00 90.38 686 ARG A O 1
ATOM 5388 N N . ASN A 1 687 ? 9.329 -9.291 -6.659 1.00 87.38 687 ASN A N 1
ATOM 5389 C CA . ASN A 1 687 ? 9.461 -9.247 -5.204 1.00 87.38 687 ASN A CA 1
ATOM 5390 C C . ASN A 1 687 ? 8.164 -9.691 -4.501 1.00 87.38 687 ASN A C 1
ATOM 5392 O O . ASN A 1 687 ? 8.222 -10.489 -3.562 1.00 87.38 687 ASN A O 1
ATOM 5396 N N . GLU A 1 688 ? 6.999 -9.268 -5.006 1.00 78.62 688 GLU A N 1
ATOM 5397 C CA . GLU A 1 688 ? 5.683 -9.709 -4.525 1.00 78.62 688 GLU A CA 1
ATOM 5398 C C . GLU A 1 688 ? 5.470 -11.216 -4.740 1.00 78.62 688 GLU A C 1
ATOM 5400 O O . GLU A 1 688 ? 5.132 -11.948 -3.807 1.00 78.62 688 GLU A O 1
ATOM 5405 N N . GLN A 1 689 ? 5.722 -11.719 -5.952 1.00 82.81 689 GLN A N 1
ATOM 5406 C CA . GLN A 1 689 ? 5.533 -13.136 -6.276 1.00 82.81 689 GLN A CA 1
ATOM 5407 C C . GLN A 1 689 ? 6.449 -14.041 -5.443 1.00 82.81 689 GLN A C 1
ATOM 5409 O O . GLN A 1 689 ? 6.032 -15.115 -4.992 1.00 82.81 689 GLN A O 1
ATOM 5414 N N . ILE A 1 690 ? 7.686 -13.603 -5.186 1.00 90.44 690 ILE A N 1
ATOM 5415 C CA . ILE A 1 690 ? 8.601 -14.309 -4.284 1.00 90.44 690 ILE A CA 1
ATOM 5416 C C . ILE A 1 690 ? 8.071 -14.265 -2.853 1.00 90.44 690 ILE A C 1
ATOM 5418 O O . ILE A 1 690 ? 8.031 -15.315 -2.208 1.00 90.44 690 ILE A O 1
ATOM 5422 N N . PHE A 1 691 ? 7.605 -13.113 -2.364 1.00 84.50 691 PHE A N 1
ATOM 5423 C CA . PHE A 1 691 ? 7.032 -12.989 -1.023 1.00 84.50 691 PHE A CA 1
ATOM 5424 C C . PHE A 1 691 ? 5.861 -13.953 -0.806 1.00 84.50 691 PHE A C 1
ATOM 5426 O O . PHE A 1 691 ? 5.812 -14.650 0.210 1.00 84.50 691 PHE A O 1
ATOM 5433 N N . LEU A 1 692 ? 4.965 -14.104 -1.784 1.00 73.69 692 LEU A N 1
ATOM 5434 C CA . LEU A 1 692 ? 3.846 -15.045 -1.690 1.00 73.69 692 LEU A CA 1
ATOM 5435 C C . LEU A 1 692 ? 4.305 -16.497 -1.449 1.00 73.69 692 LEU A C 1
ATOM 5437 O O . LEU A 1 692 ? 3.612 -17.240 -0.740 1.00 73.69 692 LEU A O 1
ATOM 5441 N N . GLN A 1 693 ? 5.477 -16.890 -1.964 1.00 82.19 693 GLN A N 1
ATOM 5442 C CA . GLN A 1 693 ? 6.013 -18.255 -1.875 1.00 82.19 693 GLN A CA 1
ATOM 5443 C C . GLN A 1 693 ? 7.038 -18.463 -0.747 1.00 82.19 693 GLN A C 1
ATOM 5445 O O . GLN A 1 693 ? 6.926 -19.437 0.004 1.00 82.19 693 GLN A O 1
ATOM 5450 N N . GLN A 1 694 ? 8.029 -17.577 -0.631 1.00 93.25 694 GLN A N 1
ATOM 5451 C CA . GLN A 1 694 ? 9.143 -17.669 0.320 1.00 93.25 694 GLN A CA 1
ATOM 5452 C C . GLN A 1 694 ? 8.929 -16.860 1.599 1.00 93.25 694 GLN A C 1
ATOM 5454 O O . GLN A 1 694 ? 9.717 -17.008 2.529 1.00 93.25 694 GLN A O 1
ATOM 5459 N N . LYS A 1 695 ? 7.855 -16.063 1.675 1.00 87.50 695 LYS A N 1
ATOM 5460 C CA . LYS A 1 695 ? 7.473 -15.242 2.840 1.00 87.50 695 LYS A CA 1
ATOM 5461 C C . LYS A 1 695 ? 8.489 -14.180 3.243 1.00 87.50 695 LYS A C 1
ATOM 5463 O O . LYS A 1 695 ? 8.320 -13.546 4.272 1.00 87.50 695 LYS A O 1
ATOM 5468 N N . ASN A 1 696 ? 9.483 -13.929 2.397 1.00 92.38 696 ASN A N 1
ATOM 5469 C CA . ASN A 1 696 ? 10.424 -12.841 2.564 1.00 92.38 696 ASN A CA 1
ATOM 5470 C C . ASN A 1 696 ? 10.488 -11.936 1.329 1.00 92.38 696 ASN A C 1
ATOM 5472 O O . ASN A 1 696 ? 10.196 -12.365 0.212 1.00 92.38 696 ASN A O 1
ATOM 5476 N N . ARG A 1 697 ? 10.918 -10.694 1.540 1.00 94.81 697 ARG A N 1
ATOM 5477 C CA . ARG A 1 697 ? 11.066 -9.647 0.523 1.00 94.81 697 ARG A CA 1
ATOM 5478 C C . ARG A 1 697 ? 12.509 -9.155 0.414 1.00 94.81 697 ARG A C 1
ATOM 5480 O O . ARG A 1 697 ? 13.294 -9.296 1.356 1.00 94.81 697 ARG A O 1
ATOM 5487 N N . ASN A 1 698 ? 12.841 -8.545 -0.718 1.00 98.06 698 ASN A N 1
ATOM 5488 C CA . ASN A 1 698 ? 14.048 -7.751 -0.882 1.00 98.06 698 ASN A CA 1
ATOM 5489 C C . ASN A 1 698 ? 13.776 -6.293 -0.449 1.00 98.06 698 ASN A C 1
ATOM 5491 O O . ASN A 1 698 ? 13.082 -5.567 -1.165 1.00 98.06 698 ASN A O 1
ATOM 5495 N N . PRO A 1 699 ? 14.364 -5.823 0.670 1.00 94.31 699 PRO A N 1
ATOM 5496 C CA . PRO A 1 699 ? 14.091 -4.493 1.210 1.00 94.31 699 PRO A CA 1
ATOM 5497 C C . PRO A 1 699 ? 14.545 -3.369 0.293 1.00 94.31 699 PRO A C 1
ATOM 5499 O O . PRO A 1 699 ? 14.016 -2.273 0.373 1.00 94.31 699 PRO A O 1
ATOM 5502 N N . PHE A 1 700 ? 15.513 -3.622 -0.584 1.00 96.69 700 PHE A N 1
ATOM 5503 C CA . PHE A 1 700 ? 16.060 -2.598 -1.468 1.00 96.69 700 PHE A CA 1
ATOM 5504 C C . PHE A 1 700 ? 15.238 -2.407 -2.744 1.00 96.69 700 PHE A C 1
ATOM 5506 O O . PHE A 1 700 ? 15.510 -1.467 -3.485 1.00 96.69 700 PHE A O 1
ATOM 5513 N N . ILE A 1 701 ? 14.258 -3.285 -2.985 1.00 81.69 701 ILE A N 1
ATOM 5514 C CA . ILE A 1 701 ? 13.229 -3.118 -4.016 1.00 81.69 701 ILE A CA 1
ATOM 5515 C C . ILE A 1 701 ? 12.045 -2.333 -3.434 1.00 81.69 701 ILE A C 1
ATOM 5517 O O . ILE A 1 701 ? 11.614 -1.357 -4.034 1.00 81.69 701 ILE A O 1
ATOM 5521 N N . ASP A 1 702 ? 11.556 -2.708 -2.246 1.00 72.94 702 ASP A N 1
ATOM 5522 C CA . ASP A 1 702 ? 10.419 -2.015 -1.614 1.00 72.94 702 ASP A CA 1
ATOM 5523 C C . ASP A 1 702 ? 10.796 -0.623 -1.063 1.00 72.94 702 ASP A C 1
ATOM 5525 O O . ASP A 1 702 ? 9.988 0.300 -1.110 1.00 72.94 702 ASP A O 1
ATOM 5529 N N . HIS A 1 703 ? 12.029 -0.477 -0.561 1.00 76.62 703 HIS A N 1
ATOM 5530 C CA . HIS A 1 703 ? 12.588 0.737 0.046 1.00 76.62 703 HIS A CA 1
ATOM 5531 C C . HIS A 1 703 ? 14.007 1.016 -0.491 1.00 76.62 703 HIS A C 1
ATOM 5533 O O . HIS A 1 703 ? 15.014 0.801 0.206 1.00 76.62 703 HIS A O 1
ATOM 5539 N N . PRO A 1 704 ? 14.143 1.474 -1.751 1.00 76.94 704 PRO A N 1
ATOM 5540 C CA . PRO A 1 704 ? 15.444 1.728 -2.374 1.00 76.94 704 PRO A CA 1
ATOM 5541 C C . PRO A 1 704 ? 16.295 2.771 -1.628 1.00 76.94 704 PRO A C 1
ATOM 5543 O O . PRO A 1 704 ? 17.528 2.755 -1.725 1.00 76.94 704 PRO A O 1
ATOM 5546 N N . GLU A 1 705 ? 15.677 3.652 -0.840 1.00 82.31 705 GLU A N 1
ATOM 5547 C CA . GLU A 1 705 ? 16.350 4.619 0.027 1.00 82.31 705 GLU A CA 1
ATOM 5548 C C . GLU A 1 705 ? 17.234 3.961 1.101 1.00 82.31 705 GLU A C 1
ATOM 5550 O O . GLU A 1 705 ? 18.273 4.524 1.472 1.00 82.31 705 GLU A O 1
ATOM 5555 N N . PHE A 1 706 ? 16.903 2.740 1.545 1.00 89.38 706 PHE A N 1
ATOM 5556 C CA . PHE A 1 706 ? 17.657 2.034 2.586 1.00 89.38 706 PHE A CA 1
ATOM 5557 C C . PHE A 1 706 ? 19.105 1.746 2.182 1.00 89.38 706 PHE A C 1
ATOM 5559 O O . PHE A 1 706 ? 19.983 1.715 3.044 1.00 89.38 706 PHE A O 1
ATOM 5566 N N . VAL A 1 707 ? 19.400 1.602 0.884 1.00 91.12 707 VAL A N 1
ATOM 5567 C CA . VAL A 1 707 ? 20.779 1.406 0.403 1.00 91.12 707 VAL A CA 1
ATOM 5568 C C . VAL A 1 707 ? 21.679 2.564 0.840 1.00 91.12 707 VAL A C 1
ATOM 5570 O O . VAL A 1 707 ? 22.757 2.358 1.406 1.00 91.12 707 VAL A O 1
ATOM 5573 N N . ASN A 1 708 ? 21.231 3.799 0.617 1.00 84.00 708 ASN A N 1
ATOM 5574 C CA . ASN A 1 708 ? 22.019 4.977 0.960 1.00 84.00 708 ASN A CA 1
ATOM 5575 C C . ASN A 1 708 ? 22.054 5.197 2.484 1.00 84.00 708 ASN A C 1
ATOM 5577 O O . ASN A 1 708 ? 23.119 5.508 3.022 1.00 84.00 708 ASN A O 1
ATOM 5581 N N . MET A 1 709 ? 20.950 4.924 3.188 1.00 85.25 709 MET A N 1
ATOM 5582 C CA . MET A 1 709 ? 20.881 5.019 4.655 1.00 85.25 709 MET A CA 1
ATOM 5583 C C . MET A 1 709 ? 21.820 4.036 5.374 1.00 85.25 709 MET A C 1
ATOM 5585 O O . MET A 1 709 ? 22.297 4.333 6.469 1.00 85.25 709 MET A O 1
ATOM 5589 N N . ILE A 1 710 ? 22.101 2.867 4.785 1.00 92.00 710 ILE A N 1
ATOM 5590 C CA . ILE A 1 710 ? 23.012 1.868 5.367 1.00 92.00 710 ILE A CA 1
ATOM 5591 C C . ILE A 1 710 ? 24.474 2.173 5.020 1.00 92.00 710 ILE A C 1
ATOM 5593 O O . ILE A 1 710 ? 25.332 2.171 5.906 1.00 92.00 710 ILE A O 1
ATOM 5597 N N . TRP A 1 711 ? 24.781 2.403 3.737 1.00 90.31 711 TRP A N 1
ATOM 5598 C CA . TRP A 1 711 ? 26.166 2.383 3.246 1.00 90.31 711 TRP A CA 1
ATOM 5599 C C . TRP A 1 711 ? 26.758 3.751 2.870 1.00 90.31 711 TRP A C 1
ATOM 5601 O O . TRP A 1 711 ? 27.970 3.818 2.660 1.00 90.31 711 TRP A O 1
ATOM 5611 N N . ARG A 1 712 ? 25.979 4.847 2.815 1.00 76.50 712 ARG A N 1
ATOM 5612 C CA . ARG A 1 712 ? 26.517 6.206 2.565 1.00 76.50 712 ARG A CA 1
ATOM 5613 C C . ARG A 1 712 ? 26.621 7.084 3.815 1.00 76.50 712 ARG A C 1
ATOM 5615 O O . ARG A 1 712 ? 27.603 7.815 3.938 1.00 76.50 712 ARG A O 1
ATOM 5622 N N . ASP A 1 713 ? 25.690 6.978 4.762 1.00 54.09 713 ASP A N 1
ATOM 5623 C CA . ASP A 1 713 ? 25.616 7.899 5.916 1.00 54.09 713 ASP A CA 1
ATOM 5624 C C . ASP A 1 713 ? 26.627 7.623 7.047 1.00 54.09 713 ASP A C 1
ATOM 5626 O O . ASP A 1 713 ? 26.780 8.431 7.961 1.00 54.09 713 ASP A O 1
ATOM 5630 N N . ASN A 1 714 ? 27.405 6.539 6.962 1.00 43.00 714 ASN A N 1
ATOM 5631 C CA . ASN A 1 714 ? 28.473 6.223 7.924 1.00 43.00 714 ASN A CA 1
ATOM 5632 C C . ASN A 1 714 ? 29.816 6.928 7.625 1.00 43.00 714 ASN A C 1
ATOM 5634 O O . ASN A 1 714 ? 30.837 6.606 8.235 1.00 43.00 714 ASN A O 1
ATOM 5638 N N . ALA A 1 715 ? 29.831 7.886 6.694 1.00 32.28 715 ALA A N 1
ATOM 5639 C CA . ALA A 1 715 ? 30.967 8.763 6.426 1.00 32.28 715 ALA A CA 1
ATOM 5640 C C . ALA A 1 715 ? 30.762 10.153 7.066 1.00 32.28 715 ALA A C 1
ATOM 5642 O O . ALA A 1 715 ? 30.660 11.158 6.361 1.00 32.28 715 ALA A O 1
ATOM 5643 N N . GLN A 1 716 ? 30.718 10.216 8.401 1.00 26.20 716 GLN A N 1
ATOM 5644 C CA . GLN A 1 716 ? 30.989 11.446 9.162 1.00 26.20 716 GLN A CA 1
ATOM 5645 C C . GLN A 1 716 ? 32.077 11.224 10.207 1.00 26.20 716 GLN A C 1
ATOM 5647 O O . GLN A 1 716 ? 31.983 10.235 10.967 1.00 26.20 716 GLN A O 1
#

Sequence (716 aa):
MKQFFTNRILISLLFSVVLFGCVDTKYNDPENKEISPIPEGTATISIAELKALHSGRDNDTTSIPDNSIIVGQVISDDEPGNIYKELYLQDETGGILIRLDKAPLYTSYKLGQEVGVICDQLVLGSYGGNVQLGIPSLYNGTPAAGRVPGPLMDQYLFTGTIDDSVRTITATINEIQTNLNNYIGRRVKINYVASTDRPGTTYADAVNETTQNRYFNDGTSSSDIVMRNSGYSDFAGEEIPEGYGTMYAIVSTFNGSAQLYINNPVTDMVDFGDVETPPIEGVVFQENFDDRDEGEIDFENWGNSPEQGTVKWKVEGTGNKYAMANAYQSGDATSESWMILPTIPESNLTLQFRAAAGFFVEGHTDVIRIKVSKNYNGNISGATWEDLTDQATLPVFGDLDEKWWQWTESNINLASFGSDVTIAFVYLGSNTNSTKVEIDNIVVTNNGENSGYYGRAFNKSGYELKSTLSEIISEDYKDIGYAALWTLYQTSDDKYQKKEIIWDMYSDIPDPENPTIPDGVQPGEYEYRIIYDQCGNSGSGEGYCYNREHVVPQSWFDKRAPMVSDAHHIIPTDAYVNTMRSNHPHGMVANASWTSVNNSKLGSGTAASGYTGTVFEPNDEYKGDFARMYLYMATRYEDQIGTWVNYGQAGTVLDGSSDKVYKDWFLNLMIEWHNNDPVSFKELDRNEQIFLQQKNRNPFIDHPEFVNMIWRDNAQ

Radius of gyration: 31.76 Å; chains: 1; bounding box: 92×69×115 Å

InterPro domains:
  IPR007346 Endonuclease I [PF04231] (462-705)
  IPR007346 Endonuclease I [PTHR33607] (536-715)
  IPR043744 Domain of unknown function DUF5689 [PF18942] (42-264)
  IPR044925 His-Me finger superfamily [SSF54060] (460-705)

pLDDT: mean 85.6, std 15.99, range [26.2, 98.75]

Foldseek 3Di:
DDDDDDDDDDPPDDPDDPPPDPPVPPPPDVPPDPFAADFPPLAPDEPQRQLVQDPDAALDKGQDDASGKYKFFWQAACPQPFDDQWTWGDDPQGIAIEGAPDPPPCVPHPHQWMKMFRLHQWIWHDALRQIHIAHFDDDVRGTDHHHDYPVCCVVTMDTHDGAPDHDEAEDFPCCCLVVVSRQASGKYKYFFKFWLDDFQDFCAQLPVQAKDWTFMHNLQAQGTATEIGTSSGPRRNPTDAGATGMFIWRWHHGNSGIYTYDNDCVPGVPDGDDDDNDPDFQWQDKDFCQPPDWFFDDDPQKDKDWPFADWTWTWDDDSRIWIKTWAAPSQGPKTKIKIKDHFRQAAFKKKKKKKFKAPADAPLQPFKWKWKWQDDDPDPVVTDIDTCRVQFDYDGGRDPPDDHTDIDMTMGTPNVVGGRMMIMMITIAHNRRTIMMIMGTITMGNNACDGDLQSVLPPDFALVSLQSLLVSQQPLFDQPDQVCVLVLQLFLQPPRNPSFWGNAQQQFDDDNDDPPQDGCRDFRHATDTRPPQDDDAAAPAFNRGKYKAQLQDCQLQVVDPPSVRQVLRIGIHGRNVSVVQDNFAAAAAPDFPDAGSNGWGWHAHDVVLVGGHTHIYTDLQCLLSSLLSVSLCLRNCLVRLLVSCPGDVLVVFAPSHSRQGGDPSVLVSSLVSNVSHDQDPSQVSSQVSSCVPRVGGRCCNVPVVNSCRHPPPVPD

=== Feature glossary ===
Annotated list of the representations used here:

Nearest PDB structures. The Foldseek neighbor list gives the closest experimentally determined structures in the PDB, ranked by structural alignment. TM-score near 1 means near-identical fold; near 0.3 means only rough topology match. This is how one finds what a novel AlphaFold prediction most resembles in the solved-structure universe.

Foldseek 3Di. Foldseek's 3Di representation compresses backbone geometry into a per-residue letter drawn from a learned twenty-state alphabet. It captures the tertiary interaction pattern around each residue — which residues are packed against it in space, regardless of where they are in sequence.

Radius of gyration, Cα contacts, bounding box. Radius of gyration (Rg) is the root-mean-square distance of Cα atoms from their centroid — a single number for overall size and compactness. A globular domain of N residues has Rg ≈ 2.2·N^0.38 Å; an extended or disordered chain has a much larger Rg. The Cα contact count is the number of residue pairs whose Cα atoms are within 8 Å and are more than four positions apart in sequence — a standard proxy for tertiary packing density. The bounding box is the smallest axis-aligned box enclosing all Cα atoms.

InterPro / GO / CATH / organism. The annotation block draws on four external resources. InterPro: which protein families and domains the sequence belongs to. GO: standardized terms for what the protein does, what process it participates in, and where in the cell it acts. CATH: which structural fold it has in the CATH hierarchy. Organism: the species of origin.

mmCIF coordinates. The mmCIF block holds the 3D Cartesian coordinates of each backbone atom (N, Cα, C, O) in ångströms. mmCIF is the PDB's canonical archive format — a tagged-loop text representation of the atomic model.

pLDDT. pLDDT is the predicted lDDT-Cα score: AlphaFold's confidence that the local environment of each residue (all inter-atomic distances within 15 Å) is correctly placed. It is a per-residue number between 0 and 100, with higher meaning more reliable.

Backbone torsions (φ/ψ). φ (phi) and ψ (psi) are the two rotatable backbone dihedrals per residue: φ is the C(i-1)–N–Cα–C torsion, ψ is the N–Cα–C–N(i+1) torsion, both in degrees on (−180°, 180°]. α-helical residues cluster near (−60°, −45°); β-strand residues near (−120°, +130°). A Ramachandran plot is simply a scatter of (φ, ψ) for every residue.

B-factor. For experimental (PDB) structures, the B-factor (temperature factor) quantifies the positional spread of each atom in the crystal — a combination of thermal vibration and static disorder — in units of Å². High B-factors mark flexible loops or poorly resolved regions; low B-factors mark the rigid, well-ordered core.

Secondary structure (3-state, P-SEA). SS3 is a coarse helix/strand/coil call (letters a/b/c) made by the P-SEA algorithm from inter-Cα distances and dihedrals. It is less detailed than DSSP but needs only Cα positions.

Predicted aligned error. Predicted aligned error is AlphaFold's pairwise confidence. Unlike pLDDT (per-residue), PAE is per-residue-pair and captures whether two parts of the structure are correctly placed relative to each other. Units are ångströms of expected positional error.

Solvent-accessible surface area. Solvent-accessible surface area (SASA) is the area in Å² traced out by the centre of a 1.4 Å probe sphere (a water molecule) rolled over the protein's van der Waals surface (Shrake–Rupley / Lee–Richards construction). Buried residues have near-zero SASA; fully exposed residues can exceed 200 Å². The total SASA scales roughly with the number of surface residues.

Secondary structure (8-state, DSSP). The SS8 string is DSSP's per-residue secondary-structure call. α-helix (H) means an i→i+4 H-bond ladder; β-strand (E) means the residue participates in a β-sheet; 3₁₀ (G) and π (I) are tighter and wider helices; T/S are turns/bends; '-' is loop.

Rendered structure images. Structure images are PyMOL renders from six orthogonal camera directions. Cartoon representation draws helices as coils and strands as arrows; sticks shows the backbone as bonds; surface shows the solvent-excluded envelope. Rainbow coloring maps sequence position to hue (blue→red, N→C); chain coloring assigns a distinct color per polypeptide.

Sequence. The amino-acid sequence is the protein's primary structure: the linear order of residues from the N-terminus to the C-terminus, written in one-letter code. Everything else here — the 3D coordinates, the secondary structure, the domain annotations — is ultimately a consequence of this string.

Contact-map, Ramachandran, and PAE plots. Three diagnostic plots accompany the record. The Cα contact map visualizes the tertiary structure as a 2D adjacency matrix (8 Å cutoff, sequence-local contacts suppressed). The Ramachandran plot shows the distribution of backbone (φ, ψ) torsions, with points in the α and β basins reflecting secondary structure content. The PAE plot shows AlphaFold's inter-residue confidence as a color matrix.